Protein AF-A0A813A470-F1 (afdb_monomer_lite)

InterPro domains:
  IPR000056 Ribulose-phosphate 3-epimerase-like [PF00834] (462-632)
  IPR000056 Ribulose-phosphate 3-epimerase-like [PS01085] (489-503)
  IPR000056 Ribulose-phosphate 3-epimerase-like [PS01086] (591-613)
  IPR000056 Ribulose-phosphate 3-epimerase-like [PTHR11749] (460-632)
  IPR000056 Ribulose-phosphate 3-epimerase-like [cd00429] (462-632)
  IPR007138 Antibiotic biosynthesis monooxygenase domain [PF03992] (314-389)
  IPR007138 Antibiotic biosynthesis monooxygenase domain [PS51725] (315-403)
  IPR011008 Dimeric alpha-beta barrel [SSF54909] (311-411)
  IPR011060 Ribul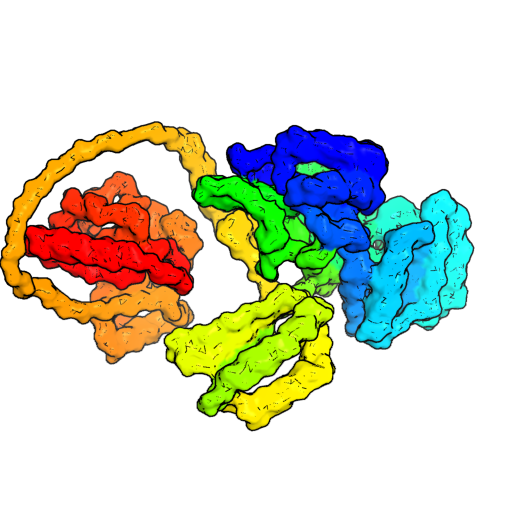ose-phosphate binding barrel [SSF51366] (460-632)
  IPR013785 Aldolase-type TIM barrel [G3DSA:3.20.20.70] (451-632)
  IPR026019 Ribulose-phosphate 3-epimerase [MF_02227] (459-631)
  IPR026019 Ribulose-phosphate 3-epimerase [TIGR01163] (462-632)
  IPR028081 Leucine-binding protein domain [PF13458] (6-301)
  IPR028082 Periplasmic binding protein-like I [SSF53822] (2-305)

Foldseek 3Di:
DLCVVQFDPLDDDDDQDLVPALVSLLVSLVVCVVVPPQEAEEDEELSSLQSNVVVCLVVVRAYEYCYLDLVSFASRAAHLHPPLLVFLLQQLLVCVVVVFAEEEEEFEPDPSRVSNVVSNQVSSVLSVHHYQYYFYDHLVDLPGLLVRLLVVLVCPPSGQEYEYAAADPSCVSNQVSCVVSPNACVRHAYEYECSPVDLVCLQRVSQAFHKIKDFDCPLVVVVQVVVCVVPVDGDDPSVQSVSQVSNLVSLQSVVCVVVVHGRDPPPPSQAPLLAAQTSSGGKGTHNRNYIDDFIFMWGRHNRDIHTPGGRAFKKKKKKKFAWDPPQLVVLVVLVVVCVVVLVVQPFWRDWDKDADPVDGRIIIIITIGSHVVSVVVCCVPPSNVVSVVCCVPPITPDMDIDMDGDPDGADPSRCVRPDPVLNVVPVVVVVVVVPDDDDDDDDDDDDDDDDDDDPDDDDDFAADECQPPDPVQSLVVLLVCQVVDHQEHEYEAADCNLANDHGDALVVLLVNCVSDPHAYAYEDSAACPQVRLLSNLVSRHQEYEYEPVRDDDLLVSLVSNVVSVHAYEYEAALPRALVVCLVVVVSHQEYEYEQHGPYDPPDDGDPCSVVRLVVVVVVCSVVVDNHHYYYD

pLDDT: mean 85.51, std 16.14, range [24.45, 98.69]

Structure (mmCIF, N/CA/C/O backbone):
data_AF-A0A813A470-F1
#
_entry.id   AF-A0A813A470-F1
#
loop_
_atom_site.group_PDB
_atom_site.id
_atom_site.type_symbol
_atom_site.label_atom_id
_atom_site.label_alt_id
_atom_site.label_comp_id
_atom_site.label_asym_id
_atom_site.label_entity_id
_atom_site.label_seq_id
_atom_site.pdbx_PDB_ins_code
_atom_site.Cartn_x
_atom_site.Cartn_y
_atom_site.Cartn_z
_atom_site.occupancy
_atom_site.B_iso_or_equiv
_atom_site.auth_seq_id
_atom_site.auth_comp_id
_atom_site.auth_asym_id
_atom_site.auth_atom_id
_atom_site.pdbx_PDB_model_num
ATOM 1 N N . MET A 1 1 ? -7.644 11.469 -13.707 1.00 80.81 1 MET A N 1
ATOM 2 C CA . MET A 1 1 ? -8.120 10.196 -13.134 1.00 80.81 1 MET A CA 1
ATOM 3 C C . MET A 1 1 ? -8.224 10.281 -11.615 1.00 80.81 1 MET A C 1
ATOM 5 O O . MET A 1 1 ? -9.338 10.464 -11.176 1.00 80.81 1 MET A O 1
ATOM 9 N N . ALA A 1 2 ? -7.136 10.319 -10.829 1.00 82.31 2 ALA A N 1
ATOM 10 C CA . ALA A 1 2 ? -7.210 10.378 -9.351 1.00 82.31 2 ALA A CA 1
ATOM 11 C C . ALA A 1 2 ? -8.132 11.481 -8.778 1.00 82.31 2 ALA A C 1
ATOM 13 O O . ALA A 1 2 ? -8.904 11.219 -7.866 1.00 82.31 2 ALA A O 1
ATOM 14 N N . VAL A 1 3 ? -8.115 12.688 -9.362 1.00 85.56 3 VAL A N 1
ATOM 15 C CA . VAL A 1 3 ? -9.026 13.792 -8.985 1.00 85.56 3 VAL A CA 1
ATOM 16 C C . VAL A 1 3 ? -10.507 13.408 -9.101 1.00 85.56 3 VAL A C 1
ATOM 18 O O . VAL A 1 3 ? -11.312 13.855 -8.303 1.00 85.56 3 VAL A O 1
ATOM 21 N N . PHE A 1 4 ? -10.865 12.582 -10.083 1.00 81.19 4 PHE A N 1
ATOM 22 C CA . PHE A 1 4 ? -12.241 12.127 -10.298 1.00 81.19 4 PHE A CA 1
ATOM 23 C C . PHE A 1 4 ? -12.561 10.854 -9.515 1.00 81.19 4 PHE A C 1
ATOM 25 O O . PHE A 1 4 ? -13.693 10.675 -9.091 1.00 81.19 4 PHE A O 1
ATOM 32 N N . ASP A 1 5 ? -11.571 9.976 -9.346 1.00 69.06 5 ASP A N 1
ATOM 33 C CA . ASP A 1 5 ? -11.738 8.699 -8.651 1.00 69.06 5 ASP A CA 1
ATOM 34 C C . ASP A 1 5 ? -11.890 8.906 -7.135 1.00 69.06 5 ASP A C 1
ATOM 36 O O . ASP A 1 5 ? -12.690 8.229 -6.497 1.00 69.06 5 ASP A O 1
ATOM 40 N N . VAL A 1 6 ? -11.128 9.842 -6.557 1.00 68.25 6 VAL A N 1
ATOM 41 C CA . VAL A 1 6 ? -11.000 9.992 -5.095 1.00 68.25 6 VAL A CA 1
ATOM 42 C C . VAL A 1 6 ? -11.236 11.424 -4.609 1.00 68.25 6 VAL A C 1
ATOM 44 O O . VAL A 1 6 ? -11.524 11.635 -3.429 1.00 68.25 6 VAL A O 1
ATOM 47 N N . GLY A 1 7 ? -11.119 12.411 -5.502 1.00 61.66 7 GLY A N 1
ATOM 48 C CA . GLY A 1 7 ? -11.337 13.817 -5.173 1.00 61.66 7 GLY A CA 1
ATOM 49 C C . GLY A 1 7 ? -12.805 14.137 -4.894 1.00 61.66 7 GLY A C 1
ATOM 50 O O . GLY A 1 7 ? -13.717 13.525 -5.443 1.00 61.66 7 GLY A O 1
ATOM 51 N N . GLY A 1 8 ? -13.023 15.110 -4.009 1.00 68.50 8 GLY A N 1
ATOM 52 C CA . GLY A 1 8 ? -14.335 15.683 -3.703 1.00 68.50 8 GLY A CA 1
ATOM 53 C C . GLY A 1 8 ? -14.368 17.187 -3.979 1.00 68.50 8 GLY A C 1
ATOM 54 O O . GLY A 1 8 ? -13.397 17.756 -4.470 1.00 68.50 8 GLY A O 1
ATOM 55 N N . GLU A 1 9 ? -15.463 17.855 -3.609 1.00 73.06 9 GLU A N 1
ATOM 56 C CA . GLU A 1 9 ? -15.629 19.310 -3.803 1.00 73.06 9 GLU A CA 1
ATOM 57 C C . GLU A 1 9 ? -14.585 20.161 -3.052 1.00 73.06 9 GLU A C 1
ATOM 59 O O . GLU A 1 9 ? -14.396 21.331 -3.372 1.00 73.06 9 GLU A O 1
ATOM 64 N N . SER A 1 10 ? -13.892 19.579 -2.067 1.00 72.75 10 SER A N 1
ATOM 65 C CA . SER A 1 10 ? -12.843 20.223 -1.271 1.00 72.75 10 SER A CA 1
ATOM 66 C C . SER A 1 10 ? -11.426 20.079 -1.845 1.00 72.75 10 SER A C 1
ATOM 68 O O . SER A 1 10 ? -10.471 20.463 -1.173 1.00 72.75 10 SER A O 1
ATOM 70 N N . PHE A 1 11 ? -11.259 19.523 -3.052 1.00 86.31 11 PHE A N 1
ATOM 71 C CA . PHE A 1 11 ? -9.947 19.288 -3.662 1.00 86.31 11 PHE A CA 1
ATOM 72 C C . PHE A 1 11 ? -9.823 19.955 -5.039 1.00 86.31 11 PHE A C 1
ATOM 74 O O . PHE A 1 11 ? -10.585 19.659 -5.958 1.00 86.31 11 PHE A O 1
ATOM 81 N N . GLU A 1 12 ? -8.809 20.807 -5.209 1.00 90.75 12 GLU A N 1
ATOM 82 C CA . GLU A 1 12 ? -8.482 21.461 -6.480 1.00 90.75 12 GLU A CA 1
ATOM 83 C C . GLU A 1 12 ? -7.044 21.133 -6.905 1.00 90.75 12 GLU A C 1
ATOM 85 O O . GLU A 1 12 ? -6.100 21.268 -6.128 1.00 90.75 12 GLU A O 1
ATOM 90 N N . LEU A 1 13 ? -6.867 20.729 -8.167 1.00 92.81 13 LEU A N 1
ATOM 91 C CA . LEU A 1 13 ? -5.552 20.495 -8.761 1.00 92.81 13 LEU A CA 1
ATOM 92 C C . LEU A 1 13 ? -5.227 21.597 -9.772 1.00 92.81 13 LEU A C 1
ATOM 94 O O . LEU A 1 13 ? -5.850 21.675 -10.833 1.00 92.81 13 LEU A O 1
ATOM 98 N N . THR A 1 14 ? -4.194 22.389 -9.488 1.00 94.75 14 THR A N 1
ATOM 99 C CA . THR A 1 14 ? -3.632 23.359 -10.438 1.00 94.75 14 THR A CA 1
ATOM 100 C C . THR A 1 14 ? -2.335 22.826 -11.048 1.00 94.75 14 THR A C 1
ATOM 102 O O . THR A 1 14 ? -1.529 22.175 -10.384 1.00 94.75 14 THR A O 1
ATOM 105 N N . VAL A 1 15 ? -2.133 23.065 -12.347 1.00 95.56 15 VAL A N 1
ATOM 106 C CA . VAL A 1 15 ? -0.989 22.527 -13.099 1.00 95.56 15 VAL A CA 1
ATOM 107 C C . VAL A 1 15 ? -0.057 23.656 -13.514 1.00 95.56 15 VAL A C 1
ATOM 109 O O . VAL A 1 15 ? -0.472 24.601 -14.181 1.00 95.56 15 VAL A O 1
ATOM 112 N N . HIS A 1 16 ? 1.224 23.511 -13.168 1.00 96.19 16 HIS A N 1
ATOM 113 C CA . HIS A 1 16 ? 2.274 24.485 -13.467 1.00 96.19 16 HIS A CA 1
ATOM 114 C C . HIS A 1 16 ? 3.441 23.800 -14.182 1.00 96.19 16 HIS A C 1
ATOM 116 O O . HIS A 1 16 ? 4.057 22.878 -13.647 1.00 96.19 16 HIS A O 1
ATOM 122 N N . ASP A 1 17 ? 3.751 24.239 -15.404 1.00 95.12 17 ASP A N 1
ATOM 123 C CA . ASP A 1 17 ? 4.815 23.632 -16.207 1.00 95.12 17 ASP A CA 1
ATOM 124 C C . ASP A 1 17 ? 6.204 24.064 -15.714 1.00 95.12 17 ASP A C 1
ATOM 126 O O . ASP A 1 17 ? 6.574 25.237 -15.732 1.00 95.12 17 ASP A O 1
ATOM 130 N N . THR A 1 18 ? 7.012 23.084 -15.317 1.00 94.31 18 THR A N 1
ATOM 131 C CA . THR A 1 18 ? 8.400 23.295 -14.882 1.00 94.31 18 THR A CA 1
ATOM 132 C C . THR A 1 18 ? 9.368 23.509 -16.045 1.00 94.31 18 THR A C 1
ATOM 134 O O . THR A 1 18 ? 10.551 23.785 -15.828 1.00 94.31 18 THR A O 1
ATOM 137 N N . THR A 1 19 ? 8.913 23.340 -17.289 1.00 93.69 19 THR A N 1
ATOM 138 C CA . THR A 1 19 ? 9.694 23.374 -18.539 1.00 93.69 19 THR A CA 1
ATOM 139 C C . THR A 1 19 ? 10.813 22.326 -18.611 1.00 93.69 19 THR A C 1
ATOM 141 O O . THR A 1 19 ? 11.695 22.400 -19.470 1.00 93.69 19 THR A O 1
ATOM 144 N N . GLY A 1 20 ? 10.826 21.367 -17.675 1.00 86.12 20 GLY A N 1
ATOM 145 C CA . GLY A 1 20 ? 11.901 20.388 -17.508 1.00 86.12 20 GLY A CA 1
ATOM 146 C C . GLY A 1 20 ? 13.245 20.997 -17.089 1.00 86.12 20 GLY A C 1
ATOM 147 O O . GLY A 1 20 ? 14.282 20.357 -17.261 1.00 86.12 20 GLY A O 1
ATOM 148 N N . ARG A 1 21 ? 13.264 22.237 -16.577 1.00 91.19 21 ARG A N 1
ATOM 149 C CA . ARG A 1 21 ? 14.492 22.959 -16.201 1.00 91.19 21 ARG A CA 1
ATOM 150 C C . ARG A 1 21 ? 14.419 23.479 -14.762 1.00 91.19 21 ARG A C 1
ATOM 152 O O . ARG A 1 21 ? 13.334 23.839 -14.313 1.00 91.19 21 ARG A O 1
ATOM 159 N N . PRO A 1 22 ? 15.561 23.627 -14.062 1.00 94.69 22 PRO A N 1
ATOM 160 C CA . PRO A 1 22 ? 15.593 24.164 -12.697 1.00 94.69 22 PRO A CA 1
ATOM 161 C C . PRO A 1 22 ? 14.906 25.531 -12.544 1.00 94.69 22 PRO A C 1
ATOM 163 O O . PRO A 1 22 ? 14.118 25.730 -11.629 1.00 94.69 22 PRO A O 1
ATOM 166 N N . GLN A 1 23 ? 15.147 26.456 -13.479 1.00 95.69 23 GLN A N 1
ATOM 167 C CA . GLN A 1 23 ? 14.567 27.807 -13.448 1.00 95.69 23 GLN A CA 1
ATOM 168 C C . GLN A 1 23 ? 13.045 27.801 -13.636 1.00 95.69 23 GLN A C 1
ATOM 170 O O . GLN A 1 23 ? 12.338 28.516 -12.933 1.00 95.69 23 GLN A O 1
ATOM 175 N N . GLY A 1 24 ? 12.536 26.980 -14.560 1.00 96.38 24 GLY A N 1
ATOM 176 C CA . GLY A 1 24 ? 11.093 26.840 -14.753 1.00 96.38 24 GLY A CA 1
ATOM 177 C C . GLY A 1 24 ? 10.426 26.162 -13.557 1.00 96.38 24 GLY A C 1
ATOM 178 O O . GLY A 1 24 ? 9.335 26.557 -13.170 1.00 96.38 24 GLY A O 1
ATOM 179 N N . ALA A 1 25 ? 11.102 25.213 -12.902 1.00 95.88 25 ALA A N 1
ATOM 180 C CA . ALA A 1 25 ? 10.610 24.600 -11.670 1.00 95.88 25 ALA A CA 1
ATOM 181 C C . ALA A 1 25 ? 10.503 25.598 -10.508 1.00 95.88 25 ALA A C 1
ATOM 183 O O . ALA A 1 25 ? 9.521 25.563 -9.772 1.00 95.88 25 ALA A O 1
ATOM 184 N N . GLU A 1 26 ? 11.468 26.509 -10.356 1.00 96.56 26 GLU A N 1
ATOM 185 C CA . GLU A 1 26 ? 11.384 27.576 -9.351 1.00 96.56 26 GLU A CA 1
ATOM 186 C C . GLU A 1 26 ? 10.194 28.513 -9.622 1.00 96.56 26 GLU A C 1
ATOM 188 O O . GLU A 1 26 ? 9.455 28.850 -8.698 1.00 96.56 26 GLU A O 1
ATOM 193 N N . GLN A 1 27 ? 9.972 28.891 -10.885 1.00 97.31 27 GLN A N 1
ATOM 194 C CA . GLN A 1 27 ? 8.843 29.739 -11.290 1.00 97.31 27 GLN A CA 1
ATOM 195 C C . GLN A 1 27 ? 7.491 29.045 -11.094 1.00 97.31 27 GLN A C 1
ATOM 197 O O . GLN A 1 27 ? 6.579 29.644 -10.531 1.00 97.31 27 GLN A O 1
ATOM 202 N N . ALA A 1 28 ? 7.375 27.782 -11.510 1.00 97.56 28 ALA A N 1
ATOM 203 C CA . ALA A 1 28 ? 6.178 26.966 -11.326 1.00 97.56 28 ALA A CA 1
ATOM 204 C C . ALA A 1 28 ? 5.847 26.775 -9.839 1.00 97.56 28 ALA A C 1
ATOM 206 O O . ALA A 1 28 ? 4.701 26.936 -9.434 1.00 97.56 28 ALA A O 1
ATOM 207 N N . MET A 1 29 ? 6.863 26.505 -9.012 1.00 97.44 29 MET A N 1
ATOM 208 C CA . MET A 1 29 ? 6.705 26.410 -7.562 1.00 97.44 29 MET A CA 1
ATOM 209 C C . MET A 1 29 ? 6.214 27.734 -6.970 1.00 97.44 29 MET A C 1
ATOM 211 O O . MET A 1 29 ? 5.280 27.747 -6.177 1.00 97.44 29 MET A O 1
ATOM 215 N N . GLN A 1 30 ? 6.814 28.860 -7.367 1.00 96.94 30 GLN A N 1
ATOM 216 C CA . GLN A 1 30 ? 6.387 30.180 -6.904 1.00 96.94 30 GLN A CA 1
ATOM 217 C C . GLN A 1 30 ? 4.925 30.463 -7.284 1.00 96.94 30 GLN A C 1
ATOM 219 O O . GLN A 1 30 ? 4.155 30.894 -6.431 1.00 96.94 30 GLN A O 1
ATOM 224 N N . ALA A 1 31 ? 4.533 30.164 -8.525 1.00 97.38 31 ALA A N 1
ATOM 225 C CA . ALA A 1 31 ? 3.165 30.344 -9.003 1.00 97.38 31 ALA A CA 1
ATOM 226 C C . ALA A 1 31 ? 2.154 29.478 -8.233 1.00 97.38 31 ALA A C 1
ATOM 228 O O . ALA A 1 31 ? 1.113 29.989 -7.827 1.00 97.38 31 ALA A O 1
ATOM 229 N N . ALA A 1 32 ? 2.479 28.207 -7.974 1.00 96.94 32 ALA A N 1
ATOM 230 C CA . ALA A 1 32 ? 1.638 27.317 -7.173 1.00 96.94 32 ALA A CA 1
ATOM 231 C C . ALA A 1 32 ? 1.446 27.850 -5.743 1.00 96.94 32 ALA A C 1
ATOM 233 O O . ALA A 1 32 ? 0.327 27.934 -5.243 1.00 96.94 32 ALA A O 1
ATOM 234 N N . LEU A 1 33 ? 2.530 28.291 -5.100 1.00 96.44 33 LEU A N 1
ATOM 235 C CA . LEU A 1 33 ? 2.479 28.853 -3.749 1.00 96.44 33 LEU A CA 1
ATOM 236 C C . LEU A 1 33 ? 1.706 30.176 -3.689 1.00 96.44 33 LEU A C 1
ATOM 238 O O . LEU A 1 33 ? 1.038 30.447 -2.694 1.00 96.44 33 LEU A O 1
ATOM 242 N N . ASP A 1 34 ? 1.811 31.024 -4.714 1.00 96.56 34 ASP A N 1
ATOM 243 C CA . ASP A 1 34 ? 1.070 32.291 -4.803 1.00 96.56 34 ASP A CA 1
ATOM 244 C C . ASP A 1 34 ? -0.428 32.088 -5.049 1.00 96.56 34 ASP A C 1
ATOM 246 O O . ASP A 1 34 ? -1.225 32.937 -4.655 1.00 96.56 34 ASP A O 1
ATOM 250 N N . GLN A 1 35 ? -0.813 30.950 -5.628 1.00 95.75 35 GLN A N 1
ATOM 251 C CA . GLN A 1 35 ? -2.206 30.508 -5.727 1.00 95.75 35 GLN A CA 1
ATOM 252 C C . GLN A 1 35 ? -2.724 29.834 -4.448 1.00 95.75 35 GLN A C 1
ATOM 254 O O . GLN A 1 35 ? -3.898 29.489 -4.390 1.00 95.75 35 GLN A O 1
ATOM 259 N N . GLY A 1 36 ? -1.883 29.689 -3.419 1.00 93.44 36 GLY A N 1
ATOM 260 C CA . GLY A 1 36 ? -2.280 29.117 -2.134 1.00 93.44 36 GLY A CA 1
ATOM 261 C C . GLY A 1 36 ? -2.233 27.592 -2.086 1.00 93.44 36 GLY A C 1
ATOM 262 O O . GLY A 1 36 ? -3.021 27.004 -1.362 1.00 93.44 36 GLY A O 1
ATOM 263 N N . ALA A 1 37 ? -1.338 26.947 -2.842 1.00 94.50 37 ALA A N 1
ATOM 264 C CA . ALA A 1 37 ? -1.180 25.495 -2.775 1.00 94.50 37 ALA A CA 1
ATOM 265 C C . ALA A 1 37 ? -0.826 25.013 -1.354 1.00 94.50 37 ALA A C 1
ATOM 267 O O . ALA A 1 37 ? 0.196 25.422 -0.798 1.00 94.50 37 ALA A O 1
ATOM 268 N N . ASP A 1 38 ? -1.635 24.094 -0.822 1.00 93.75 38 ASP A N 1
ATOM 269 C CA . ASP A 1 38 ? -1.425 23.449 0.482 1.00 93.75 38 ASP A CA 1
ATOM 270 C C . ASP A 1 38 ? -0.419 22.283 0.421 1.00 93.75 38 ASP A C 1
ATOM 272 O O . ASP A 1 38 ? 0.218 21.942 1.414 1.00 93.75 38 ASP A O 1
ATOM 276 N N . LEU A 1 39 ? -0.249 21.682 -0.760 1.00 95.88 39 LEU A N 1
ATOM 277 C CA . LEU A 1 39 ? 0.675 20.584 -1.051 1.00 95.88 39 LEU A CA 1
ATOM 278 C C . LEU A 1 39 ? 1.132 20.688 -2.510 1.00 95.88 39 LEU A C 1
ATOM 280 O O . LEU A 1 39 ? 0.349 21.042 -3.393 1.00 95.88 39 LEU A O 1
ATOM 284 N N . VAL A 1 40 ? 2.392 20.348 -2.785 1.00 97.25 40 VAL A N 1
ATOM 285 C CA . VAL A 1 40 ? 2.928 20.314 -4.154 1.00 97.25 40 VAL A CA 1
ATOM 286 C C . VAL A 1 40 ? 3.238 18.884 -4.577 1.00 97.25 40 VAL A C 1
ATOM 288 O O . VAL A 1 40 ? 3.989 18.178 -3.908 1.00 97.25 40 VAL A O 1
ATOM 291 N N . LEU A 1 41 ? 2.697 18.475 -5.726 1.00 96.75 41 LEU A N 1
ATOM 292 C CA . LEU A 1 41 ? 2.952 17.175 -6.345 1.00 96.75 41 LEU A CA 1
ATOM 293 C C . LEU A 1 41 ? 3.901 17.346 -7.539 1.00 96.75 41 LEU A C 1
ATOM 295 O O . LEU A 1 41 ? 3.636 18.112 -8.466 1.00 96.75 41 LEU A O 1
ATOM 299 N N . GLY A 1 42 ? 5.024 16.638 -7.515 1.00 94.88 42 GLY A N 1
ATOM 300 C CA . GLY A 1 42 ? 6.182 16.885 -8.368 1.00 94.88 42 GLY A CA 1
ATOM 301 C C . GLY A 1 42 ? 7.198 17.836 -7.714 1.00 94.8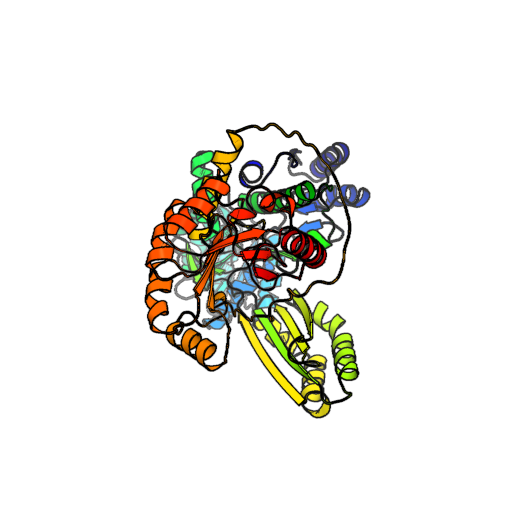8 42 GLY A C 1
ATOM 302 O O . GLY A 1 42 ? 7.088 18.166 -6.537 1.00 94.88 42 GLY A O 1
ATOM 303 N N . PRO A 1 43 ? 8.226 18.289 -8.447 1.00 95.25 43 PRO A N 1
ATOM 304 C CA . PRO A 1 43 ? 8.523 17.984 -9.844 1.00 95.25 43 PRO A CA 1
ATOM 305 C C . PRO A 1 43 ? 9.178 16.604 -10.041 1.00 95.25 43 PRO A C 1
ATOM 307 O O . PRO A 1 43 ? 9.495 15.897 -9.086 1.00 95.25 43 PRO A O 1
ATOM 310 N N . LEU A 1 44 ? 9.370 16.220 -11.308 1.00 91.88 44 LEU A N 1
ATOM 311 C CA . LEU A 1 44 ? 9.918 14.914 -11.692 1.00 91.88 44 LEU A CA 1
ATOM 312 C C . LEU A 1 44 ? 11.442 14.818 -11.552 1.00 91.88 44 LEU A C 1
ATOM 314 O O . LEU A 1 44 ? 11.958 13.837 -11.034 1.00 91.88 44 LEU A O 1
ATOM 318 N N . PHE A 1 45 ? 12.184 15.818 -12.027 1.00 90.38 45 PHE A N 1
ATOM 319 C CA . PHE A 1 45 ? 13.646 15.744 -12.067 1.00 90.38 45 PHE A CA 1
ATOM 320 C C . PHE A 1 45 ? 14.273 16.257 -10.772 1.00 90.38 45 PHE A C 1
ATOM 322 O O . PHE A 1 45 ? 13.904 17.331 -10.297 1.00 90.38 45 PHE A O 1
ATOM 329 N N . SER A 1 46 ? 15.288 15.564 -10.252 1.00 90.75 46 SER A N 1
ATOM 330 C CA . SER A 1 46 ? 15.978 15.946 -9.010 1.00 90.75 46 SER A CA 1
ATOM 331 C C . SER A 1 46 ? 16.518 17.382 -9.034 1.00 90.75 46 SER A C 1
ATOM 333 O O . SER A 1 46 ? 16.343 18.129 -8.074 1.00 90.75 46 SER A O 1
ATOM 335 N N . ALA A 1 47 ? 17.063 17.835 -10.168 1.00 90.94 47 ALA A N 1
ATOM 336 C CA . ALA A 1 47 ? 17.512 19.219 -10.343 1.00 90.94 47 ALA A CA 1
ATOM 337 C C . ALA A 1 47 ? 16.365 20.248 -10.242 1.00 90.94 47 ALA A C 1
ATOM 339 O O . ALA A 1 47 ? 16.561 21.349 -9.728 1.00 90.94 47 ALA A O 1
ATOM 340 N N . SER A 1 48 ? 15.163 19.891 -10.702 1.00 95.81 48 SER A N 1
ATOM 341 C CA . SER A 1 48 ? 13.958 20.713 -10.554 1.00 95.81 48 SER A CA 1
ATOM 342 C C . SER A 1 48 ? 13.461 20.722 -9.108 1.00 95.81 48 SER A C 1
ATOM 344 O O . SER A 1 48 ? 13.084 21.781 -8.608 1.00 95.81 48 SER A O 1
ATOM 346 N N . VAL A 1 49 ? 13.509 19.576 -8.417 1.00 95.44 49 VAL A N 1
ATOM 347 C CA . VAL A 1 49 ? 13.149 19.474 -6.990 1.00 95.44 49 VAL A CA 1
ATOM 348 C C . VAL A 1 49 ? 14.068 20.368 -6.162 1.00 95.44 49 VAL A C 1
ATOM 350 O O . VAL A 1 49 ? 13.592 21.201 -5.395 1.00 95.44 49 VAL A O 1
ATOM 353 N N . ALA A 1 50 ? 15.382 20.262 -6.372 1.00 94.88 50 ALA A N 1
ATOM 354 C CA . ALA A 1 50 ? 16.382 21.048 -5.655 1.00 94.88 50 ALA A CA 1
ATOM 355 C C . ALA A 1 50 ? 16.203 22.565 -5.849 1.00 94.88 50 ALA A C 1
ATOM 357 O O . ALA A 1 50 ? 16.434 23.330 -4.912 1.00 94.88 50 ALA A O 1
ATOM 358 N N . ALA A 1 51 ? 15.772 22.998 -7.038 1.00 95.81 51 ALA A N 1
ATOM 359 C CA . ALA A 1 51 ? 15.518 24.405 -7.338 1.00 95.81 51 ALA A CA 1
ATOM 360 C C . ALA A 1 51 ? 14.210 24.933 -6.720 1.00 95.81 51 ALA A C 1
ATOM 362 O O . ALA A 1 51 ? 14.188 26.048 -6.204 1.00 95.81 51 ALA A O 1
ATOM 363 N N . GLY A 1 52 ? 13.131 24.143 -6.742 1.00 95.44 52 GLY A N 1
ATOM 364 C CA . GLY A 1 52 ? 11.821 24.555 -6.223 1.00 95.44 52 GLY A CA 1
ATOM 365 C C . GLY A 1 52 ? 11.676 24.431 -4.701 1.00 95.44 52 GLY A C 1
ATOM 366 O O . GLY A 1 52 ? 11.110 25.314 -4.056 1.00 95.44 52 GLY A O 1
ATOM 367 N N . ALA A 1 53 ? 12.219 23.371 -4.096 1.00 95.38 53 ALA A N 1
ATOM 368 C CA . ALA A 1 53 ? 11.994 23.026 -2.687 1.00 95.38 53 ALA A CA 1
ATOM 369 C C . ALA A 1 53 ? 12.282 24.152 -1.664 1.00 95.38 53 ALA A C 1
ATOM 371 O O . ALA A 1 53 ? 11.533 24.263 -0.690 1.00 95.38 53 ALA A O 1
ATOM 372 N N . PRO A 1 54 ? 13.305 25.022 -1.829 1.00 96.50 54 PRO A N 1
ATOM 373 C CA . PRO A 1 54 ? 13.518 26.146 -0.915 1.00 96.50 54 PRO A CA 1
ATOM 374 C C . PRO A 1 54 ? 12.323 27.107 -0.817 1.00 96.50 54 PRO A C 1
ATOM 376 O O . PRO A 1 54 ? 12.067 27.641 0.264 1.00 96.50 54 PRO A O 1
ATOM 379 N N . ARG A 1 55 ? 11.575 27.311 -1.913 1.00 95.38 55 ARG A N 1
ATOM 380 C CA . ARG A 1 55 ? 10.384 28.177 -1.942 1.00 95.38 55 ARG A CA 1
ATOM 381 C C . ARG A 1 55 ? 9.238 27.557 -1.149 1.00 95.38 55 ARG A C 1
ATOM 383 O O . ARG A 1 55 ? 8.700 28.224 -0.267 1.00 95.38 55 ARG A O 1
ATOM 390 N N . ALA A 1 56 ? 8.953 26.276 -1.382 1.00 95.25 56 ALA A N 1
ATOM 391 C CA . ALA A 1 56 ? 7.934 25.527 -0.643 1.00 95.25 56 ALA A CA 1
ATOM 392 C C . ALA A 1 56 ? 8.228 25.524 0.864 1.00 95.25 56 ALA A C 1
ATOM 394 O O . ALA A 1 56 ? 7.394 25.927 1.673 1.00 95.25 56 ALA A O 1
ATOM 395 N N . ARG A 1 57 ? 9.483 25.239 1.240 1.00 93.94 57 ARG A N 1
ATOM 396 C CA . ARG A 1 57 ? 9.934 25.259 2.638 1.00 93.94 57 ARG A CA 1
ATOM 397 C C . ARG A 1 57 ? 9.741 26.616 3.309 1.00 93.94 57 ARG A C 1
ATOM 399 O O . ARG A 1 57 ? 9.369 26.661 4.476 1.00 93.94 57 ARG A O 1
ATOM 406 N N . SER A 1 58 ? 9.979 27.716 2.590 1.00 93.25 58 SER A N 1
ATOM 407 C CA . SER A 1 58 ? 9.793 29.067 3.140 1.00 93.25 58 SER A CA 1
ATOM 408 C C . SER A 1 58 ? 8.339 29.380 3.507 1.00 93.25 58 SER A C 1
ATOM 410 O O . SER A 1 58 ? 8.111 30.221 4.371 1.00 93.25 58 SER A O 1
ATOM 412 N N . ARG A 1 59 ? 7.376 28.684 2.888 1.00 93.38 59 ARG A N 1
ATOM 413 C CA . ARG A 1 59 ? 5.942 28.772 3.196 1.00 93.38 59 ARG A CA 1
ATOM 414 C C . ARG A 1 59 ? 5.408 27.563 3.965 1.00 93.38 59 ARG A C 1
ATOM 416 O O . ARG A 1 59 ? 4.208 27.472 4.160 1.00 93.38 59 ARG A O 1
ATOM 423 N N . GLN A 1 60 ? 6.294 26.664 4.407 1.00 92.75 60 GLN A N 1
ATOM 424 C CA . GLN A 1 60 ? 5.945 25.418 5.098 1.00 92.75 60 GLN A CA 1
ATOM 425 C C . GLN A 1 60 ? 4.996 24.514 4.294 1.00 92.75 60 GLN A C 1
ATOM 427 O O . GLN A 1 60 ? 4.240 23.748 4.878 1.00 92.75 60 GLN A O 1
ATOM 432 N N . VAL A 1 61 ? 5.073 24.578 2.962 1.00 95.06 61 VAL A N 1
ATOM 433 C CA . VAL A 1 61 ? 4.272 23.736 2.071 1.00 95.06 61 VAL A CA 1
ATOM 434 C C . VAL A 1 61 ? 5.043 22.443 1.768 1.00 95.06 61 VAL A C 1
ATOM 436 O O . VAL A 1 61 ? 6.187 22.522 1.298 1.00 95.06 61 VAL A O 1
ATOM 439 N N . PRO A 1 62 ? 4.469 21.264 2.054 1.00 96.25 62 PRO A N 1
ATOM 440 C CA . PRO A 1 62 ? 5.070 19.972 1.740 1.00 96.25 62 PRO A CA 1
ATOM 441 C C . PRO A 1 62 ? 5.163 19.722 0.229 1.00 96.25 62 PRO A C 1
ATOM 443 O O . PRO A 1 62 ? 4.391 20.255 -0.571 1.00 96.25 62 PRO A O 1
ATOM 446 N N . VAL A 1 63 ? 6.126 18.889 -0.170 1.00 97.31 63 VAL A N 1
ATOM 447 C CA . VAL A 1 63 ? 6.364 18.513 -1.571 1.00 97.31 63 VAL A CA 1
ATOM 448 C C . VAL A 1 63 ? 6.472 16.995 -1.690 1.00 97.31 63 VAL A C 1
ATOM 450 O O . VAL A 1 63 ? 7.349 16.404 -1.068 1.00 97.31 63 VAL A O 1
ATOM 453 N N . ILE A 1 64 ? 5.657 16.366 -2.535 1.00 97.19 64 ILE A N 1
ATOM 454 C CA . ILE A 1 64 ? 5.806 14.959 -2.933 1.00 97.19 64 ILE A CA 1
ATOM 455 C C . ILE A 1 64 ? 6.392 14.923 -4.346 1.00 97.19 64 ILE A C 1
ATOM 457 O O . ILE A 1 64 ? 5.684 15.065 -5.339 1.00 97.19 64 ILE A O 1
ATOM 461 N N . ALA A 1 65 ? 7.706 14.756 -4.449 1.00 96.44 65 ALA A N 1
ATOM 462 C CA . ALA A 1 65 ? 8.452 14.742 -5.699 1.00 96.44 65 ALA A CA 1
ATOM 463 C C . ALA A 1 65 ? 8.435 13.364 -6.380 1.00 96.44 65 ALA A C 1
ATOM 465 O O . ALA A 1 65 ? 8.650 12.340 -5.736 1.00 96.44 65 ALA A O 1
ATOM 466 N N . PHE A 1 66 ? 8.308 13.340 -7.711 1.00 94.56 66 PHE A N 1
ATOM 467 C CA . PHE A 1 66 ? 8.313 12.102 -8.516 1.00 94.56 66 PHE A CA 1
ATOM 468 C C . PHE A 1 66 ? 9.719 11.625 -8.908 1.00 94.56 66 PHE A C 1
ATOM 470 O O . PHE A 1 66 ? 9.868 10.694 -9.698 1.00 94.56 66 PHE A O 1
ATOM 477 N N . SER A 1 67 ? 10.748 12.286 -8.379 1.00 90.94 67 SER A N 1
ATOM 478 C CA . SER A 1 67 ? 12.147 11.895 -8.545 1.00 90.94 67 SER A CA 1
ATOM 479 C C . SER A 1 67 ? 12.386 10.488 -7.994 1.00 90.94 67 SER A C 1
ATOM 481 O O . SER A 1 67 ? 11.673 10.035 -7.108 1.00 90.94 67 SER A O 1
ATOM 483 N N . ASN A 1 68 ? 13.408 9.804 -8.495 1.00 87.56 68 ASN A N 1
ATOM 484 C CA . ASN A 1 68 ? 13.955 8.574 -7.911 1.00 87.56 68 ASN A CA 1
ATOM 485 C C . ASN A 1 68 ? 15.284 8.824 -7.172 1.00 87.56 68 ASN A C 1
ATOM 487 O O . ASN A 1 68 ? 15.906 7.902 -6.652 1.00 87.56 68 ASN A O 1
ATOM 491 N N . ASP A 1 69 ? 15.739 10.077 -7.141 1.00 87.00 69 ASP A N 1
ATOM 492 C CA . ASP A 1 69 ? 16.920 10.510 -6.407 1.00 87.00 69 ASP A CA 1
ATOM 493 C C . ASP A 1 69 ? 16.533 10.858 -4.968 1.00 87.00 69 ASP A C 1
ATOM 495 O O . ASP A 1 69 ? 15.996 11.932 -4.695 1.00 87.00 69 ASP A O 1
ATOM 499 N N . ARG A 1 70 ? 16.820 9.957 -4.030 1.00 87.00 70 ARG A N 1
ATOM 500 C CA . ARG A 1 70 ? 16.541 10.174 -2.603 1.00 87.00 70 ARG A CA 1
ATOM 501 C C . ARG A 1 70 ? 17.324 11.335 -1.985 1.00 87.00 70 ARG A C 1
ATOM 503 O O . ARG A 1 70 ? 16.937 11.824 -0.930 1.00 87.00 70 ARG A O 1
ATOM 510 N N . SER A 1 71 ? 18.407 11.807 -2.614 1.00 85.81 71 SER A N 1
ATOM 511 C CA . SER A 1 71 ? 19.234 12.887 -2.052 1.00 85.81 71 SER A CA 1
ATOM 512 C C . SER A 1 71 ? 18.517 14.239 -2.001 1.00 85.81 71 SER A C 1
ATOM 514 O O . SER A 1 71 ? 18.915 15.121 -1.237 1.00 85.81 71 SER A O 1
ATOM 516 N N . VAL A 1 72 ? 17.445 14.400 -2.785 1.00 89.94 72 VAL A N 1
ATOM 517 C CA . VAL A 1 72 ? 16.589 15.593 -2.742 1.00 89.94 72 VAL A CA 1
ATOM 518 C C . VAL A 1 72 ? 15.445 15.480 -1.728 1.00 89.94 72 VAL A C 1
ATOM 520 O O . VAL A 1 72 ? 14.709 16.450 -1.553 1.00 89.94 72 VAL A O 1
ATOM 523 N N . GLY A 1 73 ? 15.316 14.334 -1.052 1.00 90.56 73 GLY A N 1
ATOM 524 C CA . GLY A 1 73 ? 14.362 14.109 0.028 1.00 90.56 73 GLY A CA 1
ATOM 525 C C . GLY A 1 73 ? 14.741 14.807 1.337 1.00 90.56 73 GLY A C 1
ATOM 526 O O . GLY A 1 73 ? 15.882 15.220 1.569 1.00 90.56 73 GLY A O 1
ATOM 527 N N . GLY A 1 74 ? 13.742 14.960 2.198 1.00 90.38 74 GLY A N 1
ATOM 528 C CA . GLY A 1 74 ? 13.843 15.521 3.537 1.00 90.38 74 GLY A CA 1
ATOM 529 C C . GLY A 1 74 ? 13.527 17.016 3.595 1.00 90.38 74 GLY A C 1
ATOM 530 O O . GLY A 1 74 ? 13.405 17.715 2.587 1.00 90.38 74 GLY A O 1
ATOM 531 N N . ARG A 1 75 ? 13.404 17.547 4.819 1.00 89.56 75 ARG A N 1
ATOM 532 C CA . ARG A 1 75 ? 13.091 18.971 5.084 1.00 89.56 75 ARG A CA 1
ATOM 533 C C . ARG A 1 75 ? 11.825 19.458 4.351 1.00 89.56 75 ARG A C 1
ATOM 535 O O . ARG A 1 75 ? 11.859 20.526 3.725 1.00 89.56 75 ARG A O 1
ATOM 542 N N . GLY A 1 76 ? 10.751 18.667 4.442 1.00 91.00 76 GLY A N 1
ATOM 543 C CA . GLY A 1 76 ? 9.444 18.928 3.823 1.00 91.00 76 GLY A CA 1
ATOM 544 C C . GLY A 1 76 ? 9.295 18.408 2.389 1.00 91.00 76 GLY A C 1
ATOM 545 O O . GLY A 1 76 ? 8.346 18.788 1.714 1.00 91.00 76 GLY A O 1
ATOM 546 N N . VAL A 1 77 ? 10.234 17.584 1.912 1.00 95.94 77 VAL A N 1
ATOM 547 C CA . VAL A 1 77 ? 10.177 16.937 0.595 1.00 95.94 77 VAL A CA 1
ATOM 548 C C . VAL A 1 77 ? 10.167 15.422 0.774 1.00 95.94 77 VAL A C 1
ATOM 550 O O . VAL A 1 77 ? 11.050 14.887 1.441 1.00 95.94 77 VAL A O 1
ATOM 553 N N . TRP A 1 78 ? 9.223 14.744 0.131 1.00 95.75 78 TRP A N 1
ATOM 554 C CA . TRP A 1 78 ? 9.154 13.292 0.025 1.00 95.75 78 TRP A CA 1
ATOM 555 C C . TRP A 1 78 ? 9.369 12.860 -1.413 1.00 95.75 78 TRP A C 1
ATOM 557 O O . TRP A 1 78 ? 8.742 13.381 -2.328 1.00 95.75 78 TRP A O 1
ATOM 567 N N . VAL A 1 79 ? 10.269 11.911 -1.619 1.00 93.88 79 VAL A N 1
ATOM 568 C CA . VAL A 1 79 ? 10.592 11.362 -2.934 1.00 93.88 79 VAL A CA 1
ATOM 569 C C . VAL A 1 79 ? 9.819 10.058 -3.098 1.00 93.88 79 VAL A C 1
ATOM 571 O O . VAL A 1 79 ? 10.160 9.064 -2.465 1.00 93.88 79 VAL A O 1
ATOM 574 N N . ILE A 1 80 ? 8.760 10.074 -3.914 1.00 92.38 80 ILE A N 1
ATOM 575 C CA . ILE A 1 80 ? 7.859 8.921 -4.098 1.00 92.38 80 ILE A CA 1
ATOM 576 C C . ILE A 1 80 ? 8.294 7.989 -5.236 1.00 92.38 80 ILE A C 1
ATOM 578 O O . ILE A 1 80 ? 7.774 6.879 -5.363 1.00 92.38 80 ILE A O 1
ATOM 582 N N . GLY A 1 81 ? 9.228 8.431 -6.084 1.00 89.12 81 GLY A N 1
ATOM 583 C CA . GLY A 1 81 ? 9.763 7.594 -7.149 1.00 89.12 81 GLY A CA 1
ATOM 584 C C . GLY A 1 81 ? 10.559 6.415 -6.605 1.00 89.12 81 GLY A C 1
ATOM 585 O O . GLY A 1 81 ? 11.126 6.453 -5.517 1.00 89.12 81 GLY A O 1
ATOM 586 N N . LEU A 1 82 ? 10.573 5.340 -7.387 1.00 86.62 82 LEU A N 1
ATOM 587 C CA . LEU A 1 82 ? 11.091 4.052 -6.949 1.00 86.62 82 LEU A CA 1
ATOM 588 C C . LEU A 1 82 ? 12.605 4.100 -6.752 1.00 86.62 82 LEU A C 1
ATOM 590 O O . LEU A 1 82 ? 13.349 4.366 -7.699 1.00 86.62 82 LEU A O 1
ATOM 594 N N . ASP A 1 83 ? 13.043 3.794 -5.529 1.00 87.50 83 ASP A N 1
ATOM 595 C CA . ASP A 1 83 ? 14.456 3.796 -5.153 1.00 87.50 83 ASP A CA 1
ATOM 596 C C . ASP A 1 83 ? 15.220 2.743 -5.978 1.00 87.50 83 ASP A C 1
ATOM 598 O O . ASP A 1 83 ? 14.932 1.542 -5.874 1.00 87.50 83 ASP A O 1
ATOM 602 N N . PRO A 1 84 ? 16.199 3.152 -6.809 1.00 90.62 84 PRO A N 1
ATOM 603 C CA . PRO A 1 84 ? 17.028 2.215 -7.555 1.00 90.62 84 PRO A CA 1
ATOM 604 C C . PRO A 1 84 ? 17.789 1.262 -6.631 1.00 90.62 84 PRO A C 1
ATOM 606 O O . PRO A 1 84 ? 17.994 0.104 -6.990 1.00 90.62 84 PRO A O 1
ATOM 609 N N . ALA A 1 85 ? 18.180 1.713 -5.435 1.00 89.75 85 ALA A N 1
ATOM 610 C CA . ALA A 1 85 ? 18.904 0.876 -4.491 1.00 89.75 85 ALA A CA 1
ATOM 611 C C . ALA A 1 85 ? 18.034 -0.262 -3.950 1.00 89.75 85 ALA A C 1
ATOM 613 O O . ALA A 1 85 ? 18.496 -1.399 -3.905 1.00 89.75 85 ALA A O 1
ATOM 614 N N . ALA A 1 86 ? 16.768 0.014 -3.625 1.00 89.06 86 ALA A N 1
ATOM 615 C CA . ALA A 1 86 ? 15.821 -1.004 -3.173 1.00 89.06 86 ALA A CA 1
ATOM 616 C C . ALA A 1 86 ? 15.544 -2.063 -4.256 1.00 89.06 86 ALA A C 1
ATOM 618 O O . ALA A 1 86 ? 15.472 -3.253 -3.958 1.00 89.06 86 ALA A O 1
ATOM 619 N N . GLN A 1 87 ? 15.446 -1.652 -5.526 1.00 94.25 87 GLN A N 1
ATOM 620 C CA . GLN A 1 87 ? 15.260 -2.577 -6.655 1.00 94.25 87 GLN A CA 1
ATOM 621 C C . GLN A 1 87 ? 16.450 -3.524 -6.823 1.00 94.25 87 GLN A C 1
ATOM 623 O O . GLN A 1 87 ? 16.269 -4.728 -7.011 1.00 94.25 87 GLN A O 1
ATOM 628 N N . VAL A 1 88 ? 17.665 -2.979 -6.728 1.00 96.81 88 VAL A N 1
ATOM 629 C CA . VAL A 1 88 ? 18.904 -3.756 -6.834 1.00 96.81 88 VAL A CA 1
ATOM 630 C C . VAL A 1 88 ? 19.057 -4.692 -5.640 1.00 96.81 88 VAL A C 1
ATOM 632 O O . VAL A 1 88 ? 19.332 -5.871 -5.832 1.00 96.81 88 VAL A O 1
ATOM 635 N N . ASP A 1 89 ? 18.823 -4.204 -4.422 1.00 93.25 89 ASP A N 1
ATOM 636 C CA . ASP A 1 89 ? 18.858 -5.014 -3.202 1.00 93.25 89 ASP A CA 1
ATOM 637 C C . ASP A 1 89 ? 17.896 -6.205 -3.298 1.00 93.25 89 ASP A C 1
ATOM 639 O O . ASP A 1 89 ? 18.297 -7.350 -3.085 1.00 93.25 89 ASP A O 1
ATOM 643 N N . ARG A 1 90 ? 16.661 -5.952 -3.753 1.00 93.75 90 ARG A N 1
ATOM 644 C CA . ARG A 1 90 ? 15.623 -6.974 -3.907 1.00 93.75 90 ARG A CA 1
ATOM 645 C C . ARG A 1 90 ? 16.000 -8.080 -4.890 1.00 93.75 90 ARG A C 1
ATOM 647 O O . ARG A 1 90 ? 15.795 -9.259 -4.589 1.00 93.75 90 ARG A O 1
ATOM 654 N N . VAL A 1 91 ? 16.497 -7.711 -6.072 1.00 97.44 91 VAL A N 1
ATOM 655 C CA . VAL A 1 91 ? 16.832 -8.691 -7.116 1.00 97.44 91 VAL A CA 1
ATOM 656 C C . VAL A 1 91 ? 18.133 -9.435 -6.794 1.00 97.44 91 VAL A C 1
ATOM 658 O O . VAL A 1 91 ? 18.246 -10.620 -7.100 1.00 97.44 91 VAL A O 1
ATOM 661 N N . VAL A 1 92 ? 19.088 -8.783 -6.120 1.00 97.56 92 VAL A N 1
ATOM 662 C CA . VAL A 1 92 ? 20.351 -9.399 -5.682 1.00 97.56 92 VAL A CA 1
ATOM 663 C C . VAL A 1 92 ? 20.129 -10.379 -4.529 1.00 97.56 92 VAL A C 1
ATOM 665 O O . VAL A 1 92 ? 20.720 -11.459 -4.559 1.00 97.56 92 VAL A O 1
ATOM 668 N N . ASP A 1 93 ? 19.262 -10.068 -3.557 1.00 94.69 93 ASP A N 1
ATOM 669 C CA . ASP A 1 93 ? 18.841 -11.029 -2.522 1.00 94.69 93 ASP A CA 1
ATOM 670 C C . ASP A 1 93 ? 18.301 -12.313 -3.161 1.00 94.69 93 ASP A C 1
ATOM 672 O O . ASP A 1 93 ? 18.785 -13.416 -2.891 1.00 94.69 93 ASP A O 1
ATOM 676 N N . TYR A 1 94 ? 17.332 -12.165 -4.066 1.00 96.00 94 TYR A N 1
ATOM 677 C CA . TYR A 1 94 ? 16.730 -13.303 -4.748 1.00 96.00 94 TYR A CA 1
ATOM 678 C C . TYR A 1 94 ? 17.760 -14.091 -5.556 1.00 96.00 94 TYR A C 1
ATOM 680 O O . TYR A 1 94 ? 17.853 -15.306 -5.386 1.00 96.00 94 TYR A O 1
ATOM 688 N N . ALA A 1 95 ? 18.577 -13.416 -6.370 1.00 97.56 95 ALA A N 1
ATOM 689 C CA . ALA A 1 95 ? 19.636 -14.051 -7.151 1.00 97.56 95 ALA A CA 1
ATOM 690 C C . ALA A 1 95 ? 20.600 -14.850 -6.261 1.00 97.56 95 ALA A C 1
ATOM 692 O O . ALA A 1 95 ? 20.914 -16.004 -6.561 1.00 97.56 95 ALA A O 1
ATOM 693 N N . THR A 1 96 ? 20.981 -14.286 -5.114 1.00 96.12 96 THR A N 1
ATOM 694 C CA . THR A 1 96 ? 21.855 -14.953 -4.143 1.00 96.12 96 THR A CA 1
ATOM 695 C C . THR A 1 96 ? 21.203 -16.188 -3.531 1.00 96.12 96 THR A C 1
ATOM 697 O O . THR A 1 96 ? 21.853 -17.229 -3.407 1.00 96.12 96 THR A O 1
ATOM 700 N N . ARG A 1 97 ? 19.900 -16.140 -3.229 1.00 94.19 97 ARG A N 1
ATOM 701 C CA . ARG A 1 97 ? 19.137 -17.315 -2.773 1.00 94.19 97 ARG A CA 1
ATOM 702 C C . ARG A 1 97 ? 18.983 -18.396 -3.845 1.00 94.19 97 ARG A C 1
ATOM 704 O O . ARG A 1 97 ? 18.863 -19.564 -3.485 1.00 94.19 97 ARG A O 1
ATOM 711 N N . GLN A 1 98 ? 19.053 -18.036 -5.128 1.00 96.50 98 GLN A N 1
ATOM 712 C CA . GLN A 1 98 ? 19.139 -18.990 -6.242 1.00 96.50 98 GLN A CA 1
ATOM 713 C C . GLN A 1 98 ? 20.567 -19.528 -6.478 1.00 96.50 98 GLN A C 1
ATOM 715 O O . GLN A 1 98 ? 20.774 -20.355 -7.362 1.00 96.50 98 GLN A O 1
ATOM 720 N N . GLY A 1 99 ? 21.554 -19.098 -5.683 1.00 96.31 99 GLY A N 1
ATOM 721 C CA . GLY A 1 99 ? 22.945 -19.558 -5.753 1.00 96.31 99 GLY A CA 1
ATOM 722 C C . GLY A 1 99 ? 23.878 -18.685 -6.597 1.00 96.31 99 GLY A C 1
ATOM 723 O O . GLY A 1 99 ? 25.055 -19.021 -6.729 1.00 96.31 99 GLY A O 1
ATOM 724 N N . LEU A 1 100 ? 23.394 -17.564 -7.138 1.00 97.88 100 LEU A N 1
ATOM 725 C CA . LEU A 1 100 ? 24.193 -16.615 -7.916 1.00 97.88 100 LEU A CA 1
ATOM 726 C C . LEU A 1 100 ? 24.906 -15.654 -6.965 1.00 97.88 100 LEU A C 1
ATOM 728 O O . LEU A 1 100 ? 24.265 -14.880 -6.263 1.00 97.88 100 LEU A O 1
ATOM 732 N N . THR A 1 101 ? 26.232 -15.706 -6.901 1.00 97.44 101 THR A N 1
ATOM 733 C CA . THR A 1 101 ? 27.003 -14.964 -5.880 1.00 97.44 101 THR A CA 1
ATOM 734 C C . THR A 1 101 ? 28.077 -14.064 -6.475 1.00 97.44 101 THR A C 1
ATOM 736 O O . THR A 1 101 ? 28.722 -13.305 -5.746 1.00 97.44 101 THR A O 1
ATOM 739 N N . ARG A 1 102 ? 28.289 -14.122 -7.791 1.00 98.19 102 ARG A N 1
ATOM 740 C CA . ARG A 1 102 ? 29.381 -13.442 -8.482 1.00 98.19 102 ARG A CA 1
ATOM 741 C C . ARG A 1 102 ? 28.773 -12.495 -9.502 1.00 98.19 102 ARG A C 1
ATOM 743 O O . ARG A 1 102 ? 28.393 -12.892 -10.598 1.00 98.19 102 ARG A O 1
ATOM 750 N N . PHE A 1 103 ? 28.681 -11.227 -9.137 1.00 98.56 103 PHE A N 1
ATOM 751 C CA . PHE A 1 103 ? 27.961 -10.232 -9.920 1.00 98.56 103 PHE A CA 1
ATOM 752 C C . PHE A 1 103 ? 28.897 -9.450 -10.839 1.00 98.56 103 PHE A C 1
ATOM 754 O O . PHE A 1 103 ? 30.030 -9.131 -10.476 1.00 98.56 103 PHE A O 1
ATOM 761 N N . ALA A 1 104 ? 28.405 -9.070 -12.008 1.00 98.31 104 ALA A N 1
ATOM 762 C CA . ALA A 1 104 ? 28.987 -8.038 -12.850 1.00 98.31 104 ALA A CA 1
ATOM 763 C C . ALA A 1 104 ? 27.965 -6.932 -13.131 1.00 98.31 104 ALA A C 1
ATOM 765 O O . ALA A 1 104 ? 26.766 -7.121 -12.926 1.00 98.31 104 ALA A O 1
ATOM 766 N N . ALA A 1 105 ? 28.428 -5.778 -13.609 1.00 98.12 105 ALA A N 1
ATOM 767 C CA . ALA A 1 105 ? 27.552 -4.681 -14.010 1.00 98.12 105 ALA A CA 1
ATOM 768 C C . ALA A 1 105 ? 27.968 -4.045 -15.339 1.00 98.12 105 ALA A C 1
ATOM 770 O O . ALA A 1 105 ? 29.155 -3.791 -15.566 1.00 98.12 105 ALA A O 1
ATOM 771 N N . LEU A 1 106 ? 26.971 -3.727 -16.167 1.00 97.06 106 LEU A N 1
ATOM 772 C CA . LEU A 1 106 ? 27.085 -2.888 -17.358 1.00 97.06 106 LEU A CA 1
ATOM 773 C C . LEU A 1 106 ? 26.206 -1.647 -17.168 1.00 97.06 106 LEU A C 1
ATOM 775 O O . LEU A 1 106 ? 25.010 -1.704 -17.434 1.00 97.06 106 LEU A O 1
ATOM 779 N N . ALA A 1 107 ? 26.776 -0.542 -16.687 1.00 96.12 107 ALA A N 1
ATOM 780 C CA . ALA A 1 107 ? 26.000 0.626 -16.254 1.00 96.12 107 ALA A CA 1
ATOM 781 C C . ALA A 1 107 ? 26.320 1.906 -17.054 1.00 96.12 107 ALA A C 1
ATOM 783 O O . ALA A 1 107 ? 27.477 2.135 -17.418 1.00 96.12 107 ALA A O 1
ATOM 784 N N . PRO A 1 108 ? 25.336 2.787 -17.305 1.00 94.69 108 PRO A N 1
ATOM 785 C CA . PRO A 1 108 ? 25.593 4.063 -17.959 1.00 94.69 108 PRO A CA 1
ATOM 786 C C . PRO A 1 108 ? 26.359 5.017 -17.029 1.00 94.69 108 PRO A C 1
ATOM 788 O O . PRO A 1 108 ? 26.129 5.053 -15.821 1.00 94.69 108 PRO A O 1
ATOM 791 N N . ARG A 1 109 ? 27.248 5.843 -17.590 1.00 93.50 109 ARG A N 1
ATOM 792 C CA . ARG A 1 109 ? 27.985 6.894 -16.865 1.00 93.50 109 ARG A CA 1
ATOM 793 C C . ARG A 1 109 ? 27.095 8.108 -16.623 1.00 93.50 109 ARG A C 1
ATOM 795 O O . ARG A 1 109 ? 27.152 9.099 -17.353 1.00 93.50 109 ARG A O 1
ATOM 802 N N . ASN A 1 110 ? 26.243 8.010 -15.614 1.00 87.88 110 ASN A N 1
ATOM 803 C CA . ASN A 1 110 ? 25.371 9.081 -15.144 1.00 87.88 110 ASN A CA 1
ATOM 804 C C . ASN A 1 110 ? 25.014 8.859 -13.653 1.00 87.88 110 ASN A C 1
ATOM 806 O O . ASN A 1 110 ? 25.276 7.778 -13.124 1.00 87.88 110 ASN A O 1
ATOM 810 N N . PRO A 1 111 ? 24.377 9.836 -12.973 1.00 86.06 111 PRO A N 1
ATOM 811 C CA . PRO A 1 111 ? 24.047 9.710 -11.548 1.00 86.06 111 PRO A CA 1
ATOM 812 C C . PRO A 1 111 ? 23.178 8.490 -11.191 1.00 86.06 111 PRO A C 1
ATOM 814 O O . PRO A 1 111 ? 23.289 7.941 -10.094 1.00 86.06 111 PRO A O 1
ATOM 817 N N . TYR A 1 112 ? 22.321 8.047 -12.116 1.00 87.00 112 TYR A N 1
ATOM 818 C CA . TYR A 1 112 ? 21.490 6.858 -11.928 1.00 87.00 112 TYR A CA 1
ATOM 819 C C . TYR A 1 112 ? 22.336 5.576 -11.934 1.00 87.00 112 TYR A C 1
ATOM 821 O O . TYR A 1 112 ? 22.214 4.757 -11.024 1.00 87.00 112 TYR A O 1
ATOM 829 N N . GLY A 1 113 ? 23.241 5.431 -12.907 1.00 92.56 113 GLY A N 1
ATOM 830 C CA . GLY A 1 113 ? 24.176 4.309 -12.982 1.00 92.56 113 GLY A CA 1
ATOM 831 C C . GLY A 1 113 ? 25.090 4.235 -11.760 1.00 92.56 113 GLY A C 1
ATOM 832 O O . GLY A 1 113 ? 25.244 3.158 -11.189 1.00 92.56 113 GLY A O 1
ATOM 833 N N . ASP A 1 114 ? 25.613 5.371 -11.293 1.00 92.75 114 ASP A N 1
ATOM 834 C CA . ASP A 1 114 ? 26.447 5.434 -10.084 1.00 92.75 114 ASP A CA 1
ATOM 835 C C . ASP A 1 114 ? 25.686 4.942 -8.838 1.00 92.75 114 ASP A C 1
ATOM 837 O O . ASP A 1 114 ? 26.211 4.145 -8.055 1.00 92.75 114 ASP A O 1
ATOM 841 N N . THR A 1 115 ? 24.420 5.353 -8.691 1.00 90.62 115 THR A N 1
ATOM 842 C CA . THR A 1 115 ? 23.537 4.913 -7.594 1.00 90.62 115 THR A CA 1
ATOM 843 C C . THR A 1 115 ? 23.314 3.401 -7.629 1.00 90.62 115 THR A C 1
ATOM 845 O O . THR A 1 115 ? 23.431 2.728 -6.603 1.00 90.62 115 THR A O 1
ATOM 848 N N . VAL A 1 116 ? 23.038 2.844 -8.811 1.00 95.62 116 VAL A N 1
ATOM 849 C CA . VAL A 1 116 ? 22.828 1.401 -8.982 1.00 95.62 116 VAL A CA 1
ATOM 850 C C . VAL A 1 116 ? 24.106 0.605 -8.706 1.00 95.62 116 VAL A C 1
ATOM 852 O O . VAL A 1 116 ? 24.050 -0.428 -8.040 1.00 95.62 116 VAL A O 1
ATOM 855 N N . LEU A 1 117 ? 25.266 1.075 -9.165 1.00 97.50 117 LEU A N 1
ATOM 856 C CA . LEU A 1 117 ? 26.543 0.404 -8.911 1.00 97.50 117 LEU A CA 1
ATOM 857 C C . LEU A 1 117 ? 26.876 0.357 -7.417 1.00 97.50 117 LEU A C 1
ATOM 859 O O . LEU A 1 117 ? 27.307 -0.684 -6.915 1.00 97.50 117 LEU A O 1
ATOM 863 N N . GLN A 1 118 ? 26.642 1.457 -6.699 1.00 95.94 118 GLN A N 1
ATOM 864 C CA . GLN A 1 118 ? 26.811 1.493 -5.250 1.00 95.94 118 GLN A CA 1
ATOM 865 C C . GLN A 1 118 ? 25.856 0.513 -4.554 1.00 95.94 118 GLN A C 1
ATOM 867 O O . GLN A 1 118 ? 26.282 -0.232 -3.668 1.00 95.94 118 GLN A O 1
ATOM 872 N N . ALA A 1 119 ? 24.588 0.480 -4.970 1.00 95.06 119 ALA A N 1
ATOM 873 C CA . ALA A 1 119 ? 23.599 -0.443 -4.425 1.00 95.06 119 ALA A CA 1
ATOM 874 C C . ALA A 1 119 ? 23.973 -1.909 -4.675 1.00 95.06 119 ALA A C 1
ATOM 876 O O . ALA A 1 119 ? 23.888 -2.721 -3.759 1.00 95.06 119 ALA A O 1
ATOM 877 N N . LEU A 1 120 ? 24.468 -2.244 -5.872 1.00 98.25 120 LEU A N 1
ATOM 878 C CA . LEU A 1 120 ? 24.915 -3.598 -6.203 1.00 98.25 120 LEU A CA 1
ATOM 879 C C . LEU A 1 120 ? 26.066 -4.043 -5.298 1.00 98.25 120 LEU A C 1
ATOM 881 O O . LEU A 1 120 ? 26.047 -5.158 -4.785 1.00 98.25 120 LEU A O 1
ATOM 885 N N . GLN A 1 121 ? 27.058 -3.177 -5.074 1.00 97.25 121 GLN A N 1
ATOM 886 C CA . GLN A 1 121 ? 28.177 -3.486 -4.181 1.00 97.25 121 GLN A CA 1
ATOM 887 C C . GLN A 1 121 ? 27.705 -3.753 -2.747 1.00 97.25 121 GLN A C 1
ATOM 889 O O . GLN A 1 121 ? 28.165 -4.707 -2.116 1.00 97.25 121 GLN A O 1
ATOM 894 N N . GLN A 1 122 ? 26.782 -2.932 -2.241 1.00 91.50 122 GLN A N 1
ATOM 895 C CA . GLN A 1 122 ? 26.227 -3.071 -0.894 1.00 91.50 122 GLN A CA 1
ATOM 896 C C . GLN A 1 122 ? 25.380 -4.339 -0.755 1.00 91.50 122 GLN A C 1
ATOM 898 O O . GLN A 1 122 ? 25.594 -5.107 0.183 1.00 91.50 122 GLN A O 1
ATOM 903 N N . ALA A 1 123 ? 24.470 -4.585 -1.699 1.00 92.12 123 ALA A N 1
ATOM 904 C CA . ALA A 1 123 ? 23.595 -5.750 -1.704 1.00 92.12 123 ALA A CA 1
ATOM 905 C C . ALA A 1 123 ? 24.394 -7.053 -1.846 1.00 92.12 123 ALA A C 1
ATOM 907 O O . ALA A 1 123 ? 24.212 -7.976 -1.056 1.00 92.12 123 ALA A O 1
ATOM 908 N N . ALA A 1 124 ? 25.350 -7.114 -2.780 1.00 94.81 124 ALA A N 1
ATOM 909 C CA . ALA A 1 124 ? 26.199 -8.292 -2.950 1.00 94.81 124 ALA A CA 1
ATOM 910 C C . ALA A 1 124 ? 26.949 -8.618 -1.648 1.00 94.81 124 ALA A C 1
ATOM 912 O O . ALA A 1 124 ? 26.869 -9.744 -1.161 1.00 94.81 124 ALA A O 1
ATOM 913 N N . ALA A 1 125 ? 27.590 -7.623 -1.025 1.00 89.94 125 ALA A N 1
ATOM 914 C CA . ALA A 1 125 ? 28.287 -7.816 0.246 1.00 89.94 125 ALA A CA 1
ATOM 915 C C . ALA A 1 125 ? 27.341 -8.244 1.385 1.00 89.94 125 ALA A C 1
ATOM 917 O O . ALA A 1 125 ? 27.700 -9.103 2.193 1.00 89.94 125 ALA A O 1
ATOM 918 N N . ARG A 1 126 ? 26.132 -7.672 1.444 1.00 89.25 126 ARG A N 1
ATOM 919 C CA . ARG A 1 126 ? 25.101 -7.989 2.445 1.00 89.25 126 ARG A CA 1
ATOM 920 C C . ARG A 1 126 ? 24.640 -9.444 2.355 1.00 89.25 126 ARG A C 1
ATOM 922 O O . ARG A 1 126 ? 24.490 -10.086 3.393 1.00 89.25 126 ARG A O 1
ATOM 929 N N . TYR A 1 127 ? 24.435 -9.958 1.144 1.00 90.12 127 TYR A N 1
ATOM 930 C CA . TYR A 1 127 ? 23.886 -11.299 0.918 1.00 90.12 127 TYR A CA 1
ATOM 931 C C . TYR A 1 127 ? 24.951 -12.385 0.708 1.00 90.12 127 TYR A C 1
ATOM 933 O O . TYR A 1 127 ? 24.611 -13.546 0.508 1.00 90.12 127 TYR A O 1
ATOM 941 N N . GLY A 1 128 ? 26.240 -12.054 0.846 1.00 85.31 128 GLY A N 1
ATOM 942 C CA . GLY A 1 128 ? 27.338 -13.027 0.782 1.00 85.31 128 GLY A CA 1
ATOM 943 C C . GLY A 1 128 ? 27.876 -13.296 -0.627 1.00 85.31 128 GLY A C 1
ATOM 944 O O . GLY A 1 128 ? 28.568 -14.291 -0.832 1.00 85.31 128 GLY A O 1
ATOM 945 N N . GLY A 1 129 ? 27.583 -12.414 -1.581 1.00 94.50 129 GLY A N 1
ATOM 946 C CA . GLY A 1 129 ? 28.210 -12.362 -2.898 1.00 94.50 129 GLY A CA 1
ATOM 947 C C . GLY A 1 129 ? 29.270 -11.262 -3.018 1.00 94.50 129 GLY A C 1
ATOM 948 O O . GLY A 1 129 ? 29.620 -10.577 -2.054 1.00 94.50 129 GLY A O 1
ATOM 949 N N . TYR A 1 130 ? 29.796 -11.073 -4.226 1.00 97.44 130 TYR A N 1
ATOM 950 C CA . TYR A 1 130 ? 30.729 -9.990 -4.542 1.00 97.44 130 TYR A CA 1
ATOM 951 C C . TYR A 1 130 ? 30.594 -9.531 -5.995 1.00 97.44 130 TYR A C 1
ATOM 953 O O . TYR A 1 130 ? 30.136 -10.275 -6.862 1.00 97.44 130 TYR A O 1
ATOM 961 N N . VAL A 1 131 ? 31.025 -8.299 -6.270 1.00 98.25 131 VAL A N 1
ATOM 962 C CA . VAL A 1 131 ? 31.054 -7.743 -7.628 1.00 98.25 131 VAL A CA 1
ATOM 963 C C . VAL A 1 131 ? 32.417 -8.033 -8.254 1.00 98.25 131 VAL A C 1
ATOM 965 O O . VAL A 1 131 ? 33.424 -7.457 -7.850 1.00 98.25 131 VAL A O 1
ATOM 968 N N . ALA A 1 132 ? 32.452 -8.951 -9.216 1.00 97.00 132 ALA A N 1
ATOM 969 C CA . ALA A 1 132 ? 33.656 -9.393 -9.911 1.00 97.00 132 ALA A CA 1
ATOM 970 C C . ALA A 1 132 ? 34.128 -8.387 -10.967 1.00 97.00 132 ALA A C 1
ATOM 972 O O . ALA A 1 132 ? 35.332 -8.208 -11.147 1.00 97.00 132 ALA A O 1
ATOM 973 N N . GLN A 1 133 ? 33.191 -7.741 -11.669 1.00 97.06 133 GLN A N 1
ATOM 974 C CA . GLN A 1 133 ? 33.517 -6.832 -12.763 1.00 97.06 133 GLN A CA 1
ATOM 975 C C . GLN A 1 133 ? 32.496 -5.705 -12.908 1.00 97.06 133 GLN A C 1
ATOM 977 O O . GLN A 1 133 ? 31.292 -5.913 -12.793 1.00 97.06 133 GLN A O 1
ATOM 982 N N . VAL A 1 134 ? 32.977 -4.505 -13.221 1.00 97.31 134 VAL A N 1
ATOM 983 C CA . VAL A 1 134 ? 32.134 -3.352 -13.555 1.00 97.31 134 VAL A CA 1
ATOM 984 C C . VAL A 1 134 ? 32.628 -2.753 -14.858 1.00 97.31 134 VAL A C 1
ATOM 986 O O . VAL A 1 134 ? 33.824 -2.509 -15.022 1.00 97.31 134 VAL A O 1
ATOM 989 N N . ALA A 1 135 ? 31.706 -2.492 -15.773 1.00 95.62 135 ALA A N 1
ATOM 990 C CA . ALA A 1 135 ? 31.981 -1.775 -17.001 1.00 95.62 135 ALA A CA 1
ATOM 991 C C . ALA A 1 135 ? 30.947 -0.663 -17.181 1.00 95.62 135 ALA A C 1
ATOM 993 O O . ALA A 1 135 ? 29.757 -0.856 -16.927 1.00 95.62 135 ALA A O 1
ATOM 994 N N . THR A 1 136 ? 31.410 0.515 -17.597 1.00 95.44 136 THR A N 1
ATOM 995 C CA . THR A 1 136 ? 30.543 1.680 -17.770 1.00 95.44 136 THR A CA 1
ATOM 996 C C . THR A 1 136 ? 30.693 2.303 -19.148 1.00 95.44 136 THR A C 1
ATOM 998 O O . THR A 1 136 ? 31.789 2.344 -19.709 1.00 95.44 136 THR A O 1
ATOM 1001 N N . TYR A 1 137 ? 29.594 2.810 -19.699 1.00 93.44 137 TYR A N 1
ATOM 1002 C CA . TYR A 1 137 ? 29.535 3.394 -21.043 1.00 93.44 137 TYR A CA 1
ATOM 1003 C C . TYR A 1 137 ? 28.875 4.776 -21.011 1.00 93.44 137 TYR A C 1
ATOM 1005 O O . TYR A 1 137 ? 28.100 5.073 -20.106 1.00 93.44 137 TYR A O 1
ATOM 1013 N N . ASP A 1 138 ? 29.175 5.642 -21.980 1.00 91.75 138 ASP A N 1
ATOM 1014 C CA . ASP A 1 138 ? 28.385 6.863 -22.174 1.00 91.75 138 ASP A CA 1
ATOM 1015 C C . ASP A 1 138 ? 27.115 6.521 -22.977 1.00 91.75 138 ASP A C 1
ATOM 1017 O O . ASP A 1 138 ? 27.232 6.130 -24.142 1.00 91.75 138 ASP A O 1
ATOM 1021 N N . PRO A 1 139 ? 25.902 6.676 -22.408 1.00 85.38 139 PRO A N 1
ATOM 1022 C CA . PRO A 1 139 ? 24.652 6.364 -23.106 1.00 85.38 139 PRO A CA 1
ATOM 1023 C C . PRO A 1 139 ? 24.406 7.249 -24.340 1.00 85.38 139 PRO A C 1
ATOM 1025 O O . PRO A 1 139 ? 23.566 6.930 -25.178 1.00 85.38 139 PRO A O 1
ATOM 1028 N N . ARG A 1 140 ? 25.132 8.366 -24.484 1.00 85.00 140 ARG A N 1
ATOM 1029 C CA . ARG A 1 140 ? 25.056 9.262 -25.651 1.00 85.00 140 ARG A CA 1
ATOM 1030 C C . ARG A 1 140 ? 26.044 8.884 -26.755 1.00 85.00 140 ARG A C 1
ATOM 1032 O O . ARG A 1 140 ? 25.930 9.395 -27.870 1.00 85.00 140 ARG A O 1
ATOM 1039 N N . ALA A 1 141 ? 27.010 8.013 -26.469 1.00 85.06 141 ALA A N 1
ATOM 1040 C CA . ALA A 1 141 ? 28.066 7.638 -27.397 1.00 85.06 141 ALA A CA 1
ATOM 1041 C C . ALA A 1 141 ? 27.756 6.291 -28.069 1.00 85.06 141 ALA A C 1
ATOM 1043 O O . ALA A 1 141 ? 28.132 5.224 -27.586 1.00 85.06 141 ALA A O 1
ATOM 1044 N N . VAL A 1 142 ? 27.120 6.353 -29.244 1.00 63.56 142 VAL A N 1
ATOM 1045 C CA . VAL A 1 142 ? 26.609 5.193 -30.011 1.00 63.56 142 VAL A CA 1
ATOM 1046 C C . VAL A 1 142 ? 27.648 4.074 -30.230 1.00 63.56 142 VAL A C 1
ATOM 1048 O O . VAL A 1 142 ? 27.286 2.905 -30.300 1.00 63.56 142 VAL A O 1
ATOM 1051 N N . ASN A 1 143 ? 28.944 4.401 -30.296 1.00 77.44 143 ASN A N 1
ATOM 1052 C CA . ASN A 1 143 ? 30.009 3.441 -30.617 1.00 77.44 143 ASN A CA 1
ATOM 1053 C C . ASN A 1 143 ? 30.792 2.912 -29.401 1.00 77.44 143 ASN A C 1
ATOM 1055 O O . ASN A 1 143 ? 31.691 2.088 -29.576 1.00 77.44 143 ASN A O 1
ATOM 1059 N N . GLU A 1 144 ? 30.498 3.367 -28.180 1.00 82.50 144 GLU A N 1
ATOM 1060 C CA . GLU A 1 144 ? 31.261 2.952 -26.990 1.00 82.50 144 GLU A CA 1
ATOM 1061 C C . GLU A 1 144 ? 30.796 1.620 -26.397 1.00 82.50 144 GLU A C 1
ATOM 1063 O O . GLU A 1 144 ? 31.589 0.919 -25.768 1.00 82.50 144 GLU A O 1
ATOM 1068 N N . ALA A 1 145 ? 29.545 1.228 -26.634 1.00 84.56 145 ALA A N 1
ATOM 1069 C CA . ALA A 1 145 ? 28.972 0.015 -26.061 1.00 84.56 145 ALA A CA 1
ATOM 1070 C C . ALA A 1 145 ? 29.743 -1.262 -26.446 1.00 84.56 145 ALA A C 1
ATOM 1072 O O . ALA A 1 145 ? 30.035 -2.095 -25.593 1.00 84.56 145 ALA A O 1
ATOM 1073 N N . GLY A 1 146 ? 30.130 -1.409 -27.717 1.00 90.00 146 GLY A N 1
ATOM 1074 C CA . GLY A 1 146 ? 30.791 -2.620 -28.219 1.00 90.00 146 GLY A CA 1
ATOM 1075 C C . GLY A 1 146 ? 32.107 -2.961 -27.500 1.00 90.00 146 GLY A C 1
ATOM 1076 O O . GLY A 1 146 ? 32.246 -4.077 -26.997 1.00 90.00 146 GLY A O 1
ATOM 1077 N N . PRO A 1 147 ? 33.085 -2.038 -27.431 1.00 92.69 147 PRO A N 1
ATOM 1078 C CA . PRO A 1 147 ? 34.319 -2.247 -26.673 1.00 92.69 147 PRO A CA 1
ATOM 1079 C C . PRO A 1 147 ? 34.091 -2.547 -25.184 1.00 92.69 147 PRO A C 1
ATOM 1081 O O . PRO A 1 147 ? 34.777 -3.406 -24.629 1.00 92.69 147 PRO A O 1
ATOM 1084 N N . VAL A 1 148 ? 33.117 -1.884 -24.554 1.00 92.88 148 VAL A N 1
ATOM 1085 C CA . VAL A 1 148 ? 32.781 -2.073 -23.132 1.00 92.88 148 VAL A CA 1
ATOM 1086 C C . VAL A 1 148 ? 32.203 -3.472 -22.885 1.00 92.88 148 VAL A C 1
ATOM 1088 O O . VAL A 1 148 ? 32.651 -4.175 -21.979 1.00 92.88 148 VAL A O 1
ATOM 1091 N N . VAL A 1 149 ? 31.283 -3.939 -23.735 1.00 93.62 149 VAL A N 1
ATOM 1092 C CA . VAL A 1 149 ? 30.734 -5.306 -23.650 1.00 93.62 149 VAL A CA 1
ATOM 1093 C C . VAL A 1 149 ? 31.821 -6.353 -23.907 1.00 93.62 149 VAL A C 1
ATOM 1095 O O . VAL A 1 149 ? 31.906 -7.347 -23.190 1.00 93.62 149 VAL A O 1
ATOM 1098 N N . ARG A 1 150 ? 32.738 -6.105 -24.851 1.00 93.56 150 ARG A N 1
ATOM 1099 C CA . ARG A 1 150 ? 33.893 -6.987 -25.086 1.00 93.56 150 ARG A CA 1
ATOM 1100 C C . ARG A 1 150 ? 34.786 -7.125 -23.848 1.00 93.56 150 ARG A C 1
ATOM 1102 O O . ARG A 1 150 ? 35.308 -8.207 -23.588 1.00 93.56 150 ARG A O 1
ATOM 1109 N N . GLN A 1 151 ? 34.974 -6.049 -23.085 1.00 91.38 151 GLN A N 1
ATOM 1110 C CA . GLN A 1 151 ? 35.730 -6.091 -21.832 1.00 91.38 151 GLN A CA 1
ATOM 1111 C C . GLN A 1 151 ? 35.031 -6.962 -20.775 1.00 91.38 151 GLN A C 1
ATOM 1113 O O . GLN A 1 151 ? 35.707 -7.715 -20.074 1.00 91.38 151 GLN A O 1
ATOM 1118 N N . LEU A 1 152 ? 33.699 -6.905 -20.678 1.00 93.50 152 LEU A N 1
ATOM 1119 C CA . LEU A 1 152 ? 32.922 -7.805 -19.813 1.00 93.50 152 LEU A CA 1
ATOM 1120 C C . LEU A 1 152 ? 33.025 -9.264 -20.263 1.00 93.50 152 LEU A C 1
ATOM 1122 O O . LEU A 1 152 ? 33.211 -10.152 -19.431 1.00 93.50 152 LEU A O 1
ATOM 1126 N N . ALA A 1 153 ? 32.968 -9.512 -21.570 1.00 93.81 153 ALA A N 1
ATOM 1127 C CA . ALA A 1 153 ? 33.104 -10.845 -22.150 1.00 93.81 153 ALA A CA 1
ATOM 1128 C C . ALA A 1 153 ? 34.494 -11.463 -21.929 1.00 93.81 153 ALA A C 1
ATOM 1130 O O . ALA A 1 153 ? 34.630 -12.682 -21.818 1.00 93.81 153 ALA A O 1
ATOM 1131 N N . ALA A 1 154 ? 35.546 -10.645 -21.833 1.00 93.56 154 ALA A N 1
ATOM 1132 C CA . ALA A 1 154 ? 36.885 -11.118 -21.480 1.00 93.56 154 ALA A CA 1
ATOM 1133 C C . ALA A 1 154 ? 36.967 -11.649 -20.036 1.00 93.56 154 ALA A C 1
ATOM 1135 O O . ALA A 1 154 ? 37.827 -12.473 -19.738 1.00 93.56 154 ALA A O 1
ATOM 1136 N N . ALA A 1 155 ? 36.060 -11.205 -19.162 1.00 92.06 155 ALA A N 1
ATOM 1137 C CA . ALA A 1 155 ? 35.917 -11.674 -17.789 1.00 92.06 155 ALA A CA 1
ATOM 1138 C C . ALA A 1 155 ? 34.807 -12.735 -17.632 1.00 92.06 155 ALA A C 1
ATOM 1140 O O . ALA A 1 155 ? 34.440 -13.064 -16.502 1.00 92.06 155 ALA A O 1
ATOM 1141 N N . ARG A 1 156 ? 34.250 -13.269 -18.732 1.00 87.06 156 ARG A N 1
ATOM 1142 C CA . ARG A 1 156 ? 33.201 -14.301 -18.679 1.00 87.06 156 ARG A CA 1
ATOM 11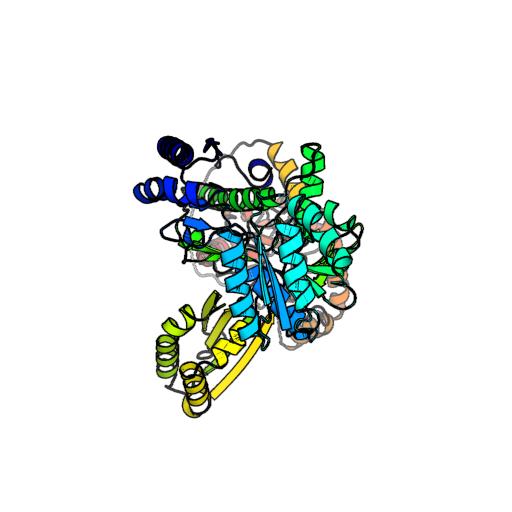43 C C . ARG A 1 156 ? 33.644 -15.500 -17.835 1.00 87.06 156 ARG A C 1
ATOM 1145 O O . ARG A 1 156 ? 34.815 -15.882 -17.844 1.00 87.06 156 ARG A O 1
ATOM 1152 N N . GLY A 1 157 ? 32.718 -16.052 -17.057 1.00 89.25 157 GLY A N 1
ATOM 1153 C CA . GLY A 1 157 ? 32.987 -17.109 -16.078 1.00 89.25 157 GLY A CA 1
ATOM 1154 C C . GLY A 1 157 ? 33.510 -16.623 -14.719 1.00 89.25 157 GLY A C 1
ATOM 1155 O O . GLY A 1 157 ? 33.498 -17.404 -13.765 1.00 89.25 157 GLY A O 1
ATOM 1156 N N . SER A 1 158 ? 33.919 -15.353 -14.580 1.00 94.50 158 SER A N 1
ATOM 1157 C CA . SER A 1 158 ? 34.214 -14.748 -13.265 1.00 94.50 158 SER A CA 1
ATOM 1158 C C . SER A 1 158 ? 32.961 -14.268 -12.523 1.00 94.50 158 SER A C 1
ATOM 1160 O O . SER A 1 158 ? 33.021 -14.067 -11.310 1.00 94.50 158 SER A O 1
ATOM 1162 N N . TYR A 1 159 ? 31.843 -14.143 -13.240 1.00 97.44 159 TYR A N 1
ATOM 1163 C CA . TYR A 1 159 ? 30.514 -13.798 -12.746 1.00 97.44 159 TYR A CA 1
ATOM 1164 C C . TYR A 1 159 ? 29.471 -14.808 -13.249 1.00 97.44 159 TYR A C 1
ATOM 1166 O O . TYR A 1 159 ? 29.690 -15.463 -14.267 1.00 97.44 159 TYR A O 1
ATOM 1174 N N . ASP A 1 160 ? 28.374 -14.950 -12.510 1.00 97.38 160 ASP A N 1
ATOM 1175 C CA . ASP A 1 160 ? 27.185 -15.753 -12.838 1.00 97.38 160 ASP A CA 1
ATOM 1176 C C . ASP A 1 160 ? 25.918 -14.895 -13.008 1.00 97.38 160 ASP A C 1
ATOM 1178 O O . ASP A 1 160 ? 24.928 -15.372 -13.560 1.00 97.38 160 ASP A O 1
ATOM 1182 N N . ALA A 1 161 ? 25.964 -13.616 -12.618 1.00 98.25 161 ALA A N 1
ATOM 1183 C CA . ALA A 1 161 ? 24.894 -12.656 -12.863 1.00 98.25 161 ALA A CA 1
ATOM 1184 C C . ALA A 1 161 ? 25.422 -11.315 -13.398 1.00 98.25 161 ALA A C 1
ATOM 1186 O O . ALA A 1 161 ? 26.465 -10.832 -12.954 1.00 98.25 161 ALA A O 1
ATOM 1187 N N . LEU A 1 162 ? 24.692 -10.685 -14.324 1.00 98.31 162 LEU A N 1
ATOM 1188 C CA . LEU A 1 162 ? 25.033 -9.389 -14.927 1.00 98.31 162 LEU A CA 1
ATOM 1189 C C . LEU A 1 162 ? 23.891 -8.384 -14.734 1.00 98.31 162 LEU A C 1
ATOM 1191 O O . LEU A 1 162 ? 22.828 -8.538 -15.327 1.00 98.31 162 LEU A O 1
ATOM 1195 N N . LEU A 1 163 ? 24.126 -7.331 -13.949 1.00 98.62 163 LEU A N 1
ATOM 1196 C CA . LEU A 1 163 ? 23.182 -6.230 -13.753 1.00 98.62 163 LEU A CA 1
ATOM 1197 C C . LEU A 1 163 ? 23.304 -5.178 -14.865 1.00 98.62 163 LEU A C 1
ATOM 1199 O O . LEU A 1 163 ? 24.388 -4.632 -15.091 1.00 98.62 163 LEU A O 1
ATOM 1203 N N . ILE A 1 164 ? 22.185 -4.846 -15.511 1.00 97.69 164 ILE A N 1
ATOM 1204 C CA . ILE A 1 164 ? 22.106 -3.853 -16.592 1.00 97.69 164 ILE A CA 1
ATOM 1205 C C . ILE A 1 164 ? 21.008 -2.820 -16.268 1.00 97.69 164 ILE A C 1
ATOM 1207 O O . ILE A 1 164 ? 19.839 -3.021 -16.613 1.00 97.69 164 ILE A O 1
ATOM 1211 N N . PRO A 1 165 ? 21.345 -1.698 -15.604 1.00 95.56 165 PRO A N 1
ATOM 1212 C CA . PRO A 1 165 ? 20.393 -0.638 -15.274 1.00 95.56 165 PRO A CA 1
ATOM 1213 C C . PRO A 1 1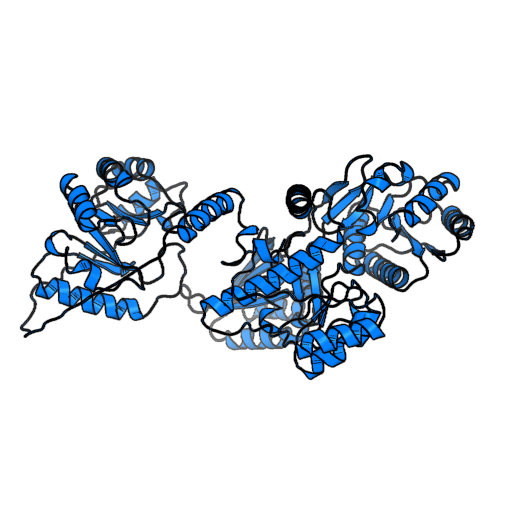65 ? 20.130 0.284 -16.472 1.00 95.56 165 PRO A C 1
ATOM 1215 O O . PRO A 1 165 ? 20.462 1.469 -16.457 1.00 95.56 165 PRO A O 1
ATOM 1218 N N . ALA A 1 166 ? 19.534 -0.280 -17.516 1.00 93.81 166 ALA A N 1
ATOM 1219 C CA . ALA A 1 166 ? 19.086 0.416 -18.715 1.00 93.81 166 ALA A CA 1
ATOM 1220 C C . ALA A 1 166 ? 17.700 -0.104 -19.122 1.00 93.81 166 ALA A C 1
ATOM 1222 O O . ALA A 1 166 ? 17.282 -1.172 -18.682 1.00 93.81 166 ALA A O 1
ATOM 1223 N N . GLY A 1 167 ? 16.992 0.639 -19.969 1.00 91.56 167 GLY A N 1
ATOM 1224 C CA . GLY A 1 167 ? 15.694 0.234 -20.516 1.00 91.56 167 GLY A CA 1
ATOM 1225 C C . GLY A 1 167 ? 15.450 0.822 -21.900 1.00 91.56 167 GLY A C 1
ATOM 1226 O O . GLY A 1 167 ? 16.290 1.555 -22.433 1.00 91.56 167 GLY A O 1
ATOM 1227 N N . GLY A 1 168 ? 14.297 0.503 -22.487 1.00 89.19 168 GLY A N 1
ATOM 1228 C CA . GLY A 1 168 ? 13.875 1.012 -23.794 1.00 89.19 168 GLY A CA 1
ATOM 1229 C C . GLY A 1 168 ? 14.938 0.857 -24.890 1.00 89.19 168 GLY A C 1
ATOM 1230 O O . GLY A 1 168 ? 15.649 -0.144 -24.965 1.00 89.19 168 GLY A O 1
ATOM 1231 N N . ASN A 1 169 ? 15.075 1.880 -25.740 1.00 88.81 169 ASN A N 1
ATOM 1232 C CA . ASN A 1 169 ? 15.994 1.860 -26.887 1.00 88.81 169 ASN A CA 1
ATOM 1233 C C . ASN A 1 169 ? 17.473 1.710 -26.504 1.00 88.81 169 ASN A C 1
ATOM 1235 O O . ASN A 1 169 ? 18.251 1.176 -27.291 1.00 88.81 169 ASN A O 1
ATOM 1239 N N . GLU A 1 170 ? 17.867 2.190 -25.323 1.00 90.94 170 GLU A N 1
ATOM 1240 C CA . GLU A 1 170 ? 19.241 2.050 -24.840 1.00 90.94 170 GLU A CA 1
ATOM 1241 C C . GLU A 1 170 ? 19.570 0.575 -24.608 1.00 90.94 170 GLU A C 1
ATOM 1243 O O . GLU A 1 170 ? 20.542 0.060 -25.160 1.00 90.94 170 GLU A O 1
ATOM 1248 N N . LEU A 1 171 ? 18.706 -0.135 -23.877 1.00 93.56 171 LEU A N 1
ATOM 1249 C CA . LEU A 1 171 ? 18.882 -1.563 -23.635 1.00 93.56 171 LEU A CA 1
ATOM 1250 C C . LEU A 1 171 ? 18.739 -2.388 -24.922 1.00 93.56 171 LEU A C 1
ATOM 1252 O O . LEU A 1 171 ? 19.540 -3.292 -25.137 1.00 93.56 171 LEU A O 1
ATOM 1256 N N . LEU A 1 172 ? 17.804 -2.045 -25.815 1.00 91.62 172 LEU A N 1
ATOM 1257 C CA . LEU A 1 172 ? 17.668 -2.704 -27.126 1.00 91.62 172 LEU A CA 1
ATOM 1258 C C . LEU A 1 172 ? 18.913 -2.542 -28.014 1.00 91.62 172 LEU A C 1
ATOM 1260 O O . LEU A 1 172 ? 19.169 -3.387 -28.867 1.00 91.62 172 LEU A O 1
ATOM 1264 N N . GLY A 1 173 ? 19.698 -1.478 -27.826 1.00 90.06 173 GLY A N 1
ATOM 1265 C CA . GLY A 1 173 ? 20.987 -1.307 -28.501 1.00 90.06 173 GLY A CA 1
ATOM 1266 C C . GLY A 1 173 ? 22.120 -2.130 -27.876 1.00 90.06 173 GLY A C 1
ATOM 1267 O O . GLY A 1 173 ? 23.033 -2.555 -28.583 1.00 90.06 173 GLY A O 1
ATOM 1268 N N . LEU A 1 174 ? 22.068 -2.365 -26.561 1.00 92.56 174 LEU A N 1
ATOM 1269 C CA . LEU A 1 174 ? 23.086 -3.112 -25.813 1.00 92.56 174 LEU A CA 1
ATOM 1270 C C . LEU A 1 174 ? 22.881 -4.624 -25.878 1.00 92.56 174 LEU A C 1
ATOM 1272 O O . LEU A 1 174 ? 23.847 -5.368 -26.030 1.00 92.56 174 LEU A O 1
ATOM 1276 N N . ALA A 1 175 ? 21.638 -5.075 -25.755 1.00 93.69 175 ALA A N 1
ATOM 1277 C CA . ALA A 1 175 ? 21.292 -6.476 -25.574 1.00 93.69 175 ALA A CA 1
ATOM 1278 C C . ALA A 1 175 ? 21.798 -7.399 -26.700 1.00 93.69 175 ALA A C 1
ATOM 1280 O O . ALA A 1 175 ? 22.383 -8.427 -26.362 1.00 93.69 175 ALA A O 1
ATOM 1281 N N . PRO A 1 176 ? 21.734 -7.034 -28.001 1.00 93.19 176 PRO A N 1
ATOM 1282 C CA . PRO A 1 176 ? 22.298 -7.861 -29.073 1.00 93.19 176 PRO A CA 1
ATOM 1283 C C . PRO A 1 176 ? 23.823 -8.022 -29.002 1.00 93.19 176 PRO A C 1
ATOM 1285 O O . PRO A 1 176 ? 24.376 -8.975 -29.554 1.00 93.19 176 PRO A O 1
ATOM 1288 N N . LEU A 1 177 ? 24.528 -7.095 -28.341 1.00 93.88 177 LEU A N 1
ATOM 1289 C CA . LEU A 1 177 ? 25.983 -7.162 -28.196 1.00 93.88 177 LEU A CA 1
ATOM 1290 C C . LEU A 1 177 ? 26.408 -8.243 -27.198 1.00 93.88 177 LEU A C 1
ATOM 1292 O O . LEU A 1 177 ? 27.523 -8.745 -27.315 1.00 93.88 177 LEU A O 1
ATOM 1296 N N . LEU A 1 178 ? 25.550 -8.602 -26.237 1.00 94.81 178 LEU A N 1
ATOM 1297 C CA . LEU A 1 178 ? 25.853 -9.606 -25.216 1.00 94.81 178 LEU A CA 1
ATOM 1298 C C . LEU A 1 178 ? 26.122 -10.988 -25.844 1.00 94.81 178 LEU A C 1
ATOM 1300 O O . LEU A 1 178 ? 27.259 -11.453 -25.727 1.00 94.81 178 LEU A O 1
ATOM 1304 N N . PRO A 1 179 ? 25.189 -11.604 -26.605 1.00 93.62 179 PRO A N 1
ATOM 1305 C CA . PRO A 1 179 ? 25.458 -12.876 -27.268 1.00 93.62 179 PRO A CA 1
ATOM 1306 C C . PRO A 1 179 ? 26.485 -12.738 -28.398 1.00 93.62 179 PRO A C 1
ATOM 1308 O O . PRO A 1 179 ? 27.244 -13.668 -28.641 1.00 93.62 179 PRO A O 1
ATOM 1311 N N . TYR A 1 180 ? 26.572 -11.579 -29.069 1.00 94.44 180 TYR A N 1
ATOM 1312 C CA . TYR A 1 180 ? 27.603 -11.342 -30.090 1.00 94.44 180 TYR A CA 1
ATOM 1313 C C . TYR A 1 180 ? 29.031 -11.452 -29.529 1.00 94.44 180 TYR A C 1
ATOM 1315 O O . TYR A 1 180 ? 29.949 -11.849 -30.247 1.00 94.44 180 TYR A O 1
ATOM 1323 N N . TYR A 1 181 ? 29.227 -11.093 -28.258 1.00 94.94 181 TYR A N 1
ATOM 1324 C CA . TYR A 1 181 ? 30.493 -11.239 -27.541 1.00 94.94 181 TYR A CA 1
ATOM 1325 C C . TYR A 1 181 ? 30.516 -12.461 -26.603 1.00 94.94 181 TYR A C 1
ATOM 1327 O O . TYR A 1 181 ? 31.320 -12.486 -25.675 1.00 94.94 181 TYR A O 1
ATOM 1335 N N . ASP A 1 182 ? 29.682 -13.477 -26.846 1.00 92.12 182 ASP A N 1
ATOM 1336 C CA . ASP A 1 182 ? 29.642 -14.740 -26.089 1.00 92.12 182 ASP A CA 1
ATOM 1337 C C . ASP A 1 182 ? 29.306 -14.585 -24.588 1.00 92.12 182 ASP A C 1
ATOM 1339 O O . ASP A 1 182 ? 29.795 -15.342 -23.746 1.00 92.12 182 ASP A O 1
ATOM 1343 N N . ILE A 1 183 ? 28.488 -13.595 -24.223 1.00 94.44 183 ILE A N 1
ATOM 1344 C CA . ILE A 1 183 ? 27.829 -13.542 -22.911 1.00 94.44 183 ILE A CA 1
ATOM 1345 C C . ILE A 1 183 ? 26.454 -14.188 -23.091 1.00 94.44 183 ILE A C 1
ATOM 1347 O O . ILE A 1 183 ? 25.530 -13.536 -23.569 1.00 94.44 183 ILE A O 1
ATOM 1351 N N . ASP A 1 184 ? 26.328 -15.471 -22.754 1.00 88.44 184 ASP A N 1
ATOM 1352 C CA . ASP A 1 184 ? 25.114 -16.265 -22.986 1.00 88.44 184 ASP A CA 1
ATOM 1353 C C . ASP A 1 184 ? 24.147 -16.186 -21.783 1.00 88.44 184 ASP A C 1
ATOM 1355 O O . ASP A 1 184 ? 24.584 -16.434 -20.651 1.00 88.44 184 ASP A O 1
ATOM 1359 N N . PRO A 1 185 ? 22.847 -15.883 -21.982 1.00 88.00 185 PRO A N 1
ATOM 1360 C CA . PRO A 1 185 ? 21.844 -15.942 -20.914 1.00 88.00 185 PRO A CA 1
ATOM 1361 C C . PRO A 1 185 ? 21.670 -17.339 -20.283 1.00 88.00 185 PRO A C 1
ATOM 1363 O O . PRO A 1 185 ? 21.172 -17.442 -19.165 1.00 88.00 185 PRO A O 1
ATOM 1366 N N . ALA A 1 186 ? 22.097 -18.421 -20.945 1.00 87.88 186 ALA A N 1
ATOM 1367 C CA . ALA A 1 186 ? 22.095 -19.773 -20.378 1.00 87.88 186 ALA A CA 1
ATOM 1368 C C . ALA A 1 186 ? 23.184 -19.991 -19.312 1.00 87.88 186 ALA A C 1
ATOM 1370 O O . ALA A 1 186 ? 23.056 -20.883 -18.472 1.00 87.88 186 ALA A O 1
ATOM 1371 N N . GLU A 1 187 ? 24.257 -19.197 -19.345 1.00 90.69 187 GLU A N 1
ATOM 1372 C CA . GLU A 1 187 ? 25.370 -19.272 -18.388 1.00 90.69 187 GLU A CA 1
ATOM 1373 C C . GLU A 1 187 ? 25.388 -18.091 -17.413 1.00 90.69 187 GLU A C 1
ATOM 1375 O O . GLU A 1 187 ? 25.939 -18.201 -16.317 1.00 90.69 187 GLU A O 1
ATOM 1380 N N . THR A 1 188 ? 24.818 -16.953 -17.812 1.00 96.25 188 THR A N 1
ATOM 1381 C CA . THR A 1 188 ? 24.793 -15.713 -17.034 1.00 96.25 188 THR A CA 1
ATOM 1382 C C . THR A 1 188 ? 23.363 -15.230 -16.857 1.00 96.25 188 THR A C 1
ATOM 1384 O O . THR A 1 188 ? 22.718 -14.824 -17.819 1.00 96.25 188 THR A O 1
ATOM 1387 N N . GLN A 1 189 ? 22.895 -15.159 -15.614 1.00 97.94 189 GLN A N 1
ATOM 1388 C CA . GLN A 1 189 ? 21.590 -14.583 -15.312 1.00 97.94 189 GLN A CA 1
ATOM 1389 C C . GLN A 1 189 ? 21.636 -13.062 -15.473 1.00 97.94 189 GLN A C 1
ATOM 1391 O O . GLN A 1 189 ? 22.385 -12.367 -14.780 1.00 97.94 189 GLN A O 1
ATOM 1396 N N . TYR A 1 190 ? 20.809 -12.511 -16.354 1.00 98.12 190 TYR A N 1
ATOM 1397 C CA . TYR A 1 190 ? 20.700 -11.060 -16.464 1.00 98.12 190 TYR A CA 1
ATOM 1398 C C . TYR A 1 190 ? 19.770 -10.510 -15.393 1.00 98.12 190 TYR A C 1
ATOM 1400 O O . TYR A 1 190 ? 18.704 -11.071 -15.123 1.00 98.12 190 TYR A O 1
ATOM 1408 N N . LEU A 1 191 ? 20.206 -9.409 -14.788 1.00 98.56 191 LEU A N 1
ATOM 1409 C CA . LEU A 1 191 ? 19.480 -8.663 -13.778 1.00 98.56 191 LEU A CA 1
ATOM 1410 C C . LEU A 1 191 ? 19.209 -7.244 -14.288 1.00 98.56 191 LEU A C 1
ATOM 1412 O O . LEU A 1 191 ? 20.057 -6.628 -14.936 1.00 98.56 191 LEU A O 1
ATOM 1416 N N . GLY A 1 192 ? 18.053 -6.699 -13.945 1.00 97.25 192 GLY A N 1
ATOM 1417 C CA . GLY A 1 192 ? 17.625 -5.359 -14.317 1.00 97.25 192 GLY A CA 1
ATOM 1418 C C . GLY A 1 192 ? 16.987 -4.600 -13.162 1.00 97.25 192 GLY A C 1
ATOM 1419 O O . GLY A 1 192 ? 16.898 -5.066 -12.025 1.00 97.25 192 GLY A O 1
ATOM 1420 N N . THR A 1 193 ? 16.516 -3.406 -13.487 1.00 94.81 193 THR A N 1
ATOM 1421 C CA . THR A 1 193 ? 15.651 -2.581 -12.634 1.00 94.81 193 THR A CA 1
ATOM 1422 C C . THR A 1 193 ? 14.266 -2.503 -13.275 1.00 94.81 193 THR A C 1
ATOM 1424 O O . THR A 1 193 ? 14.044 -3.068 -14.344 1.00 94.81 193 THR A O 1
ATOM 1427 N N . GLN A 1 194 ? 13.331 -1.753 -12.698 1.00 91.25 194 GLN A N 1
ATOM 1428 C CA . GLN A 1 194 ? 12.024 -1.491 -13.307 1.00 91.25 194 GLN A CA 1
ATOM 1429 C C . GLN A 1 194 ? 12.112 -0.886 -14.725 1.00 91.25 194 GLN A C 1
ATOM 1431 O O . GLN A 1 194 ? 11.147 -0.932 -15.479 1.00 91.25 194 GLN A O 1
ATOM 1436 N N . LEU A 1 195 ? 13.269 -0.371 -15.154 1.00 91.62 195 LEU A N 1
ATOM 1437 C CA . LEU A 1 195 ? 13.482 0.020 -16.553 1.00 91.62 195 LEU A CA 1
ATOM 1438 C C . LEU A 1 195 ? 13.271 -1.136 -17.551 1.00 91.62 195 LEU A C 1
ATOM 1440 O O . LEU A 1 195 ? 13.060 -0.882 -18.736 1.00 91.62 195 LEU A O 1
ATOM 1444 N N . TRP A 1 196 ? 13.308 -2.382 -17.075 1.00 93.50 196 TRP A N 1
ATOM 1445 C CA . TRP A 1 196 ? 12.995 -3.586 -17.841 1.00 93.50 196 TRP A CA 1
ATOM 1446 C C . TRP A 1 196 ? 11.491 -3.866 -17.952 1.00 93.50 196 TRP A C 1
ATOM 1448 O O . TRP A 1 196 ? 11.084 -4.768 -18.682 1.00 93.50 196 TRP A O 1
ATOM 1458 N N . GLU A 1 197 ? 10.646 -3.087 -17.273 1.00 88.88 197 GLU A N 1
ATOM 1459 C CA . GLU A 1 197 ? 9.189 -3.193 -17.330 1.00 88.88 197 GLU A CA 1
ATOM 1460 C C . GLU A 1 197 ? 8.609 -2.568 -18.614 1.00 88.88 197 GLU A C 1
ATOM 1462 O O . GLU A 1 197 ? 7.677 -1.762 -18.598 1.00 88.88 197 GLU A O 1
ATOM 1467 N N . ASP A 1 198 ? 9.182 -2.954 -19.750 1.00 86.75 198 ASP A N 1
ATOM 1468 C CA . ASP A 1 198 ? 8.810 -2.534 -21.093 1.00 86.75 198 ASP A CA 1
ATOM 1469 C C . ASP A 1 198 ? 8.514 -3.789 -21.935 1.00 86.75 198 ASP A C 1
ATOM 1471 O O . ASP A 1 198 ? 9.431 -4.556 -22.246 1.00 86.75 198 ASP A O 1
ATOM 1475 N N . PRO A 1 199 ? 7.248 -4.016 -22.341 1.00 73.94 199 PRO A N 1
ATOM 1476 C CA . PRO A 1 199 ? 6.874 -5.155 -23.180 1.00 73.94 199 PRO A CA 1
ATOM 1477 C C . PRO A 1 199 ? 7.647 -5.236 -24.505 1.00 73.94 199 PRO A C 1
ATOM 1479 O O . PRO A 1 199 ? 7.745 -6.309 -25.098 1.00 73.94 199 PRO A O 1
ATOM 1482 N N . GLY A 1 200 ? 8.197 -4.120 -24.995 1.00 86.00 200 GLY A N 1
ATOM 1483 C CA . GLY A 1 200 ? 9.042 -4.092 -26.185 1.00 86.00 200 GLY A CA 1
ATOM 1484 C C . GLY A 1 200 ? 10.348 -4.872 -26.023 1.00 86.00 200 GLY A C 1
ATOM 1485 O O . GLY A 1 200 ? 10.857 -5.392 -27.018 1.00 86.00 200 GLY A O 1
ATOM 1486 N N . LEU A 1 201 ? 10.857 -5.009 -24.794 1.00 91.06 201 LEU A N 1
ATOM 1487 C CA . LEU A 1 201 ? 12.112 -5.706 -24.504 1.00 91.06 201 LEU A CA 1
ATOM 1488 C C . LEU A 1 201 ? 12.007 -7.223 -24.666 1.00 91.06 201 LEU A C 1
ATOM 1490 O O . LEU A 1 201 ? 12.989 -7.847 -25.051 1.00 91.06 201 LEU A O 1
ATOM 1494 N N . GLY A 1 202 ? 10.823 -7.816 -24.470 1.00 89.00 202 GLY A N 1
ATOM 1495 C CA . GLY A 1 202 ? 10.609 -9.261 -24.651 1.00 89.00 202 GLY A CA 1
ATOM 1496 C C . GLY A 1 202 ? 10.843 -9.750 -26.089 1.00 89.00 202 GLY A C 1
ATOM 1497 O O . GLY A 1 202 ? 11.054 -10.937 -26.330 1.00 89.00 202 GLY A O 1
ATOM 1498 N N . ARG A 1 203 ? 10.878 -8.833 -27.068 1.00 90.25 203 ARG A N 1
ATOM 1499 C CA . ARG A 1 203 ? 11.236 -9.145 -28.462 1.00 90.25 203 ARG A CA 1
ATOM 1500 C C . ARG A 1 203 ? 12.710 -9.493 -28.637 1.00 90.25 203 ARG A C 1
ATOM 1502 O O . ARG A 1 203 ? 13.056 -10.141 -29.625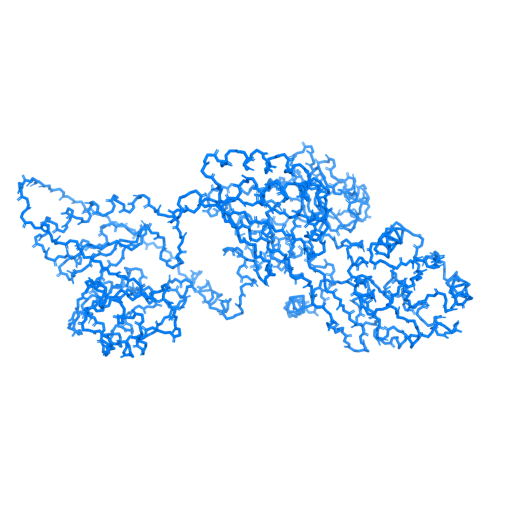 1.00 90.25 203 ARG A O 1
ATOM 1509 N N . GLU A 1 204 ? 13.561 -9.039 -27.725 1.00 93.56 204 GLU A N 1
ATOM 1510 C CA . GLU A 1 204 ? 14.980 -9.348 -27.725 1.00 93.56 204 GLU A CA 1
ATOM 1511 C C . GLU A 1 204 ? 15.213 -10.642 -26.943 1.00 93.56 204 GLU A C 1
ATOM 1513 O O . GLU A 1 204 ? 15.178 -10.664 -25.714 1.00 93.56 204 GLU A O 1
ATOM 1518 N N . ASN A 1 205 ? 15.459 -11.736 -27.671 1.00 91.12 205 ASN A N 1
ATOM 1519 C CA . ASN A 1 205 ? 15.602 -13.068 -27.081 1.00 91.12 205 ASN A CA 1
ATOM 1520 C C . ASN A 1 205 ? 16.717 -13.132 -26.030 1.00 91.12 205 ASN A C 1
ATOM 1522 O O . ASN A 1 205 ? 16.607 -13.929 -25.106 1.00 91.12 205 ASN A O 1
ATOM 1526 N N . ALA A 1 206 ? 17.767 -12.310 -26.154 1.00 92.50 206 ALA A N 1
ATOM 1527 C CA . ALA A 1 206 ? 18.848 -12.276 -25.173 1.00 92.50 206 ALA A CA 1
ATOM 1528 C C . ALA A 1 206 ? 18.376 -11.838 -23.775 1.00 92.50 206 ALA A C 1
ATOM 1530 O O . ALA A 1 206 ? 18.995 -12.209 -22.787 1.00 92.50 206 ALA A O 1
ATOM 1531 N N . LEU A 1 207 ? 17.295 -11.057 -23.675 1.00 95.25 207 LEU A N 1
ATOM 1532 C CA . LEU A 1 207 ? 16.777 -10.549 -22.400 1.00 95.25 207 LEU A CA 1
ATOM 1533 C C . LEU A 1 207 ? 15.711 -11.460 -21.774 1.00 95.25 207 LEU A C 1
ATOM 1535 O O . LEU A 1 207 ? 15.393 -11.299 -20.594 1.00 95.25 207 LEU A O 1
ATOM 1539 N N . VAL A 1 208 ? 15.152 -12.398 -22.546 1.00 95.06 208 VAL A N 1
ATOM 1540 C CA . VAL A 1 208 ? 14.133 -13.342 -22.065 1.00 95.06 208 VAL A CA 1
ATOM 1541 C C . VAL A 1 208 ? 14.739 -14.232 -20.982 1.00 95.06 208 VAL A C 1
ATOM 1543 O O . VAL A 1 208 ? 15.808 -14.808 -21.167 1.00 95.06 208 VAL A O 1
ATOM 1546 N N . GLY A 1 209 ? 14.051 -14.341 -19.848 1.00 95.50 209 GLY A N 1
ATOM 1547 C CA . GLY A 1 209 ? 14.562 -15.012 -18.653 1.00 95.50 209 GLY A CA 1
ATOM 1548 C C . GLY A 1 209 ? 15.261 -14.078 -17.660 1.00 95.50 209 GLY A C 1
ATOM 1549 O O . GLY A 1 209 ? 15.577 -14.498 -16.548 1.00 95.50 209 GLY A O 1
ATOM 1550 N N . GLY A 1 210 ? 15.494 -12.811 -18.016 1.00 97.19 210 GLY A N 1
ATOM 1551 C CA . GLY A 1 210 ? 16.115 -11.830 -17.125 1.00 97.19 210 GLY A CA 1
ATOM 1552 C C . GLY A 1 210 ? 15.210 -11.408 -15.964 1.00 97.19 210 GLY A C 1
ATOM 1553 O O . GLY A 1 210 ? 13.994 -11.285 -16.127 1.00 97.19 210 GLY A O 1
ATOM 1554 N N . TRP A 1 211 ? 15.805 -11.159 -14.795 1.00 98.31 211 TRP A N 1
ATOM 1555 C CA . TRP A 1 211 ? 15.089 -10.813 -13.562 1.00 98.31 211 TRP A CA 1
ATOM 1556 C C . TRP A 1 211 ? 15.248 -9.346 -13.203 1.00 98.31 211 TRP A C 1
ATOM 1558 O O . TRP A 1 211 ? 16.325 -8.782 -13.354 1.00 98.31 211 TRP A O 1
ATOM 1568 N N . PHE A 1 212 ? 14.221 -8.719 -12.647 1.00 97.44 212 PHE A N 1
ATOM 1569 C CA . PHE A 1 212 ? 14.330 -7.348 -12.156 1.00 97.44 212 PHE A CA 1
ATOM 1570 C C . PHE A 1 212 ? 13.426 -7.096 -10.952 1.00 97.44 212 PHE A C 1
ATOM 1572 O O . PHE A 1 212 ? 12.377 -7.722 -10.794 1.00 97.44 212 PHE A O 1
ATOM 1579 N N . GLY A 1 213 ? 13.865 -6.181 -10.086 1.00 93.88 213 GLY A N 1
ATOM 1580 C CA . GLY A 1 213 ? 13.097 -5.728 -8.929 1.00 93.88 213 GLY A CA 1
ATOM 1581 C C . GLY A 1 213 ? 12.152 -4.590 -9.310 1.00 93.88 213 GLY A C 1
ATOM 1582 O O . GLY A 1 213 ? 12.605 -3.571 -9.834 1.00 93.88 213 GLY A O 1
ATOM 1583 N N . ALA A 1 214 ? 10.858 -4.748 -9.041 1.00 92.06 214 ALA A N 1
ATOM 1584 C CA . ALA A 1 214 ? 9.828 -3.738 -9.301 1.00 92.06 214 ALA A CA 1
ATOM 1585 C C . ALA A 1 214 ? 8.577 -3.994 -8.437 1.00 92.06 214 ALA A C 1
ATOM 1587 O O . ALA A 1 214 ? 8.422 -5.102 -7.918 1.00 92.06 214 ALA A O 1
ATOM 1588 N N . PRO A 1 215 ? 7.670 -3.013 -8.270 1.00 88.81 215 PRO A N 1
ATOM 1589 C CA . PRO A 1 215 ? 6.377 -3.260 -7.635 1.00 88.81 215 PRO A CA 1
ATOM 1590 C C . PRO A 1 215 ? 5.557 -4.328 -8.368 1.00 88.81 215 PRO A C 1
ATOM 1592 O O . PRO A 1 215 ? 5.719 -4.541 -9.574 1.00 88.81 215 PRO A O 1
ATOM 1595 N N . GLU A 1 216 ? 4.651 -4.988 -7.647 1.00 83.50 216 GLU A N 1
ATOM 1596 C CA . GLU A 1 216 ? 3.745 -5.970 -8.245 1.00 83.50 216 GLU A CA 1
ATOM 1597 C C . GLU A 1 216 ? 2.817 -5.335 -9.287 1.00 83.50 216 GLU A C 1
ATOM 1599 O O . GLU A 1 216 ? 2.350 -4.205 -9.153 1.00 83.50 216 GLU A O 1
ATOM 1604 N N . ARG A 1 217 ? 2.538 -6.085 -10.358 1.00 79.56 217 ARG A N 1
ATOM 1605 C CA . ARG A 1 217 ? 1.868 -5.542 -11.549 1.00 79.56 217 ARG A CA 1
ATOM 1606 C C . ARG A 1 217 ? 0.351 -5.619 -11.508 1.00 79.56 217 ARG A C 1
ATOM 1608 O O . ARG A 1 217 ? -0.287 -5.059 -12.396 1.00 79.56 217 ARG A O 1
ATOM 1615 N N . GLU A 1 218 ? -0.241 -6.339 -10.559 1.00 76.94 218 GLU A N 1
ATOM 1616 C CA . GLU A 1 218 ? -1.681 -6.610 -10.582 1.00 76.94 218 GLU A CA 1
ATOM 1617 C C . GLU A 1 218 ? -2.501 -5.314 -10.474 1.00 76.94 218 GLU A C 1
ATOM 1619 O O . GLU A 1 218 ? -3.319 -5.037 -11.356 1.00 76.94 218 GLU A O 1
ATOM 1624 N N . GLY A 1 219 ? -2.212 -4.480 -9.467 1.00 72.50 219 GLY A N 1
ATOM 1625 C CA . GLY A 1 219 ? -2.864 -3.179 -9.282 1.00 72.50 219 GLY A CA 1
ATOM 1626 C C . GLY A 1 219 ? -2.662 -2.249 -10.481 1.00 72.50 219 GLY A C 1
ATOM 1627 O O . GLY A 1 219 ? -3.630 -1.710 -11.025 1.00 72.50 219 GLY A O 1
ATOM 1628 N N . TRP A 1 220 ? -1.428 -2.155 -10.987 1.00 84.38 220 TRP A N 1
ATOM 1629 C CA . TRP A 1 220 ? -1.130 -1.356 -12.175 1.00 84.38 220 TRP A CA 1
ATOM 1630 C C . TRP A 1 220 ? -1.850 -1.849 -13.428 1.00 84.38 220 TRP A C 1
ATOM 1632 O O . TRP A 1 220 ? -2.345 -1.039 -14.204 1.00 84.38 220 TRP A O 1
ATOM 1642 N N . THR A 1 221 ? -1.952 -3.161 -13.638 1.00 81.75 221 THR A N 1
ATOM 1643 C CA . THR A 1 221 ? -2.606 -3.731 -14.824 1.00 81.75 221 THR A CA 1
ATOM 1644 C C . THR A 1 221 ? -4.096 -3.396 -14.839 1.00 81.75 221 THR A C 1
ATOM 1646 O O . THR A 1 221 ? -4.624 -2.993 -15.879 1.00 81.75 221 THR A O 1
ATOM 1649 N N . GLN A 1 222 ? -4.764 -3.509 -13.686 1.00 77.94 222 GLN A N 1
ATOM 1650 C CA . GLN A 1 222 ? -6.172 -3.131 -13.528 1.00 77.94 222 GLN A CA 1
ATOM 1651 C C . GLN A 1 222 ? -6.367 -1.626 -13.760 1.00 77.94 222 GLN A C 1
ATOM 1653 O O . GLN A 1 222 ? -7.240 -1.214 -14.530 1.00 77.94 222 GLN A O 1
ATOM 1658 N N . TRP A 1 223 ? -5.509 -0.800 -13.160 1.00 85.06 223 TRP A N 1
ATOM 1659 C CA . TRP A 1 223 ? -5.540 0.651 -13.319 1.00 85.06 223 TRP A CA 1
ATOM 1660 C C . TRP A 1 223 ? -5.270 1.102 -14.765 1.00 85.06 223 TRP A C 1
ATOM 1662 O O . TRP A 1 223 ? -6.014 1.914 -15.312 1.00 85.06 223 TRP A O 1
ATOM 1672 N N . ALA A 1 224 ? -4.263 0.535 -15.429 1.00 86.50 224 ALA A N 1
ATOM 1673 C CA . ALA A 1 224 ? -3.904 0.858 -16.808 1.00 86.50 224 ALA A CA 1
ATOM 1674 C C . ALA A 1 224 ? -4.987 0.432 -17.812 1.00 86.50 224 ALA A C 1
ATOM 1676 O O . ALA A 1 224 ? -5.169 1.086 -18.841 1.00 86.50 224 ALA A O 1
ATOM 1677 N N . ALA A 1 225 ? -5.727 -0.646 -17.527 1.00 83.94 225 ALA A N 1
ATOM 1678 C CA . ALA A 1 225 ? -6.896 -1.031 -18.312 1.00 83.94 225 ALA A CA 1
ATOM 1679 C C . ALA A 1 225 ? -7.999 0.036 -18.232 1.00 83.94 225 ALA A C 1
ATOM 1681 O O . ALA A 1 225 ? -8.448 0.497 -19.282 1.00 83.94 225 ALA A O 1
ATOM 1682 N N . ARG A 1 226 ? -8.345 0.494 -17.019 1.00 84.94 226 ARG A N 1
ATOM 1683 C CA . ARG A 1 226 ? -9.296 1.602 -16.807 1.00 84.94 226 ARG A CA 1
ATOM 1684 C C . ARG A 1 226 ? -8.823 2.899 -17.466 1.00 84.94 226 ARG A C 1
ATOM 1686 O O . ARG A 1 226 ? -9.599 3.566 -18.141 1.00 84.94 226 ARG A O 1
ATOM 1693 N N . TYR A 1 227 ? -7.542 3.243 -17.323 1.00 89.12 227 TYR A N 1
ATOM 1694 C CA . TYR A 1 227 ? -6.964 4.431 -17.955 1.00 89.12 227 TYR A CA 1
ATOM 1695 C C . TYR A 1 227 ? -7.138 4.395 -19.478 1.00 89.12 227 TYR A C 1
ATOM 1697 O O . TYR A 1 227 ? -7.576 5.370 -20.082 1.00 89.12 227 TYR A O 1
ATOM 1705 N N . ARG A 1 228 ? -6.844 3.254 -20.108 1.00 92.12 228 ARG A N 1
ATOM 1706 C CA . ARG A 1 228 ? -6.995 3.070 -21.556 1.00 92.12 228 ARG A CA 1
ATOM 1707 C C . ARG A 1 228 ? -8.446 3.114 -22.017 1.00 92.12 228 ARG A C 1
ATOM 1709 O O . ARG A 1 228 ? -8.700 3.610 -23.108 1.00 92.12 228 ARG A O 1
ATOM 1716 N N . GLU A 1 229 ? -9.380 2.619 -21.215 1.00 89.88 229 GLU A N 1
ATOM 1717 C CA . GLU A 1 229 ? -10.812 2.741 -21.499 1.00 89.88 229 GLU A CA 1
ATOM 1718 C C . GLU A 1 229 ? -11.265 4.209 -21.497 1.00 89.88 229 GLU A C 1
ATOM 1720 O O . GLU A 1 229 ? -11.992 4.628 -22.395 1.00 89.88 229 GLU A O 1
ATOM 1725 N N . LEU A 1 230 ? -10.776 5.005 -20.542 1.00 90.75 230 LEU A N 1
ATOM 1726 C CA . LEU A 1 230 ? -11.141 6.418 -20.398 1.00 90.75 230 LEU A CA 1
ATOM 1727 C C . LEU A 1 230 ? -10.443 7.343 -21.406 1.00 90.75 230 LEU A C 1
ATOM 1729 O O . LEU A 1 230 ? -11.058 8.287 -21.899 1.00 90.75 230 LEU A O 1
ATOM 1733 N N . TYR A 1 231 ? -9.163 7.100 -21.695 1.00 92.19 231 TYR A N 1
ATOM 1734 C CA . TYR A 1 231 ? -8.307 8.034 -22.441 1.00 92.19 231 TYR A CA 1
ATOM 1735 C C . TYR A 1 231 ? -7.822 7.495 -23.797 1.00 92.19 231 TYR A C 1
ATOM 1737 O O . TYR A 1 231 ? -7.221 8.235 -24.570 1.00 92.19 231 TYR A O 1
ATOM 1745 N N . GLY A 1 232 ? -8.091 6.227 -24.124 1.00 92.25 232 GLY A N 1
ATOM 1746 C CA . GLY A 1 232 ? -7.753 5.621 -25.419 1.00 92.25 232 GLY A CA 1
ATOM 1747 C C . GLY A 1 232 ? -6.282 5.228 -25.601 1.00 92.25 232 GLY A C 1
ATOM 1748 O O . GLY A 1 232 ? -5.914 4.719 -26.659 1.00 92.25 232 GLY A O 1
ATOM 1749 N N . GLU A 1 233 ? -5.437 5.414 -24.586 1.00 92.00 233 GLU A N 1
ATOM 1750 C CA . GLU A 1 233 ? -4.004 5.110 -24.632 1.00 92.00 233 GLU A CA 1
ATOM 1751 C C . GLU A 1 233 ? -3.524 4.359 -23.384 1.00 92.00 233 GLU A C 1
ATOM 1753 O O . GLU A 1 233 ? -4.186 4.342 -22.351 1.00 92.00 233 GLU A O 1
ATOM 1758 N N . THR A 1 234 ? -2.375 3.683 -23.478 1.00 85.94 234 THR A N 1
ATOM 1759 C CA . THR A 1 234 ? -1.782 3.007 -22.311 1.00 85.94 234 THR A CA 1
ATOM 1760 C C . THR A 1 234 ? -0.952 4.021 -21.528 1.00 85.94 234 THR A C 1
ATOM 1762 O O . THR A 1 234 ? -0.073 4.643 -22.130 1.00 85.94 234 THR A O 1
ATOM 1765 N N . PRO A 1 235 ? -1.184 4.194 -20.215 1.00 89.69 235 PRO A N 1
ATOM 1766 C CA . PRO A 1 235 ? -0.427 5.163 -19.439 1.00 89.69 235 PRO A CA 1
ATOM 1767 C C . PRO A 1 235 ? 1.043 4.733 -19.331 1.00 89.69 235 PRO A C 1
ATOM 1769 O O . PRO A 1 235 ? 1.329 3.536 -19.210 1.00 89.69 235 PRO A O 1
ATOM 1772 N N . PRO A 1 236 ? 1.997 5.681 -19.325 1.00 86.50 236 PRO A N 1
ATOM 1773 C CA . PRO A 1 236 ? 3.380 5.357 -19.007 1.00 86.50 236 PRO A CA 1
ATOM 1774 C C . PRO A 1 236 ? 3.479 4.869 -17.558 1.00 86.50 236 PRO A C 1
ATOM 1776 O O . PRO A 1 236 ? 2.714 5.304 -16.697 1.00 86.50 236 PRO A O 1
ATOM 1779 N N . ARG A 1 237 ? 4.462 4.010 -17.261 1.00 83.75 237 ARG A N 1
ATOM 1780 C CA . ARG A 1 237 ? 4.622 3.419 -15.921 1.00 83.75 237 ARG A CA 1
ATOM 1781 C C . ARG A 1 237 ? 4.687 4.471 -14.813 1.00 83.75 237 ARG A C 1
ATOM 1783 O O . ARG A 1 237 ? 4.007 4.334 -13.810 1.00 83.75 237 ARG A O 1
ATOM 1790 N N . LEU A 1 238 ? 5.422 5.559 -15.054 1.00 86.56 238 LEU A N 1
ATOM 1791 C CA . LEU A 1 238 ? 5.585 6.692 -14.136 1.00 86.56 238 LEU A CA 1
ATOM 1792 C C . LEU A 1 238 ? 4.258 7.373 -13.744 1.00 86.56 238 LEU A C 1
ATOM 1794 O O . LEU A 1 238 ? 4.187 8.013 -12.698 1.00 86.56 238 LEU A O 1
ATOM 1798 N N . ALA A 1 239 ? 3.205 7.257 -14.559 1.00 90.75 239 ALA A N 1
ATOM 1799 C CA . ALA A 1 239 ? 1.922 7.891 -14.265 1.00 90.75 239 ALA A CA 1
ATOM 1800 C C . ALA A 1 239 ? 1.255 7.331 -12.995 1.00 90.75 239 ALA A C 1
ATOM 1802 O O . ALA A 1 239 ? 0.448 8.043 -12.397 1.00 90.75 239 ALA A O 1
ATOM 1803 N N . SER A 1 240 ? 1.622 6.122 -12.544 1.00 89.81 240 SER A N 1
ATOM 1804 C CA . SER A 1 240 ? 1.159 5.593 -11.255 1.00 89.81 240 SER A CA 1
ATOM 1805 C C . SER A 1 240 ? 1.636 6.444 -10.078 1.00 89.81 240 SER A C 1
ATOM 1807 O O . SER A 1 240 ? 0.857 6.693 -9.171 1.00 89.81 240 SER A O 1
ATOM 1809 N N . LEU A 1 241 ? 2.855 6.999 -10.123 1.00 91.44 241 LEU A N 1
ATOM 1810 C CA . LEU A 1 241 ? 3.366 7.876 -9.060 1.00 91.44 241 LEU A CA 1
ATOM 1811 C C . LEU A 1 241 ? 2.532 9.150 -8.917 1.00 91.44 241 LEU A C 1
ATOM 1813 O O . LEU A 1 241 ? 2.226 9.579 -7.807 1.00 91.44 241 LEU A O 1
ATOM 1817 N N . ALA A 1 242 ? 2.166 9.755 -10.050 1.00 92.94 242 ALA A N 1
ATOM 1818 C CA . ALA A 1 242 ? 1.329 10.947 -10.063 1.00 92.94 242 ALA A CA 1
ATOM 1819 C C . ALA A 1 242 ? -0.096 10.627 -9.597 1.00 92.94 242 ALA A C 1
ATOM 1821 O O . ALA A 1 242 ? -0.691 11.424 -8.874 1.00 92.94 242 ALA A O 1
ATOM 1822 N N . TYR A 1 243 ? -0.627 9.463 -9.984 1.00 92.50 243 TYR A N 1
ATOM 1823 C CA . TYR A 1 243 ? -1.917 8.989 -9.500 1.00 92.50 243 TYR A CA 1
ATOM 1824 C C . TYR A 1 243 ? -1.896 8.789 -7.980 1.00 92.50 243 TYR A C 1
ATOM 1826 O O . TYR A 1 243 ? -2.706 9.410 -7.301 1.00 92.50 243 TYR A O 1
ATOM 1834 N N . ASP A 1 244 ? -0.948 8.011 -7.452 1.00 90.38 244 ASP A N 1
ATOM 1835 C CA . ASP A 1 244 ? -0.818 7.691 -6.024 1.00 90.38 244 ASP A CA 1
ATOM 1836 C C . ASP A 1 244 ? -0.661 8.950 -5.171 1.00 90.38 244 ASP A C 1
ATOM 1838 O O . ASP A 1 244 ? -1.361 9.124 -4.179 1.00 90.38 244 ASP A O 1
ATOM 1842 N N . ALA A 1 245 ? 0.218 9.869 -5.581 1.00 93.50 245 ALA A N 1
ATOM 1843 C CA . ALA A 1 245 ? 0.436 11.111 -4.848 1.00 93.50 245 ALA A CA 1
ATOM 1844 C C . ALA A 1 245 ? -0.803 12.023 -4.863 1.00 93.50 245 ALA A C 1
ATOM 1846 O O . ALA A 1 245 ? -1.093 12.693 -3.874 1.00 93.50 245 ALA A O 1
ATOM 1847 N N . THR A 1 246 ? -1.550 12.039 -5.972 1.00 93.38 246 THR A N 1
ATOM 1848 C CA . THR A 1 246 ? -2.804 12.803 -6.071 1.00 93.38 246 THR A CA 1
ATOM 1849 C C . THR A 1 246 ? -3.916 12.155 -5.253 1.00 93.38 246 THR A C 1
ATOM 1851 O O . THR A 1 246 ? -4.675 12.866 -4.605 1.00 93.38 246 THR A O 1
ATOM 1854 N N . ALA A 1 247 ? -4.014 10.824 -5.264 1.00 88.12 247 ALA A N 1
ATOM 1855 C CA . ALA A 1 247 ? -4.993 10.077 -4.482 1.00 88.12 247 ALA A CA 1
ATOM 1856 C C . ALA A 1 247 ? -4.761 10.277 -2.979 1.00 88.12 247 ALA A C 1
ATOM 1858 O O . ALA A 1 247 ? -5.699 10.639 -2.278 1.00 88.12 247 ALA A O 1
ATOM 1859 N N . LEU A 1 248 ? -3.510 10.164 -2.517 1.00 88.81 248 LEU A N 1
ATOM 1860 C CA . LEU A 1 248 ? -3.112 10.489 -1.145 1.00 88.81 248 LEU A CA 1
ATOM 1861 C C . LEU A 1 248 ? -3.562 11.902 -0.747 1.00 88.81 248 LEU A C 1
ATOM 1863 O O . LEU A 1 248 ? -4.243 12.082 0.259 1.00 88.81 248 LEU A O 1
ATOM 1867 N N . ALA A 1 249 ? -3.227 12.901 -1.568 1.00 91.50 249 ALA A N 1
ATOM 1868 C CA . ALA A 1 249 ? -3.605 14.287 -1.307 1.00 91.50 249 ALA A CA 1
ATOM 1869 C C . ALA A 1 249 ? -5.131 14.465 -1.213 1.00 91.50 249 ALA A C 1
ATOM 1871 O O . ALA A 1 249 ? -5.638 15.111 -0.298 1.00 91.50 249 ALA A O 1
ATOM 1872 N N . ALA A 1 250 ? -5.869 13.856 -2.142 1.00 86.88 250 ALA A N 1
ATOM 1873 C CA . ALA A 1 250 ? -7.324 13.922 -2.190 1.00 86.88 250 ALA A CA 1
ATOM 1874 C C . ALA A 1 250 ? -7.993 13.233 -0.990 1.00 86.88 250 ALA A C 1
ATOM 1876 O O . ALA A 1 250 ? -8.981 13.753 -0.470 1.00 86.88 250 ALA A O 1
ATOM 1877 N N . VAL A 1 251 ? -7.458 12.097 -0.529 1.00 81.31 251 VAL A N 1
ATOM 1878 C CA . VAL A 1 251 ? -7.960 11.377 0.652 1.00 81.31 251 VAL A CA 1
ATOM 1879 C C . VAL A 1 251 ? -7.840 12.248 1.898 1.00 81.31 251 VAL A C 1
ATOM 1881 O O . VAL A 1 251 ? -8.856 12.494 2.549 1.00 81.31 251 VAL A O 1
ATOM 1884 N N . LEU A 1 252 ? -6.653 12.802 2.162 1.00 84.94 252 LEU A N 1
ATOM 1885 C CA . LEU A 1 252 ? -6.423 13.679 3.317 1.00 84.94 252 LEU A CA 1
ATOM 1886 C C . LEU A 1 252 ? -7.307 14.939 3.262 1.00 84.94 252 LEU A C 1
ATOM 1888 O O . LEU A 1 252 ? -7.902 15.340 4.265 1.00 84.94 252 LEU A O 1
ATOM 1892 N N . ALA A 1 253 ? -7.482 15.534 2.075 1.00 86.12 253 ALA A N 1
ATOM 1893 C CA . ALA A 1 253 ? -8.388 16.671 1.880 1.00 86.12 253 ALA A CA 1
ATOM 1894 C C . ALA A 1 253 ? -9.857 16.342 2.153 1.00 86.12 253 ALA A C 1
ATOM 1896 O O . ALA A 1 253 ? -10.600 17.168 2.695 1.00 86.12 253 ALA A O 1
ATOM 1897 N N . ARG A 1 254 ? -10.297 15.144 1.774 1.00 79.50 254 ARG A N 1
ATOM 1898 C CA . ARG A 1 254 ? -11.668 14.688 2.001 1.00 79.50 254 ARG A CA 1
ATOM 1899 C C . ARG A 1 254 ? -11.926 14.424 3.481 1.00 79.50 254 ARG A C 1
ATOM 1901 O O . ARG A 1 254 ? -12.973 14.828 3.981 1.00 79.50 254 ARG A O 1
ATOM 1908 N N . GLU A 1 255 ? -10.992 13.782 4.175 1.00 74.94 255 GLU A N 1
ATOM 1909 C CA . GLU A 1 255 ? -11.097 13.495 5.612 1.00 74.94 255 GLU A CA 1
ATOM 1910 C C . GLU A 1 255 ? -11.157 14.781 6.441 1.00 74.94 255 GLU A C 1
ATOM 1912 O O . GLU A 1 255 ? -12.057 14.946 7.269 1.00 74.94 255 GLU A O 1
ATOM 1917 N N . ALA A 1 256 ? -10.286 15.747 6.142 1.00 77.81 256 ALA A N 1
ATOM 1918 C CA . ALA A 1 256 ? -10.331 17.058 6.778 1.00 77.81 256 ALA A CA 1
ATOM 1919 C C . ALA A 1 256 ? -11.653 17.792 6.496 1.00 77.81 256 ALA A C 1
ATOM 1921 O O . ALA A 1 256 ? -12.287 18.314 7.417 1.00 77.81 256 ALA A O 1
ATOM 1922 N N . GLY A 1 257 ? -12.129 17.758 5.245 1.00 74.94 257 GLY A N 1
ATOM 1923 C CA . GLY A 1 257 ? -13.415 18.341 4.861 1.00 74.94 257 GLY A CA 1
ATOM 1924 C C . GLY A 1 257 ? -14.603 17.737 5.620 1.00 74.94 257 GLY A C 1
ATOM 1925 O O . GLY A 1 257 ? -15.465 18.475 6.098 1.00 74.94 257 GLY A O 1
ATOM 1926 N N . GLN A 1 258 ? -14.628 16.413 5.809 1.00 70.31 258 GLN A N 1
ATOM 1927 C CA . GLN A 1 258 ? -15.654 15.723 6.609 1.00 70.31 258 GLN A CA 1
ATOM 1928 C C . GLN A 1 258 ? -15.613 16.122 8.090 1.00 70.31 258 GLN A C 1
ATOM 1930 O O . GLN A 1 258 ? -16.659 16.194 8.737 1.00 70.31 258 GLN A O 1
ATOM 1935 N N . ALA A 1 259 ? -14.427 16.430 8.614 1.00 71.25 259 ALA A N 1
ATOM 1936 C CA . ALA A 1 259 ? -14.240 16.948 9.966 1.00 71.25 259 ALA A CA 1
ATOM 1937 C C . ALA A 1 259 ? -14.525 18.461 10.098 1.00 71.25 259 ALA A C 1
ATOM 1939 O O . ALA A 1 259 ? -14.448 19.001 11.204 1.00 71.25 259 ALA A O 1
ATOM 1940 N N . GLY A 1 260 ? -14.851 19.160 9.001 1.00 75.19 260 GLY A N 1
ATOM 1941 C CA . GLY A 1 260 ? -15.027 20.617 8.980 1.00 75.19 260 GLY A CA 1
ATOM 1942 C C . GLY A 1 260 ? -13.721 21.389 9.201 1.00 75.19 260 GLY A C 1
ATOM 1943 O O . GLY A 1 260 ? -13.743 22.498 9.739 1.00 75.19 260 GLY A O 1
ATOM 1944 N N . GLN A 1 261 ? -12.589 20.790 8.835 1.00 78.06 261 GLN A N 1
ATOM 1945 C CA . GLN A 1 261 ? -11.236 21.307 9.026 1.00 78.06 261 GLN A CA 1
ATOM 1946 C C . GLN A 1 261 ? -10.547 21.527 7.672 1.00 78.06 261 GLN A C 1
ATOM 1948 O O . GLN A 1 261 ? -10.948 20.969 6.652 1.00 78.06 261 GLN A O 1
ATOM 1953 N N . ALA A 1 262 ? -9.509 22.364 7.656 1.00 76.25 262 ALA A N 1
ATOM 1954 C CA . ALA A 1 262 ? -8.624 22.456 6.499 1.00 76.25 262 ALA A CA 1
ATOM 1955 C C . ALA A 1 262 ? -7.722 21.209 6.444 1.00 76.25 262 ALA A C 1
ATOM 1957 O O . ALA A 1 262 ? -7.354 20.715 7.514 1.00 76.25 262 ALA A O 1
ATOM 1958 N N . PRO A 1 263 ? -7.363 20.706 5.248 1.00 77.81 263 PRO A N 1
ATOM 1959 C CA . PRO A 1 263 ? -6.398 19.619 5.124 1.00 77.81 263 PRO A CA 1
ATOM 1960 C C . PRO A 1 263 ? -5.103 19.950 5.852 1.00 77.81 263 PRO A C 1
ATOM 1962 O O . PRO A 1 263 ? -4.482 20.978 5.579 1.00 77.81 263 PRO A O 1
ATOM 1965 N N . ASP A 1 264 ? -4.692 19.061 6.752 1.00 78.38 264 ASP A N 1
ATOM 1966 C CA . ASP A 1 264 ? -3.362 19.110 7.334 1.00 78.38 264 ASP A CA 1
ATOM 1967 C C . ASP A 1 264 ? -2.451 18.150 6.566 1.00 78.38 264 ASP A C 1
ATOM 1969 O O . ASP A 1 264 ? -2.577 16.933 6.654 1.00 78.38 264 ASP A O 1
ATOM 1973 N N . TYR A 1 265 ? -1.528 18.710 5.788 1.00 86.62 265 TYR A N 1
ATOM 1974 C CA . TYR A 1 265 ? -0.464 17.948 5.133 1.00 86.62 265 TYR A CA 1
ATOM 1975 C C . TYR A 1 265 ? 0.829 17.962 5.961 1.00 86.62 265 TYR A C 1
ATOM 1977 O O . TYR A 1 265 ? 1.935 17.858 5.419 1.00 86.62 265 TYR A O 1
ATOM 1985 N N . ALA A 1 266 ? 0.725 18.137 7.281 1.00 76.56 266 ALA A N 1
ATOM 1986 C CA . ALA A 1 266 ? 1.852 18.005 8.184 1.00 76.56 266 ALA A CA 1
ATOM 1987 C C . ALA A 1 266 ? 2.565 16.664 7.985 1.00 76.56 266 ALA A C 1
ATOM 1989 O O . ALA A 1 266 ? 1.980 15.648 7.615 1.00 76.56 266 ALA A O 1
ATOM 1990 N N . THR A 1 267 ? 3.859 16.655 8.314 1.00 75.25 267 THR A N 1
ATOM 1991 C CA . THR A 1 267 ? 4.698 15.455 8.252 1.00 75.25 267 THR A CA 1
ATOM 1992 C C . THR A 1 267 ? 4.040 14.244 8.910 1.00 75.25 267 THR A C 1
ATOM 1994 O O . THR A 1 267 ? 4.153 13.163 8.361 1.00 75.25 267 THR A O 1
ATOM 1997 N N . ALA A 1 268 ? 3.357 14.415 10.047 1.00 73.00 268 ALA A N 1
ATOM 1998 C CA . ALA A 1 268 ? 2.735 13.305 10.767 1.00 73.00 268 ALA A CA 1
ATOM 1999 C C . ALA A 1 268 ? 1.642 12.598 9.948 1.00 73.00 268 ALA A C 1
ATOM 2001 O O . ALA A 1 268 ? 1.633 11.372 9.924 1.00 73.00 268 ALA A O 1
ATOM 2002 N N . GLU A 1 269 ? 0.800 13.362 9.246 1.00 80.44 269 GLU A N 1
ATOM 2003 C CA . GLU A 1 269 ? -0.264 12.833 8.385 1.00 80.44 269 GLU A CA 1
ATOM 2004 C C . GLU A 1 269 ? 0.321 12.194 7.124 1.00 80.44 269 GLU A C 1
ATOM 2006 O O . GLU A 1 269 ? -0.086 11.116 6.717 1.00 80.44 269 GLU A O 1
ATOM 2011 N N . LEU A 1 270 ? 1.346 12.813 6.525 1.00 85.31 270 LEU A N 1
ATOM 2012 C CA . LEU A 1 270 ? 1.998 12.265 5.333 1.00 85.31 270 LEU A CA 1
ATOM 2013 C C . LEU A 1 270 ? 2.838 11.016 5.619 1.00 85.31 270 LEU A C 1
ATOM 2015 O O . LEU A 1 270 ? 3.092 10.258 4.691 1.00 85.31 270 LEU A O 1
ATOM 2019 N N . THR A 1 271 ? 3.298 10.797 6.854 1.00 82.50 271 THR A N 1
ATOM 2020 C CA . THR A 1 271 ? 4.164 9.664 7.224 1.00 82.50 271 THR A CA 1
ATOM 2021 C C . THR A 1 271 ? 3.453 8.634 8.102 1.00 82.50 271 THR A C 1
ATOM 2023 O O . THR A 1 271 ? 4.057 8.129 9.055 1.00 82.50 271 THR A O 1
ATOM 2026 N N . ASP A 1 272 ? 2.181 8.342 7.814 1.00 73.69 272 ASP A N 1
ATOM 2027 C CA . ASP A 1 272 ? 1.414 7.325 8.542 1.00 73.69 272 ASP A CA 1
ATOM 2028 C C . ASP A 1 272 ? 2.192 5.987 8.581 1.00 73.69 272 ASP A C 1
ATOM 2030 O O . ASP A 1 272 ? 2.642 5.498 7.538 1.00 73.69 272 ASP A O 1
ATOM 2034 N N . PRO A 1 273 ? 2.415 5.383 9.766 1.00 61.38 273 PRO A N 1
ATOM 2035 C CA . PRO A 1 273 ? 3.144 4.124 9.890 1.00 61.38 273 PRO A CA 1
ATOM 2036 C C . PRO A 1 273 ? 2.483 2.930 9.181 1.00 61.38 273 PRO A C 1
ATOM 2038 O O . PRO A 1 273 ? 3.214 1.997 8.840 1.00 61.38 273 PRO A O 1
ATOM 2041 N N . ASN A 1 274 ? 1.168 2.957 8.955 1.00 57.31 274 ASN A N 1
ATOM 2042 C CA . ASN A 1 274 ? 0.412 1.952 8.194 1.00 57.31 274 ASN A CA 1
ATOM 2043 C C . ASN A 1 274 ? 0.599 2.132 6.674 1.00 57.31 274 ASN A C 1
ATOM 2045 O O . ASN A 1 274 ? 0.421 1.202 5.889 1.00 57.31 274 ASN A O 1
ATOM 2049 N N . GLY A 1 275 ? 1.061 3.313 6.255 1.00 70.50 275 GLY A N 1
ATOM 2050 C CA . GLY A 1 275 ? 1.240 3.665 4.855 1.00 70.50 275 GLY A CA 1
ATOM 2051 C C . GLY A 1 275 ? -0.082 3.944 4.151 1.00 70.50 275 GLY A C 1
ATOM 2052 O O . GLY A 1 275 ? -1.102 4.199 4.778 1.00 70.50 275 GLY A O 1
ATOM 2053 N N . PHE A 1 276 ? -0.021 3.926 2.825 1.00 73.88 276 PHE A N 1
ATOM 2054 C CA . PHE A 1 276 ? -1.101 4.315 1.941 1.00 73.88 276 PHE A CA 1
ATOM 2055 C C . PHE A 1 276 ? -1.264 3.336 0.805 1.00 73.88 276 PHE A C 1
ATOM 2057 O O . PHE A 1 276 ? -0.322 2.731 0.272 1.00 73.88 276 PHE A O 1
ATOM 2064 N N . ALA A 1 277 ? -2.504 3.285 0.371 1.00 68.56 277 ALA A N 1
ATOM 2065 C CA . ALA A 1 277 ? -2.941 2.519 -0.756 1.00 68.56 277 ALA A CA 1
ATOM 2066 C C . ALA A 1 277 ? -2.553 3.152 -2.115 1.00 68.56 277 ALA A C 1
ATOM 2068 O O . ALA A 1 277 ? -3.150 4.141 -2.531 1.00 68.56 277 ALA A O 1
ATOM 2069 N N . GLY A 1 278 ? -1.610 2.559 -2.864 1.00 74.69 278 GLY A N 1
ATOM 2070 C CA . GLY A 1 278 ? -1.292 2.948 -4.247 1.00 74.69 278 GLY A CA 1
ATOM 2071 C C . GLY A 1 278 ? -1.691 1.944 -5.341 1.00 74.69 278 GLY A C 1
ATOM 2072 O O . GLY A 1 278 ? -1.997 0.777 -5.085 1.00 74.69 278 GLY A O 1
ATOM 2073 N N . VAL A 1 279 ? -1.615 2.387 -6.599 1.00 80.56 279 VAL A N 1
ATOM 2074 C CA . VAL A 1 279 ? -1.727 1.569 -7.825 1.00 80.56 279 VAL A CA 1
ATOM 2075 C C . VAL A 1 279 ? -0.651 0.484 -7.863 1.00 80.56 279 VAL A C 1
ATOM 2077 O O . VAL A 1 279 ? -0.891 -0.624 -8.341 1.00 80.56 279 VAL A O 1
ATOM 2080 N N . ASP A 1 280 ? 0.525 0.803 -7.326 1.00 79.06 280 ASP A N 1
ATOM 2081 C CA . ASP A 1 280 ? 1.679 -0.093 -7.210 1.00 79.06 280 ASP A CA 1
ATOM 2082 C C . ASP A 1 280 ? 1.742 -0.835 -5.871 1.00 79.06 280 ASP A C 1
ATOM 2084 O O . ASP A 1 280 ? 2.812 -1.248 -5.424 1.00 79.06 280 ASP A O 1
ATOM 2088 N N . GLY A 1 281 ? 0.588 -0.999 -5.226 1.00 72.00 281 GLY A N 1
ATOM 2089 C CA . GLY A 1 281 ? 0.478 -1.578 -3.896 1.00 72.00 281 GLY A CA 1
ATOM 2090 C C . GLY A 1 281 ? 0.743 -0.557 -2.794 1.00 72.00 281 GLY A C 1
ATOM 2091 O O . GLY A 1 281 ? 0.744 0.656 -3.020 1.00 72.00 281 GLY A O 1
ATOM 2092 N N . ILE A 1 282 ? 0.924 -1.067 -1.579 1.00 71.94 282 ILE A N 1
ATOM 2093 C CA . ILE A 1 282 ? 1.112 -0.240 -0.386 1.00 71.94 282 ILE A CA 1
ATOM 2094 C C . ILE A 1 282 ? 2.442 0.509 -0.484 1.00 71.94 282 ILE A C 1
ATOM 2096 O O . ILE A 1 282 ? 3.483 -0.068 -0.829 1.00 71.94 282 ILE A O 1
ATOM 2100 N N . PHE A 1 283 ? 2.403 1.797 -0.163 1.00 82.25 283 PHE A N 1
ATOM 2101 C CA . PHE A 1 283 ? 3.585 2.633 -0.041 1.00 82.25 283 PHE A CA 1
ATOM 2102 C C . PHE A 1 283 ? 3.538 3.464 1.226 1.00 82.25 283 PHE A C 1
ATOM 2104 O O . PHE A 1 283 ? 2.471 3.822 1.701 1.00 82.25 283 PHE A O 1
ATOM 2111 N N . ARG A 1 284 ? 4.697 3.821 1.763 1.00 83.56 284 ARG A N 1
ATOM 2112 C CA . ARG A 1 284 ? 4.777 4.631 2.975 1.00 83.56 284 ARG A CA 1
ATOM 2113 C C . ARG A 1 284 ? 5.789 5.734 2.800 1.00 83.56 284 ARG A C 1
ATOM 2115 O O . ARG A 1 284 ? 6.895 5.473 2.337 1.00 83.56 284 ARG A O 1
ATOM 2122 N N . LEU A 1 285 ? 5.425 6.955 3.168 1.00 87.25 285 LEU A N 1
ATOM 2123 C CA . LEU A 1 285 ? 6.384 8.047 3.210 1.00 87.25 285 LEU A CA 1
ATOM 2124 C C . LEU A 1 285 ? 7.080 8.044 4.573 1.00 87.25 285 LEU A C 1
ATOM 2126 O O . LEU A 1 285 ? 6.441 7.940 5.616 1.00 87.25 285 LEU A O 1
ATOM 2130 N N . SER A 1 286 ? 8.399 8.159 4.564 1.00 84.00 286 SER A N 1
ATOM 2131 C CA . SER A 1 286 ? 9.228 8.127 5.765 1.00 84.00 286 SER A CA 1
ATOM 2132 C C . SER A 1 286 ? 9.575 9.539 6.232 1.00 84.00 286 SER A C 1
ATOM 2134 O O . SER A 1 286 ? 9.632 10.489 5.447 1.00 84.00 286 SER A O 1
ATOM 2136 N N . GLY A 1 287 ? 9.853 9.698 7.530 1.00 81.31 287 GLY A N 1
ATOM 2137 C CA . GLY A 1 287 ? 10.230 10.992 8.118 1.00 81.31 287 GLY A CA 1
ATOM 2138 C C . GLY A 1 287 ? 11.537 11.585 7.571 1.00 81.31 287 GLY A C 1
ATOM 2139 O O . GLY A 1 287 ? 11.777 12.785 7.703 1.00 81.31 287 GLY A O 1
ATOM 2140 N N . ASP A 1 288 ? 12.371 10.768 6.924 1.00 81.88 288 ASP A N 1
ATOM 2141 C CA . ASP A 1 288 ? 13.593 11.193 6.237 1.00 81.88 288 ASP A CA 1
ATOM 2142 C C . ASP A 1 288 ? 13.342 11.755 4.823 1.00 81.88 288 ASP A C 1
ATOM 2144 O O . ASP A 1 288 ? 14.266 12.277 4.195 1.00 81.88 288 ASP A O 1
ATOM 2148 N N . GLY A 1 289 ? 12.095 11.714 4.342 1.00 88.06 289 GLY A N 1
ATOM 2149 C CA . GLY A 1 289 ? 11.702 12.196 3.022 1.00 88.06 289 GLY A CA 1
ATOM 2150 C C . GLY A 1 289 ? 11.851 11.173 1.899 1.00 88.06 289 GLY A C 1
ATOM 2151 O O . GLY A 1 289 ? 11.895 11.557 0.728 1.00 88.06 289 GLY A O 1
ATOM 2152 N N . THR A 1 290 ? 11.942 9.887 2.226 1.00 87.88 290 THR A N 1
ATOM 2153 C CA . THR A 1 290 ? 11.891 8.788 1.253 1.00 87.88 290 THR A CA 1
ATOM 2154 C C . THR A 1 290 ? 10.507 8.142 1.206 1.00 87.88 290 THR A C 1
ATOM 2156 O O . THR A 1 290 ? 9.645 8.445 2.034 1.00 87.88 290 THR A O 1
ATOM 2159 N N . ALA A 1 291 ? 10.281 7.277 0.218 1.00 87.56 291 ALA A N 1
ATOM 2160 C CA . ALA A 1 291 ? 9.114 6.412 0.160 1.00 87.56 291 ALA A CA 1
ATOM 2161 C C . ALA A 1 291 ? 9.539 4.942 0.113 1.00 87.56 291 ALA A C 1
ATOM 2163 O O . ALA A 1 291 ? 10.425 4.557 -0.652 1.00 87.56 291 ALA A O 1
ATOM 2164 N N . GLU A 1 292 ? 8.871 4.118 0.906 1.00 81.12 292 GLU A N 1
ATOM 2165 C CA . GLU A 1 292 ? 9.026 2.670 0.929 1.00 81.12 292 GLU A CA 1
ATOM 2166 C C . GLU A 1 292 ? 7.890 2.016 0.148 1.00 81.12 292 GLU A C 1
ATOM 2168 O O . GLU A 1 292 ? 6.735 2.423 0.265 1.00 81.12 292 GLU A O 1
ATOM 2173 N N . ARG A 1 293 ? 8.217 0.996 -0.651 1.00 83.00 293 ARG A N 1
ATOM 2174 C CA . ARG A 1 293 ? 7.261 0.195 -1.428 1.00 83.00 293 ARG A CA 1
ATOM 2175 C C . ARG A 1 293 ? 7.679 -1.268 -1.422 1.00 83.00 293 ARG A C 1
ATOM 2177 O O . ARG A 1 293 ? 8.873 -1.568 -1.464 1.00 83.00 293 ARG A O 1
ATOM 2184 N N . GLY A 1 294 ? 6.700 -2.169 -1.410 1.00 80.56 294 GLY A N 1
ATOM 2185 C CA . GLY A 1 294 ? 6.946 -3.595 -1.616 1.00 80.56 294 GLY A CA 1
ATOM 2186 C C . GLY A 1 294 ? 7.454 -3.856 -3.035 1.00 80.56 294 GLY A C 1
ATOM 2187 O O . GLY A 1 294 ? 6.840 -3.419 -4.006 1.00 80.56 294 GLY A O 1
ATOM 2188 N N . LEU A 1 295 ? 8.578 -4.565 -3.164 1.00 88.44 295 LEU A N 1
ATOM 2189 C CA . LEU A 1 295 ? 9.159 -4.923 -4.459 1.00 88.44 295 LEU A CA 1
ATOM 2190 C C . LEU A 1 295 ? 9.134 -6.437 -4.648 1.00 88.44 295 LEU A C 1
ATOM 2192 O O . LEU A 1 295 ? 9.666 -7.184 -3.827 1.00 88.44 295 LEU A O 1
ATOM 2196 N N . ALA A 1 296 ? 8.546 -6.876 -5.751 1.00 91.38 296 ALA A N 1
ATOM 2197 C CA . ALA A 1 296 ? 8.604 -8.241 -6.239 1.00 91.38 296 ALA A CA 1
ATOM 2198 C C . ALA A 1 296 ? 9.857 -8.467 -7.094 1.00 91.38 296 ALA A C 1
ATOM 2200 O O . ALA A 1 296 ? 10.534 -7.523 -7.514 1.00 91.38 296 ALA A O 1
ATOM 2201 N N . VAL A 1 297 ? 10.143 -9.736 -7.373 1.00 96.25 297 VAL A N 1
ATOM 2202 C CA . VAL A 1 297 ? 11.049 -10.129 -8.454 1.00 96.25 297 VAL A CA 1
ATOM 2203 C C . VAL A 1 297 ? 10.206 -10.586 -9.625 1.00 96.25 297 VAL A C 1
ATOM 2205 O O . VAL A 1 297 ? 9.399 -11.513 -9.510 1.00 96.25 297 VAL A O 1
ATOM 2208 N N . LEU A 1 298 ? 10.409 -9.918 -10.749 1.00 95.62 298 LEU A N 1
ATOM 2209 C CA . LEU A 1 298 ? 9.723 -10.182 -11.999 1.00 95.62 298 LEU A CA 1
ATOM 2210 C C . LEU A 1 298 ? 10.704 -10.774 -13.007 1.00 95.62 298 LEU A C 1
ATOM 2212 O O . LEU A 1 298 ? 11.891 -10.451 -12.982 1.00 95.62 298 LEU A O 1
ATOM 2216 N N . GLU A 1 299 ? 10.202 -11.617 -13.901 1.00 96.12 299 GLU A N 1
ATOM 2217 C CA . GLU A 1 299 ? 10.951 -12.132 -15.041 1.00 96.12 299 GLU A CA 1
ATOM 2218 C C . GLU A 1 299 ? 10.375 -11.613 -16.351 1.00 96.12 299 GLU A C 1
ATOM 2220 O O . GLU A 1 299 ? 9.165 -11.670 -16.588 1.00 96.12 299 GLU A O 1
ATOM 2225 N N . LEU A 1 300 ? 11.262 -11.135 -17.220 1.00 95.31 300 LEU A N 1
ATOM 2226 C CA . LEU A 1 300 ? 10.911 -10.760 -18.578 1.00 95.31 300 LEU A CA 1
ATOM 2227 C C . LEU A 1 300 ? 10.712 -12.020 -19.431 1.00 95.31 300 LEU A C 1
ATOM 2229 O O . LEU A 1 300 ? 11.651 -12.782 -19.658 1.00 95.31 300 LEU A O 1
ATOM 2233 N N . GLN A 1 301 ? 9.499 -12.208 -19.944 1.00 94.25 301 GLN A N 1
ATOM 2234 C CA . GLN A 1 301 ? 9.182 -13.201 -20.966 1.00 94.25 301 GLN A CA 1
ATOM 2235 C C . GLN A 1 301 ? 9.041 -12.538 -22.335 1.00 94.25 301 GLN A C 1
ATOM 2237 O O . GLN A 1 301 ? 8.959 -11.317 -22.465 1.00 94.25 301 GLN A O 1
ATOM 2242 N N . ARG A 1 302 ? 8.956 -13.367 -23.378 1.00 91.38 302 ARG A N 1
ATOM 2243 C CA . ARG A 1 302 ? 8.832 -12.904 -24.764 1.00 91.38 302 ARG A CA 1
ATOM 2244 C C . ARG A 1 302 ? 7.659 -11.943 -24.993 1.00 91.38 302 ARG A C 1
ATOM 2246 O O . ARG A 1 302 ? 7.818 -10.932 -25.667 1.00 91.38 302 ARG A O 1
ATOM 2253 N N . ASP A 1 303 ? 6.501 -12.264 -24.419 1.00 87.12 303 ASP A N 1
ATOM 2254 C CA . ASP A 1 303 ? 5.249 -11.516 -24.612 1.00 87.12 303 ASP A CA 1
ATOM 2255 C C . ASP A 1 303 ? 4.601 -11.093 -23.279 1.00 87.12 303 ASP A C 1
ATOM 2257 O O . ASP A 1 303 ? 3.464 -10.619 -23.248 1.00 87.12 303 ASP A O 1
ATOM 2261 N N . ALA A 1 304 ? 5.302 -11.281 -22.158 1.00 88.31 304 ALA A N 1
ATOM 2262 C CA . ALA A 1 304 ? 4.770 -11.044 -20.823 1.00 88.31 304 ALA A CA 1
ATOM 2263 C C . ALA A 1 304 ? 5.878 -10.666 -19.834 1.00 88.31 304 ALA A C 1
ATOM 2265 O O . ALA A 1 304 ? 7.064 -10.791 -20.113 1.00 88.31 304 ALA A O 1
ATOM 2266 N N . ILE A 1 305 ? 5.473 -10.219 -18.652 1.00 90.44 305 ILE A N 1
ATOM 2267 C CA . ILE A 1 305 ? 6.353 -10.109 -17.490 1.00 90.44 305 ILE A CA 1
ATOM 2268 C C . ILE A 1 305 ? 5.692 -10.947 -16.406 1.00 90.44 305 ILE A C 1
ATOM 2270 O O . ILE A 1 305 ? 4.541 -10.678 -16.048 1.00 90.44 305 ILE A O 1
ATOM 2274 N N . GLU A 1 306 ? 6.394 -11.968 -15.935 1.00 91.81 306 GLU A N 1
ATOM 2275 C CA . GLU A 1 306 ? 5.883 -12.951 -14.984 1.00 91.81 306 GLU A CA 1
ATOM 2276 C C . GLU A 1 306 ? 6.385 -12.673 -13.571 1.00 91.81 306 GLU A C 1
ATOM 2278 O O . GLU A 1 306 ? 7.511 -12.225 -13.366 1.00 91.81 306 GLU A O 1
ATOM 2283 N N . LEU A 1 307 ? 5.554 -12.978 -12.578 1.00 91.62 307 LEU A N 1
ATOM 2284 C CA . LEU A 1 307 ? 5.957 -12.933 -11.179 1.00 91.62 307 LEU A CA 1
ATOM 2285 C C . LEU A 1 307 ? 6.849 -14.140 -10.860 1.00 91.62 307 LEU A C 1
ATOM 2287 O O . LEU A 1 307 ? 6.425 -15.283 -11.036 1.00 91.62 307 LEU A O 1
ATOM 2291 N N . ARG A 1 308 ? 8.065 -13.897 -10.361 1.00 94.50 308 ARG A N 1
ATOM 2292 C CA . ARG A 1 308 ? 8.948 -14.952 -9.831 1.00 94.50 308 ARG A CA 1
ATOM 2293 C C . ARG A 1 308 ? 8.867 -15.075 -8.330 1.00 94.50 308 ARG A C 1
ATOM 2295 O O . ARG A 1 308 ? 8.788 -16.183 -7.809 1.00 94.50 308 ARG A O 1
ATOM 2302 N N . GLU A 1 309 ? 8.842 -13.946 -7.644 1.00 91.75 309 GLU A N 1
ATOM 2303 C CA . GLU A 1 309 ? 8.644 -13.912 -6.207 1.00 91.75 309 GLU A CA 1
ATOM 2304 C C . GLU A 1 309 ? 7.862 -12.657 -5.844 1.00 91.75 309 GLU A C 1
ATOM 2306 O O . GLU A 1 309 ? 8.252 -11.555 -6.232 1.00 91.75 309 GLU A O 1
ATOM 2311 N N . ALA A 1 310 ? 6.768 -12.836 -5.103 1.00 84.56 310 ALA A N 1
ATOM 2312 C CA . ALA A 1 310 ? 5.973 -11.741 -4.561 1.00 84.56 310 ALA A CA 1
ATOM 2313 C C . ALA A 1 310 ? 6.840 -10.769 -3.749 1.00 84.56 310 ALA A C 1
ATOM 2315 O O . ALA A 1 310 ? 7.934 -11.114 -3.270 1.00 84.56 310 ALA A O 1
ATOM 2316 N N . ALA A 1 311 ? 6.357 -9.542 -3.586 1.00 78.25 311 ALA A N 1
ATOM 2317 C CA . ALA A 1 311 ? 6.949 -8.648 -2.611 1.00 78.25 311 ALA A CA 1
ATOM 2318 C C . ALA A 1 311 ? 6.877 -9.324 -1.230 1.00 78.25 311 ALA A C 1
ATOM 2320 O O . ALA A 1 311 ? 5.815 -9.834 -0.861 1.00 78.25 311 ALA A O 1
ATOM 2321 N N . PRO A 1 312 ? 7.987 -9.387 -0.467 1.00 70.94 312 PRO A N 1
ATOM 2322 C CA . PRO A 1 312 ? 7.922 -9.876 0.898 1.00 70.94 312 PRO A CA 1
ATOM 2323 C C . PRO A 1 312 ? 6.874 -9.044 1.638 1.00 70.94 312 PRO A C 1
ATOM 2325 O O . PRO A 1 312 ? 6.933 -7.812 1.563 1.00 70.94 312 PRO A O 1
ATOM 2328 N N . PRO A 1 313 ? 5.907 -9.673 2.323 1.00 66.56 313 PRO A N 1
ATOM 2329 C CA . PRO A 1 313 ? 4.975 -8.905 3.120 1.00 66.56 313 PRO A CA 1
ATOM 2330 C C . PRO A 1 313 ? 5.771 -8.182 4.207 1.00 66.56 313 PRO A C 1
ATOM 2332 O O . PRO A 1 313 ? 6.693 -8.764 4.792 1.00 66.56 313 PRO A O 1
ATOM 2335 N N . MET A 1 314 ? 5.400 -6.934 4.500 1.00 73.06 314 MET A N 1
ATOM 2336 C CA . MET A 1 314 ? 5.924 -6.243 5.678 1.00 73.06 314 MET A CA 1
ATOM 2337 C C . MET A 1 314 ? 5.738 -7.139 6.901 1.00 73.06 314 MET A C 1
ATOM 2339 O O . MET A 1 314 ? 4.749 -7.864 7.016 1.00 73.06 314 MET A O 1
ATOM 2343 N N . ILE A 1 315 ? 6.695 -7.129 7.817 1.00 80.44 315 ILE A N 1
ATOM 2344 C CA . ILE A 1 315 ? 6.692 -8.025 8.963 1.00 80.44 315 ILE A CA 1
ATOM 2345 C C . ILE A 1 315 ? 6.171 -7.303 10.199 1.00 80.44 315 ILE A C 1
ATOM 2347 O O . ILE A 1 315 ? 6.786 -6.364 10.696 1.00 80.44 315 ILE A O 1
ATOM 2351 N N . ALA A 1 316 ? 5.086 -7.818 10.763 1.00 79.75 316 ALA A N 1
ATOM 2352 C CA . ALA A 1 316 ? 4.634 -7.498 12.104 1.00 79.75 316 ALA A CA 1
ATOM 2353 C C . ALA A 1 316 ? 5.285 -8.454 13.116 1.00 79.75 316 ALA A C 1
ATOM 2355 O O . ALA A 1 316 ? 5.066 -9.669 13.100 1.00 79.75 316 ALA A O 1
ATOM 2356 N N . VAL A 1 317 ? 6.076 -7.907 14.035 1.00 87.19 317 VAL A N 1
ATOM 2357 C CA . VAL A 1 317 ? 6.579 -8.611 15.217 1.00 87.19 317 VAL A CA 1
ATOM 2358 C C . VAL A 1 317 ? 5.694 -8.247 16.402 1.00 87.19 317 VAL A C 1
ATOM 2360 O O . VAL A 1 317 ? 5.706 -7.114 16.881 1.00 87.19 317 VAL A O 1
ATOM 2363 N N . ILE A 1 318 ? 4.952 -9.236 16.888 1.00 92.12 318 ILE A N 1
ATOM 2364 C CA . ILE A 1 318 ? 4.062 -9.142 18.042 1.00 92.12 318 ILE A CA 1
ATOM 2365 C C . ILE A 1 318 ? 4.782 -9.775 19.230 1.00 92.12 318 ILE A C 1
ATOM 2367 O O . ILE A 1 318 ? 4.963 -10.996 19.291 1.00 92.12 318 ILE A O 1
ATOM 2371 N N . PHE A 1 319 ? 5.204 -8.948 20.176 1.00 94.31 319 PHE A N 1
ATOM 2372 C CA . PHE A 1 319 ? 5.898 -9.366 21.385 1.00 94.31 319 PHE A CA 1
ATOM 2373 C C . PHE A 1 319 ? 5.015 -9.135 22.609 1.00 94.31 319 PHE A C 1
ATOM 2375 O O . PHE A 1 319 ? 4.896 -8.021 23.111 1.00 94.31 319 PHE A O 1
ATOM 2382 N N . GLU A 1 320 ? 4.396 -10.203 23.092 1.00 94.94 320 GLU A N 1
ATOM 2383 C CA . GLU A 1 320 ? 3.670 -10.212 24.356 1.00 94.94 320 GLU A CA 1
ATOM 2384 C C . GLU A 1 320 ? 4.611 -10.600 25.487 1.00 94.94 320 GLU A C 1
ATOM 2386 O O . GLU A 1 320 ? 5.399 -11.537 25.353 1.00 94.94 320 GLU A O 1
ATOM 2391 N N . LEU A 1 321 ? 4.501 -9.935 26.627 1.00 95.44 321 LEU A N 1
ATOM 2392 C CA . LEU A 1 321 ? 5.282 -10.276 27.806 1.00 95.44 321 LEU A CA 1
ATOM 2393 C C . LEU A 1 321 ? 4.524 -9.958 29.088 1.00 95.44 321 LEU A C 1
ATOM 2395 O O . LEU A 1 321 ? 3.714 -9.034 29.145 1.00 95.44 321 LEU A O 1
ATOM 2399 N N . THR A 1 322 ? 4.870 -10.680 30.141 1.00 95.75 322 THR A N 1
ATOM 2400 C CA . THR A 1 322 ? 4.457 -10.377 31.507 1.00 95.75 322 THR A CA 1
ATOM 2401 C C . THR A 1 322 ? 5.726 -10.113 32.316 1.00 95.75 322 THR A C 1
ATOM 2403 O O . THR A 1 322 ? 6.566 -11.012 32.442 1.00 95.75 322 THR A O 1
ATOM 2406 N N . PRO A 1 323 ? 5.939 -8.894 32.844 1.00 93.94 323 PRO A N 1
ATOM 2407 C CA . PRO A 1 323 ? 7.066 -8.631 33.725 1.00 93.94 323 PRO A CA 1
ATOM 2408 C C . PRO A 1 323 ? 6.928 -9.416 35.035 1.00 93.94 323 PRO A C 1
ATOM 2410 O O . PRO A 1 323 ? 5.824 -9.684 35.516 1.00 93.94 323 PRO A O 1
ATOM 2413 N N . LYS A 1 324 ? 8.053 -9.755 35.665 1.00 93.62 324 LYS A N 1
ATOM 2414 C CA . LYS A 1 324 ? 8.063 -10.229 37.053 1.00 93.62 324 LYS A CA 1
ATOM 2415 C C . LYS A 1 324 ? 7.517 -9.125 37.978 1.00 93.62 324 LYS A C 1
ATOM 2417 O O . LYS A 1 324 ? 7.656 -7.939 37.657 1.00 93.62 324 LYS A O 1
ATOM 2422 N N . PRO A 1 325 ? 6.936 -9.480 39.139 1.00 91.88 325 PRO A N 1
ATOM 2423 C CA . PRO A 1 325 ? 6.416 -8.499 40.089 1.00 91.88 325 PRO A CA 1
ATOM 2424 C C . PRO A 1 325 ? 7.444 -7.405 40.417 1.00 91.88 325 PRO A C 1
ATOM 2426 O O . PRO A 1 325 ? 8.588 -7.710 40.748 1.00 91.88 325 PRO A O 1
ATOM 2429 N N . GLY A 1 326 ? 7.047 -6.136 40.288 1.00 90.56 326 GLY A N 1
ATOM 2430 C CA . GLY A 1 326 ? 7.907 -4.974 40.552 1.00 90.56 326 GLY A CA 1
ATOM 2431 C C . GLY A 1 326 ? 8.957 -4.651 39.478 1.00 90.56 326 GLY A C 1
ATOM 2432 O O . GLY A 1 326 ? 9.678 -3.677 39.640 1.00 90.56 326 GLY A O 1
ATOM 2433 N N . ARG A 1 327 ? 9.046 -5.415 38.378 1.00 92.44 327 ARG A N 1
ATOM 2434 C CA . ARG A 1 327 ? 10.059 -5.226 37.312 1.00 92.44 327 ARG A CA 1
ATOM 2435 C C . ARG A 1 327 ? 9.517 -4.534 36.054 1.00 92.44 327 ARG A C 1
ATOM 2437 O O . ARG A 1 327 ? 10.191 -4.499 35.027 1.00 92.44 327 ARG A O 1
ATOM 2444 N N . ARG A 1 328 ? 8.288 -4.006 36.103 1.00 90.12 328 ARG A N 1
ATOM 2445 C CA . ARG A 1 328 ? 7.642 -3.318 34.970 1.00 90.12 328 ARG A CA 1
ATOM 2446 C C . ARG A 1 328 ? 8.446 -2.098 34.522 1.00 90.12 328 ARG A C 1
ATOM 2448 O O . ARG A 1 328 ? 8.732 -1.973 33.335 1.00 90.12 328 ARG A O 1
ATOM 2455 N N . ASP A 1 329 ? 8.821 -1.237 35.461 1.00 91.69 329 ASP A N 1
ATOM 2456 C CA . ASP A 1 329 ? 9.521 0.011 35.146 1.00 91.69 329 ASP A CA 1
ATOM 2457 C C . ASP A 1 329 ? 10.941 -0.256 34.635 1.00 91.69 329 ASP A C 1
ATOM 2459 O O . ASP A 1 329 ? 11.373 0.384 33.681 1.00 91.69 329 ASP A O 1
ATOM 2463 N N . ASP A 1 330 ? 11.612 -1.282 35.169 1.00 91.56 330 ASP A N 1
ATOM 2464 C CA . ASP A 1 330 ? 12.915 -1.748 34.676 1.00 91.56 330 ASP A CA 1
ATOM 2465 C C . ASP A 1 330 ? 12.839 -2.194 33.204 1.00 91.56 330 ASP A C 1
ATOM 2467 O O . ASP A 1 330 ? 13.709 -1.866 32.395 1.00 91.56 330 ASP A O 1
ATOM 2471 N N . TYR A 1 331 ? 11.773 -2.912 32.824 1.00 91.19 331 TYR A N 1
ATOM 2472 C CA . TYR A 1 331 ? 11.533 -3.267 31.424 1.00 91.19 331 TYR A CA 1
ATOM 2473 C C . TYR A 1 331 ? 11.283 -2.030 30.551 1.00 91.19 331 TYR A C 1
ATOM 2475 O O . TYR A 1 331 ? 11.854 -1.932 29.463 1.00 91.19 331 TYR A O 1
ATOM 2483 N N . LEU A 1 332 ? 10.448 -1.089 31.004 1.00 88.19 332 LEU A N 1
ATOM 2484 C CA . LEU A 1 332 ? 10.148 0.129 30.245 1.00 88.19 332 LEU A CA 1
ATOM 2485 C C . LEU A 1 332 ? 11.391 1.012 30.070 1.00 88.19 332 LEU A C 1
ATOM 2487 O O . LEU A 1 332 ? 11.590 1.556 28.985 1.00 88.19 332 LEU A O 1
ATOM 2491 N N . ALA A 1 333 ? 12.255 1.092 31.084 1.00 90.19 333 ALA A N 1
ATOM 2492 C CA . ALA A 1 333 ? 13.537 1.787 31.007 1.00 90.19 333 ALA A CA 1
ATOM 2493 C C . ALA A 1 333 ? 14.464 1.134 29.970 1.00 90.19 333 ALA A C 1
ATOM 2495 O O . ALA A 1 333 ? 14.939 1.812 29.061 1.00 90.19 333 ALA A O 1
ATOM 2496 N N . MET A 1 334 ? 14.627 -0.192 30.020 1.00 90.88 334 MET A N 1
ATOM 2497 C CA . MET A 1 334 ? 15.410 -0.938 29.026 1.00 90.88 334 MET A CA 1
ATOM 2498 C C . MET A 1 334 ? 14.858 -0.755 27.600 1.00 90.88 334 MET A C 1
ATOM 2500 O O . MET A 1 334 ? 15.612 -0.612 26.638 1.00 90.88 334 MET A O 1
ATOM 2504 N N . ALA A 1 335 ? 13.533 -0.739 27.441 1.00 86.25 335 ALA A N 1
ATOM 2505 C CA . ALA A 1 335 ? 12.891 -0.495 26.153 1.00 86.25 335 ALA A CA 1
ATOM 2506 C C . ALA A 1 335 ? 13.114 0.942 25.644 1.00 86.25 335 ALA A C 1
ATOM 2508 O O . ALA A 1 335 ? 13.282 1.138 24.439 1.00 86.25 335 ALA A O 1
ATOM 2509 N N . ALA A 1 336 ? 13.131 1.933 26.539 1.00 84.12 336 ALA A N 1
ATOM 2510 C CA . ALA A 1 336 ? 13.426 3.324 26.210 1.00 84.12 336 ALA A CA 1
ATOM 2511 C C . ALA A 1 336 ? 14.894 3.519 25.794 1.00 84.12 336 ALA A C 1
ATOM 2513 O O . ALA A 1 336 ? 15.154 4.236 24.832 1.00 84.12 336 ALA A O 1
ATOM 2514 N N . GLU A 1 337 ? 15.839 2.831 26.441 1.00 90.94 337 GLU A N 1
ATOM 2515 C CA . GLU A 1 337 ? 17.263 2.860 26.069 1.00 90.94 337 GLU A CA 1
ATOM 2516 C C . GLU A 1 337 ? 17.522 2.307 24.662 1.00 90.94 337 GLU A C 1
ATOM 2518 O O . GLU A 1 337 ? 18.374 2.816 23.935 1.00 90.94 337 GLU A O 1
ATOM 2523 N N . LEU A 1 338 ? 16.777 1.276 24.252 1.00 88.44 338 LEU A N 1
ATOM 2524 C CA . LEU A 1 338 ? 16.898 0.699 22.912 1.00 88.44 338 LEU A CA 1
ATOM 2525 C C . LEU A 1 338 ? 16.222 1.535 21.824 1.00 88.44 338 LEU A C 1
ATOM 2527 O O . LEU A 1 338 ? 16.527 1.338 20.648 1.00 88.44 338 LEU A O 1
ATOM 2531 N N . ARG A 1 339 ? 15.304 2.439 22.180 1.00 82.94 339 ARG A N 1
ATOM 2532 C CA . ARG A 1 339 ? 14.466 3.155 21.211 1.00 82.94 339 ARG A CA 1
ATOM 2533 C C . ARG A 1 339 ? 15.272 3.956 20.174 1.00 82.94 339 ARG A C 1
ATOM 2535 O O . ARG A 1 339 ? 14.994 3.760 18.996 1.00 82.94 339 ARG A O 1
ATOM 2542 N N . PRO A 1 340 ? 16.309 4.741 20.531 1.00 82.44 340 PRO A N 1
ATOM 2543 C CA . PRO A 1 340 ? 17.096 5.474 19.535 1.00 82.44 340 PRO A CA 1
ATOM 2544 C C . PRO A 1 340 ? 17.840 4.561 18.552 1.00 82.44 340 PRO A C 1
ATOM 2546 O O . PRO A 1 340 ? 18.018 4.912 17.391 1.00 82.44 340 PRO A O 1
ATOM 2549 N N . LEU A 1 341 ? 18.279 3.384 19.011 1.00 84.12 341 LEU A N 1
ATOM 2550 C CA . LEU A 1 341 ? 18.943 2.387 18.164 1.00 84.12 341 LEU A CA 1
ATOM 2551 C C . LEU A 1 341 ? 17.947 1.683 17.244 1.00 84.12 341 LEU A C 1
ATOM 2553 O O . LEU A 1 341 ? 18.284 1.370 16.108 1.00 84.12 341 LEU A O 1
ATOM 2557 N N . LEU A 1 342 ? 16.740 1.423 17.749 1.00 82.75 342 LEU A N 1
ATOM 2558 C CA . LEU A 1 342 ? 15.647 0.829 16.991 1.00 82.75 342 LEU A CA 1
ATOM 2559 C C . LEU A 1 342 ? 15.186 1.768 15.873 1.00 82.75 342 LEU A C 1
ATOM 2561 O O . LEU A 1 342 ? 15.068 1.334 14.737 1.00 82.75 342 LEU A O 1
ATOM 2565 N N . GLU A 1 343 ? 15.010 3.056 16.175 1.00 73.62 343 GLU A N 1
ATOM 2566 C CA . GLU A 1 343 ? 14.621 4.093 15.206 1.00 73.62 343 GLU A CA 1
ATOM 2567 C C . GLU A 1 343 ? 15.669 4.312 14.100 1.00 73.62 343 GLU A C 1
ATOM 2569 O O . GLU A 1 343 ? 15.336 4.804 13.028 1.00 73.62 343 GLU A O 1
ATOM 2574 N N . GLN A 1 344 ? 16.926 3.923 14.335 1.00 75.69 344 GLN A N 1
ATOM 2575 C CA . GLN A 1 344 ? 18.010 3.966 13.345 1.00 75.69 344 GLN A CA 1
ATOM 2576 C C . GLN A 1 344 ? 18.253 2.613 12.658 1.00 75.69 344 GLN A C 1
ATOM 2578 O O . GLN A 1 344 ? 19.155 2.500 11.824 1.00 75.69 344 GLN A O 1
ATOM 2583 N N . ALA A 1 345 ? 17.511 1.567 13.030 1.00 72.25 345 ALA A N 1
ATOM 2584 C CA . ALA A 1 345 ? 17.699 0.245 12.461 1.00 72.25 345 ALA A CA 1
ATOM 2585 C C . ALA A 1 345 ? 17.173 0.206 11.019 1.00 72.25 345 ALA A C 1
ATOM 2587 O O . ALA A 1 345 ? 16.038 0.586 10.744 1.00 72.25 345 ALA A O 1
ATOM 2588 N N . ASP A 1 346 ? 17.999 -0.301 10.102 1.00 69.56 346 ASP A N 1
ATOM 2589 C CA . ASP A 1 346 ? 17.608 -0.505 8.706 1.00 69.56 346 ASP A CA 1
ATOM 2590 C C . ASP A 1 346 ? 16.355 -1.393 8.621 1.00 69.56 346 ASP A C 1
ATOM 2592 O O . ASP A 1 346 ? 16.340 -2.509 9.146 1.00 69.56 346 ASP A O 1
ATOM 2596 N N . GLY A 1 347 ? 15.310 -0.879 7.968 1.00 62.22 347 GLY A N 1
ATOM 2597 C CA . GLY A 1 347 ? 14.030 -1.557 7.769 1.00 62.22 347 GLY A CA 1
ATOM 2598 C C . GLY A 1 347 ? 13.084 -1.552 8.974 1.00 62.22 347 GLY A C 1
ATOM 2599 O O . GLY A 1 347 ? 12.075 -2.256 8.928 1.00 62.22 347 GLY A O 1
ATOM 2600 N N . PHE A 1 348 ? 13.373 -0.800 10.041 1.00 75.06 348 PHE A N 1
ATOM 2601 C CA . PHE A 1 348 ? 12.408 -0.546 11.115 1.00 75.06 348 PHE A CA 1
ATOM 2602 C C . PHE A 1 348 ? 11.346 0.466 10.665 1.00 75.06 348 PHE A C 1
ATOM 2604 O O . PHE A 1 348 ? 11.677 1.533 10.153 1.00 75.06 348 PHE A O 1
ATOM 2611 N N . ILE A 1 349 ? 10.068 0.135 10.871 1.00 61.06 349 ILE A N 1
ATOM 2612 C CA . ILE A 1 349 ? 8.934 0.941 10.393 1.00 61.06 349 ILE A CA 1
ATOM 2613 C C . ILE A 1 349 ? 8.292 1.698 11.550 1.00 61.06 349 ILE A C 1
ATOM 2615 O O . ILE A 1 349 ? 8.218 2.926 11.517 1.00 61.06 349 ILE A O 1
ATOM 2619 N N . SER A 1 350 ? 7.824 0.976 12.565 1.00 69.06 350 SER A N 1
ATOM 2620 C CA . SER A 1 350 ? 7.114 1.552 13.706 1.00 69.06 350 SER A CA 1
ATOM 2621 C C . SER A 1 350 ? 7.126 0.600 14.900 1.00 69.06 350 SER A C 1
ATOM 2623 O O . SER A 1 350 ? 7.395 -0.598 14.771 1.00 69.06 350 SER A O 1
ATOM 2625 N N . ILE A 1 351 ? 6.843 1.135 16.089 1.00 82.62 351 ILE A N 1
ATOM 2626 C CA . ILE A 1 351 ? 6.570 0.327 17.276 1.00 82.62 351 ILE A CA 1
ATOM 2627 C C . ILE A 1 351 ? 5.508 0.982 18.151 1.00 82.62 351 ILE A C 1
ATOM 2629 O O . ILE A 1 351 ? 5.638 2.135 18.560 1.00 82.62 351 ILE A O 1
ATOM 2633 N N . GLU A 1 352 ? 4.511 0.194 18.516 1.00 73.62 352 GLU A N 1
ATOM 2634 C CA . GLU A 1 352 ? 3.462 0.551 19.456 1.00 73.62 352 GLU A CA 1
ATOM 2635 C C . GLU A 1 352 ? 3.492 -0.381 20.662 1.00 73.62 352 GLU A C 1
ATOM 2637 O O . GLU A 1 352 ? 3.946 -1.530 20.588 1.00 73.62 352 GLU A O 1
ATOM 2642 N N . ARG A 1 353 ? 3.033 0.124 21.809 1.00 84.81 353 ARG A N 1
ATOM 2643 C CA . ARG A 1 353 ? 2.930 -0.659 23.041 1.00 84.81 353 ARG A CA 1
ATOM 2644 C C . ARG A 1 353 ? 1.572 -0.497 23.681 1.00 84.81 353 ARG A C 1
ATOM 2646 O O . ARG A 1 353 ? 1.093 0.615 23.871 1.00 84.81 353 ARG A O 1
ATOM 2653 N N . PHE A 1 354 ? 1.031 -1.627 24.099 1.00 85.19 354 PHE A N 1
ATOM 2654 C CA . PHE A 1 354 ? -0.276 -1.751 24.710 1.00 85.19 354 PHE A CA 1
ATOM 2655 C C . PHE A 1 354 ? -0.151 -2.496 26.036 1.00 85.19 354 PHE A C 1
ATOM 2657 O O . PHE A 1 354 ? 0.721 -3.353 26.210 1.00 85.19 354 PHE A O 1
ATOM 2664 N N . GLU A 1 355 ? -1.049 -2.191 26.965 1.00 86.75 355 GLU A N 1
ATOM 2665 C CA . GLU A 1 355 ? -1.282 -3.002 28.155 1.00 86.75 355 GLU A CA 1
ATOM 2666 C C . GLU A 1 355 ? -2.611 -3.737 27.996 1.00 86.75 355 GLU A C 1
ATOM 2668 O O . GLU A 1 355 ? -3.600 -3.172 27.527 1.00 86.75 355 GLU A O 1
ATOM 2673 N N . SER A 1 356 ? -2.625 -5.015 28.363 1.00 80.31 356 SER A N 1
ATOM 2674 C CA . SER A 1 356 ? -3.836 -5.823 28.324 1.00 80.31 356 SER A CA 1
ATOM 2675 C C . SER A 1 356 ? -4.840 -5.333 29.365 1.00 80.31 356 SER A C 1
ATOM 2677 O O . SER A 1 356 ? -4.538 -5.284 30.557 1.00 80.31 356 SER A O 1
ATOM 2679 N N . LEU A 1 357 ? -6.066 -5.049 28.920 1.00 71.88 357 LEU A N 1
ATOM 2680 C CA . LEU A 1 357 ? -7.181 -4.721 29.812 1.00 71.88 357 LEU A CA 1
ATOM 2681 C C . LEU A 1 357 ? -7.732 -5.959 30.541 1.00 71.88 357 LEU A C 1
ATOM 2683 O O . LEU A 1 357 ? -8.263 -5.837 31.640 1.00 71.88 357 LEU A O 1
ATOM 2687 N N . SER A 1 358 ? -7.593 -7.154 29.955 1.00 77.06 358 SER A N 1
ATOM 2688 C CA . SER A 1 358 ? -8.107 -8.414 30.520 1.00 77.06 358 SER A CA 1
ATOM 2689 C C . SER A 1 358 ? -7.089 -9.157 31.389 1.00 77.06 358 SER A C 1
ATOM 2691 O O . SER A 1 358 ? -7.462 -10.010 32.191 1.00 77.06 358 SER A O 1
ATOM 2693 N N . GLN A 1 359 ? -5.798 -8.849 31.245 1.00 84.56 359 GLN A N 1
ATOM 2694 C CA . GLN A 1 359 ? -4.704 -9.429 32.028 1.00 84.56 359 GLN A CA 1
ATOM 2695 C C . GLN A 1 359 ? -3.781 -8.303 32.518 1.00 84.56 359 GLN A C 1
ATOM 2697 O O . GLN A 1 359 ? -2.759 -8.042 31.879 1.00 84.56 359 GLN A O 1
ATOM 2702 N N . PRO A 1 360 ? -4.131 -7.617 33.624 1.00 84.44 360 PRO A N 1
ATOM 2703 C CA . PRO A 1 360 ? -3.373 -6.469 34.118 1.00 84.44 360 PRO A CA 1
ATOM 2704 C C . PRO A 1 360 ? -1.881 -6.779 34.293 1.00 84.44 360 PRO A C 1
ATOM 2706 O O . PRO A 1 360 ? -1.514 -7.817 34.847 1.00 84.44 360 PRO A O 1
ATOM 2709 N N . GLY A 1 361 ? -1.013 -5.885 33.816 1.00 83.44 361 GLY A N 1
ATOM 2710 C CA . GLY A 1 361 ? 0.440 -6.074 33.825 1.00 83.44 361 GLY A CA 1
ATOM 2711 C C . GLY A 1 361 ? 1.008 -6.875 32.648 1.00 83.44 361 GLY A C 1
ATOM 2712 O O . GLY A 1 361 ? 2.225 -6.849 32.455 1.00 83.44 361 GLY A O 1
ATOM 2713 N N . LYS A 1 362 ? 0.180 -7.533 31.825 1.00 91.50 362 LYS A N 1
ATOM 2714 C CA . LYS A 1 362 ? 0.629 -8.096 30.544 1.00 91.50 362 LYS A CA 1
ATOM 2715 C C . LYS A 1 362 ? 0.757 -6.976 29.512 1.00 91.50 362 LYS A C 1
ATOM 2717 O O . LYS A 1 362 ? -0.187 -6.223 29.279 1.00 91.50 362 LYS A O 1
ATOM 2722 N N . LEU A 1 363 ? 1.916 -6.892 28.871 1.00 92.06 363 LEU A N 1
ATOM 2723 C CA . LEU A 1 363 ? 2.239 -5.896 27.854 1.00 92.06 363 LEU A CA 1
ATOM 2724 C C . LEU A 1 363 ? 2.333 -6.550 26.473 1.00 92.06 363 LEU A C 1
ATOM 2726 O O . LEU A 1 363 ? 2.736 -7.707 26.346 1.00 92.06 363 LEU A O 1
ATOM 2730 N N . LEU A 1 364 ? 1.999 -5.789 25.435 1.00 92.62 364 LEU A N 1
ATOM 2731 C CA . LEU A 1 364 ? 2.188 -6.155 24.035 1.00 92.62 364 LEU A CA 1
ATOM 2732 C C . LEU A 1 364 ? 2.978 -5.044 23.350 1.00 92.62 364 LEU A C 1
ATOM 2734 O O . LEU A 1 364 ? 2.582 -3.887 23.403 1.00 92.62 364 LEU A O 1
ATOM 2738 N N . SER A 1 365 ? 4.093 -5.390 22.715 1.00 89.44 365 SER A N 1
ATOM 2739 C CA . SER A 1 365 ? 4.782 -4.525 21.758 1.00 89.44 365 SER A CA 1
ATOM 2740 C C . SER A 1 365 ? 4.493 -5.030 20.349 1.00 89.44 365 SER A C 1
ATOM 2742 O O . SER A 1 365 ? 4.812 -6.178 20.041 1.00 89.44 365 SER A O 1
ATOM 2744 N N . LEU A 1 366 ? 3.903 -4.190 19.508 1.00 85.81 366 LEU A N 1
ATOM 2745 C CA . LEU A 1 366 ? 3.715 -4.448 18.084 1.00 85.81 366 LEU A CA 1
ATOM 2746 C C . LEU A 1 366 ? 4.739 -3.603 17.340 1.00 85.81 366 LEU A C 1
ATOM 2748 O O . LEU A 1 366 ? 4.694 -2.385 17.439 1.00 85.81 366 LEU A O 1
ATOM 2752 N N . SER A 1 367 ? 5.674 -4.229 16.635 1.00 83.75 367 SER A N 1
ATOM 2753 C CA . SER A 1 367 ? 6.603 -3.500 15.765 1.00 83.75 367 SER A CA 1
ATOM 2754 C C . SER A 1 367 ? 6.473 -3.961 14.334 1.00 83.75 367 SER A C 1
ATOM 2756 O O . SER A 1 367 ? 6.395 -5.166 14.097 1.00 83.75 367 SER A O 1
ATOM 2758 N N . ILE A 1 368 ? 6.481 -3.015 13.409 1.00 77.75 368 ILE A N 1
ATOM 2759 C CA . ILE A 1 368 ? 6.389 -3.275 11.979 1.00 77.75 368 ILE A CA 1
ATOM 2760 C C . ILE A 1 368 ? 7.779 -3.093 11.364 1.00 77.75 368 ILE A C 1
ATOM 2762 O O . ILE A 1 368 ? 8.588 -2.285 11.837 1.00 77.75 368 ILE A O 1
ATOM 2766 N N . TRP A 1 369 ? 8.075 -3.886 10.341 1.00 78.31 369 TRP A N 1
ATOM 2767 C CA . TRP A 1 369 ? 9.372 -3.961 9.681 1.00 78.31 369 TRP A CA 1
ATOM 2768 C C . TRP A 1 369 ? 9.191 -4.168 8.184 1.00 78.31 369 TRP A C 1
ATOM 2770 O O . TRP A 1 369 ? 8.253 -4.840 7.760 1.00 78.31 369 TRP A O 1
ATOM 2780 N N . ARG A 1 370 ? 10.121 -3.645 7.387 1.00 71.56 370 ARG A N 1
ATOM 2781 C CA . ARG A 1 370 ? 10.115 -3.782 5.926 1.00 71.56 370 ARG A CA 1
ATOM 2782 C C . ARG A 1 370 ? 10.111 -5.245 5.486 1.00 71.56 370 ARG A C 1
ATOM 2784 O O . ARG A 1 370 ? 9.373 -5.613 4.584 1.00 71.56 370 ARG A O 1
ATOM 2791 N N . ASP A 1 371 ? 10.931 -6.070 6.134 1.00 65.06 371 ASP A N 1
ATOM 2792 C CA . ASP A 1 371 ? 11.135 -7.474 5.784 1.00 65.06 371 ASP A CA 1
ATOM 2793 C C . ASP A 1 371 ? 11.726 -8.277 6.966 1.00 65.06 371 ASP A C 1
ATOM 2795 O O . ASP A 1 371 ? 12.117 -7.732 8.004 1.00 65.06 371 ASP A O 1
ATOM 2799 N N . GLU A 1 372 ? 11.797 -9.606 6.833 1.00 71.50 372 GLU A N 1
ATOM 2800 C CA . GLU A 1 372 ? 12.341 -10.475 7.888 1.00 71.50 372 GLU A CA 1
ATOM 2801 C C . GLU A 1 372 ? 13.865 -10.312 8.060 1.00 71.50 372 GLU A C 1
ATOM 2803 O O . GLU A 1 372 ? 14.404 -10.547 9.150 1.00 71.50 372 GLU A O 1
ATOM 2808 N N . ALA A 1 373 ? 14.585 -9.896 7.013 1.00 66.81 373 ALA A N 1
ATOM 2809 C CA . ALA A 1 373 ? 16.027 -9.685 7.084 1.00 66.81 373 ALA A CA 1
ATOM 2810 C C . ALA A 1 373 ? 16.365 -8.499 8.001 1.00 66.81 373 ALA A C 1
ATOM 2812 O O . ALA A 1 373 ? 17.258 -8.622 8.844 1.00 66.81 373 ALA A O 1
ATOM 2813 N N . ALA A 1 374 ? 15.593 -7.414 7.932 1.00 72.56 374 ALA A N 1
ATOM 2814 C CA . ALA A 1 374 ? 15.656 -6.271 8.837 1.00 72.56 374 ALA A CA 1
ATOM 2815 C C . ALA A 1 374 ? 15.410 -6.693 10.296 1.00 72.56 374 ALA A C 1
ATOM 2817 O O . ALA A 1 374 ? 16.228 -6.418 11.181 1.00 72.56 374 ALA A O 1
ATOM 2818 N N . VAL A 1 375 ? 14.358 -7.484 10.546 1.00 79.69 375 VAL A N 1
ATOM 2819 C CA . VAL A 1 375 ? 14.077 -8.054 11.880 1.00 79.69 375 VAL A CA 1
ATOM 2820 C C . VAL A 1 375 ? 15.262 -8.885 12.383 1.00 79.69 375 VAL A C 1
ATOM 2822 O O . VAL A 1 375 ? 15.660 -8.799 13.551 1.00 79.69 375 VAL A O 1
ATOM 2825 N N . ARG A 1 376 ? 15.851 -9.714 11.516 1.00 77.31 376 ARG A N 1
ATOM 2826 C CA . ARG A 1 376 ? 17.005 -10.560 11.845 1.00 77.31 376 ARG A CA 1
ATOM 2827 C C . ARG A 1 376 ? 18.250 -9.734 12.157 1.00 77.31 376 ARG A C 1
ATOM 2829 O O . ARG A 1 376 ? 18.945 -10.065 13.122 1.00 77.31 376 ARG A O 1
ATOM 2836 N N . ALA A 1 377 ? 18.523 -8.687 11.384 1.00 76.56 377 ALA A N 1
ATOM 2837 C CA . ALA A 1 377 ? 19.634 -7.770 11.616 1.00 76.56 377 ALA A CA 1
ATOM 2838 C C . ALA A 1 377 ? 19.485 -7.083 12.980 1.00 76.56 377 ALA A C 1
ATOM 2840 O O . ALA A 1 377 ? 20.394 -7.173 13.810 1.00 76.56 377 ALA A O 1
ATOM 2841 N N . TRP A 1 378 ? 18.300 -6.542 13.282 1.00 87.19 378 TRP A N 1
ATOM 2842 C CA . TRP A 1 378 ? 17.996 -5.944 14.583 1.00 87.19 378 TRP A CA 1
ATOM 2843 C C . TRP A 1 378 ? 18.166 -6.924 15.749 1.00 87.19 378 TRP A C 1
ATOM 2845 O O . TRP A 1 378 ? 18.750 -6.597 16.784 1.00 87.19 378 TRP A O 1
ATOM 2855 N N . ARG A 1 379 ? 17.703 -8.171 15.603 1.00 84.56 379 ARG A N 1
ATOM 2856 C CA . ARG A 1 379 ? 17.915 -9.238 16.604 1.00 84.56 379 ARG A CA 1
ATOM 2857 C C . ARG A 1 379 ? 19.390 -9.578 16.820 1.00 84.56 379 ARG A C 1
ATOM 2859 O O . ARG A 1 379 ? 19.732 -10.170 17.845 1.00 84.56 379 ARG A O 1
ATOM 2866 N N . CYS A 1 380 ? 20.255 -9.256 15.865 1.00 80.88 380 CYS A N 1
ATOM 2867 C CA . CYS A 1 380 ? 21.687 -9.506 15.945 1.00 80.88 380 CYS A CA 1
ATOM 2868 C C . CYS A 1 380 ? 22.492 -8.327 16.507 1.00 80.88 380 CYS A C 1
ATOM 2870 O O . CYS A 1 380 ? 23.656 -8.531 16.856 1.00 80.88 380 CYS A O 1
ATOM 2872 N N . THR A 1 381 ? 21.885 -7.150 16.678 1.00 86.44 381 THR A N 1
ATOM 2873 C CA . THR A 1 381 ? 22.518 -5.988 17.313 1.00 86.44 381 THR A CA 1
ATOM 2874 C C . THR A 1 381 ? 22.938 -6.314 18.747 1.00 86.44 381 THR A C 1
ATOM 2876 O O . THR A 1 381 ? 22.142 -6.817 19.541 1.00 86.44 381 THR A O 1
ATOM 2879 N N . GLY A 1 382 ? 24.193 -6.018 19.104 1.00 81.94 382 GLY A N 1
ATOM 2880 C CA . GLY A 1 382 ? 24.782 -6.413 20.390 1.00 81.94 382 GLY A CA 1
ATOM 2881 C C . GLY A 1 382 ? 23.989 -5.937 21.613 1.00 81.94 382 GLY A C 1
ATOM 2882 O O . GLY A 1 382 ? 23.715 -6.730 22.512 1.00 81.94 382 GLY A O 1
ATOM 2883 N N . GLN A 1 383 ? 23.550 -4.674 21.615 1.00 86.94 383 GLN A N 1
ATOM 2884 C CA . GLN A 1 383 ? 22.740 -4.098 22.699 1.00 86.94 383 GLN A CA 1
ATOM 2885 C C . GLN A 1 383 ? 21.363 -4.763 22.809 1.00 86.94 383 GLN A C 1
ATOM 2887 O O . GLN A 1 383 ? 20.930 -5.112 23.904 1.00 86.94 383 GLN A O 1
ATOM 2892 N N . HIS A 1 384 ? 20.702 -5.027 21.680 1.00 90.38 384 HIS A N 1
ATOM 2893 C CA . HIS A 1 384 ? 19.419 -5.724 21.682 1.00 90.38 384 HIS A CA 1
ATOM 2894 C C . HIS A 1 384 ? 19.566 -7.188 22.131 1.00 90.38 384 HIS A C 1
ATOM 2896 O O . HIS A 1 384 ? 18.749 -7.666 22.916 1.00 90.38 384 HIS A O 1
ATOM 2902 N N . ARG A 1 385 ? 20.641 -7.894 21.744 1.00 86.44 385 ARG A N 1
ATOM 2903 C CA . ARG A 1 385 ? 20.945 -9.239 22.272 1.00 86.44 385 ARG A CA 1
ATOM 2904 C C . ARG A 1 385 ? 21.159 -9.236 23.784 1.00 86.44 385 ARG A C 1
ATOM 2906 O O . ARG A 1 385 ? 20.675 -10.144 24.462 1.00 86.44 385 ARG A O 1
ATOM 2913 N N . ALA A 1 386 ? 21.857 -8.232 24.311 1.00 85.06 386 ALA A N 1
ATOM 2914 C CA . ALA A 1 386 ? 22.055 -8.075 25.749 1.00 85.06 386 ALA A CA 1
ATOM 2915 C C . ALA A 1 386 ? 20.719 -7.839 26.471 1.00 85.06 386 ALA A C 1
ATOM 2917 O O . ALA A 1 386 ? 20.420 -8.530 27.444 1.00 85.06 386 ALA A O 1
ATOM 2918 N N . ALA A 1 387 ? 19.867 -6.959 25.941 1.00 89.06 387 ALA A N 1
ATOM 2919 C CA . ALA A 1 387 ? 18.528 -6.715 26.474 1.00 89.06 387 ALA A CA 1
ATOM 2920 C C . ALA A 1 387 ? 17.628 -7.960 26.416 1.00 89.06 387 ALA A C 1
ATOM 2922 O O . ALA A 1 387 ? 16.911 -8.256 27.366 1.00 89.06 387 ALA A O 1
ATOM 2923 N N . GLN A 1 388 ? 17.700 -8.750 25.342 1.00 88.19 388 GLN A N 1
ATOM 2924 C CA . GLN A 1 388 ? 16.994 -10.029 25.241 1.00 88.19 388 GLN A CA 1
ATOM 2925 C C . GLN A 1 388 ? 17.463 -11.036 26.298 1.00 88.19 388 GLN A C 1
ATOM 2927 O O . GLN A 1 388 ? 16.647 -11.780 26.846 1.00 88.19 388 GLN A O 1
ATOM 2932 N N . ALA A 1 389 ? 18.768 -11.088 26.574 1.00 87.69 389 ALA A N 1
ATOM 2933 C CA . ALA A 1 389 ? 19.326 -11.951 27.610 1.00 87.69 389 ALA A CA 1
ATOM 2934 C C . ALA A 1 389 ? 18.884 -11.502 29.013 1.00 87.69 389 ALA A C 1
ATOM 2936 O O . ALA A 1 389 ? 18.362 -12.325 29.765 1.00 87.69 389 ALA A O 1
ATOM 2937 N N . CYS A 1 390 ? 19.013 -10.206 29.318 1.00 90.56 390 CYS A N 1
ATOM 2938 C CA . CYS A 1 390 ? 18.547 -9.597 30.566 1.00 90.56 390 CYS A CA 1
ATOM 2939 C C . CYS A 1 390 ? 17.042 -9.820 30.770 1.00 90.56 390 CYS A C 1
ATOM 2941 O O . CYS A 1 390 ? 16.617 -10.329 31.804 1.00 90.56 390 CYS A O 1
ATOM 2943 N N . GLY A 1 391 ? 16.239 -9.550 29.739 1.00 89.81 391 GLY A N 1
ATOM 2944 C CA . GLY A 1 391 ? 14.796 -9.746 29.750 1.00 89.81 391 GLY A CA 1
ATOM 2945 C C . GLY A 1 391 ? 14.394 -11.159 30.175 1.00 89.81 391 GLY A C 1
ATOM 2946 O O . GLY A 1 391 ? 13.640 -11.328 31.134 1.00 89.81 391 GLY A O 1
ATOM 2947 N N . ARG A 1 392 ? 14.958 -12.182 29.516 1.00 91.38 392 ARG A N 1
ATOM 2948 C CA . ARG A 1 392 ? 14.674 -13.597 29.820 1.00 91.38 392 ARG A CA 1
ATOM 2949 C C . ARG A 1 392 ? 15.150 -14.031 31.204 1.00 91.38 392 ARG A C 1
ATOM 2951 O O . ARG A 1 392 ? 14.475 -14.825 31.850 1.00 91.38 392 ARG A O 1
ATOM 2958 N N . ALA A 1 393 ? 16.317 -13.566 31.639 1.00 89.44 393 ALA A N 1
ATOM 2959 C CA . ALA A 1 393 ? 16.889 -13.986 32.914 1.00 89.44 393 ALA A CA 1
ATOM 2960 C C . ALA A 1 393 ? 16.203 -13.287 34.099 1.00 89.44 393 ALA A C 1
ATOM 2962 O O . ALA A 1 393 ? 15.847 -13.915 35.102 1.00 89.44 393 ALA A O 1
ATOM 2963 N N . GLU A 1 394 ? 15.972 -11.983 33.982 1.00 91.50 394 GLU A N 1
ATOM 2964 C CA . GLU A 1 394 ? 15.750 -11.119 35.137 1.00 91.50 394 GLU A CA 1
ATOM 2965 C C . GLU A 1 394 ? 14.393 -10.423 35.154 1.00 91.50 394 GLU A C 1
ATOM 2967 O O . GLU A 1 394 ? 13.876 -10.189 36.249 1.00 91.50 394 GLU A O 1
ATOM 2972 N N . LEU A 1 395 ? 13.802 -10.119 33.994 1.00 90.56 395 LEU A N 1
ATOM 2973 C CA . LEU A 1 395 ? 12.661 -9.199 33.914 1.00 90.56 395 LEU A CA 1
ATOM 2974 C C . LEU A 1 395 ? 11.329 -9.879 33.607 1.00 90.56 395 LEU A C 1
ATOM 2976 O O . LEU A 1 395 ? 10.310 -9.413 34.102 1.00 90.56 395 LEU A O 1
ATOM 2980 N N . PHE A 1 396 ? 11.305 -10.961 32.828 1.00 94.81 396 PHE A N 1
ATOM 2981 C CA . PHE A 1 396 ? 10.055 -11.577 32.364 1.00 94.81 396 PHE A CA 1
ATOM 2982 C C . PHE A 1 396 ? 9.674 -12.793 33.209 1.00 94.81 396 PHE A C 1
ATOM 2984 O O . PHE A 1 396 ? 10.523 -13.621 33.544 1.00 94.81 396 PHE A O 1
ATOM 2991 N N . SER A 1 397 ? 8.399 -12.889 33.580 1.00 93.06 397 SER A N 1
ATOM 2992 C CA . SER A 1 397 ? 7.801 -14.110 34.130 1.00 93.06 397 SER A CA 1
ATOM 2993 C C . SER A 1 397 ? 7.256 -15.006 33.017 1.00 93.06 397 SER A C 1
ATOM 2995 O O . SER A 1 397 ? 7.314 -16.225 33.146 1.00 93.06 397 SER A O 1
ATOM 2997 N N . ASP A 1 398 ? 6.800 -14.405 31.917 1.00 93.25 398 ASP A N 1
ATOM 2998 C CA . ASP A 1 398 ? 6.395 -15.083 30.687 1.00 93.25 398 ASP A CA 1
ATOM 2999 C C . ASP A 1 398 ? 6.591 -14.157 29.476 1.00 93.25 398 ASP A C 1
ATOM 3001 O O . ASP A 1 398 ? 6.557 -12.928 29.614 1.00 93.25 398 ASP A O 1
ATOM 3005 N N . TYR A 1 399 ? 6.801 -14.728 28.289 1.00 94.44 399 TYR A N 1
ATOM 3006 C CA . TYR A 1 399 ? 6.751 -13.978 27.036 1.00 94.44 399 TYR A CA 1
ATOM 3007 C C . TYR A 1 399 ? 6.391 -14.861 25.840 1.00 94.44 399 TYR A C 1
ATOM 3009 O O . TYR A 1 399 ? 6.756 -16.034 25.758 1.00 94.44 399 TYR A O 1
ATOM 3017 N N . ARG A 1 400 ? 5.748 -14.251 24.845 1.00 93.62 400 ARG A N 1
ATOM 3018 C CA . ARG A 1 400 ? 5.440 -14.862 23.555 1.00 93.62 400 ARG A CA 1
ATOM 3019 C C . ARG A 1 400 ? 5.809 -13.911 22.428 1.00 93.62 400 ARG A C 1
ATOM 3021 O O . ARG A 1 400 ? 5.432 -12.746 22.432 1.00 93.62 400 ARG A O 1
ATOM 3028 N N . LEU A 1 401 ? 6.530 -14.427 21.439 1.00 89.25 401 LEU A N 1
ATOM 3029 C CA . LEU A 1 401 ? 6.891 -13.682 20.239 1.00 89.25 401 LEU A CA 1
ATOM 3030 C C . LEU A 1 401 ? 6.248 -14.347 19.020 1.00 89.25 401 LEU A C 1
ATOM 3032 O O . LEU A 1 401 ? 6.396 -15.554 18.825 1.00 89.25 401 LEU A O 1
ATOM 3036 N N . ARG A 1 402 ? 5.522 -13.565 18.223 1.00 88.75 402 ARG A N 1
ATOM 3037 C CA . ARG A 1 402 ? 4.912 -13.972 16.953 1.00 88.75 402 ARG A CA 1
ATOM 3038 C C . ARG A 1 402 ? 5.417 -13.043 15.855 1.00 88.75 402 ARG A C 1
ATOM 3040 O O . ARG A 1 402 ? 5.554 -11.846 16.078 1.00 88.75 402 ARG A O 1
ATOM 3047 N N . VAL A 1 403 ? 5.717 -13.608 14.694 1.00 80.56 403 VAL A N 1
ATOM 3048 C CA . VAL A 1 403 ? 6.179 -12.874 13.513 1.00 80.56 403 VAL A CA 1
ATOM 3049 C C . VAL A 1 403 ? 5.207 -13.210 12.392 1.00 80.56 403 VAL A C 1
ATOM 3051 O O . VAL A 1 403 ? 4.991 -14.392 12.124 1.00 80.56 403 VAL A O 1
ATOM 3054 N N . ALA A 1 404 ? 4.574 -12.197 11.810 1.00 76.88 404 ALA A N 1
ATOM 3055 C CA . ALA A 1 404 ? 3.541 -12.346 10.791 1.00 76.88 404 ALA A CA 1
ATOM 3056 C C . ALA A 1 404 ? 3.815 -11.411 9.609 1.00 76.88 404 ALA A C 1
ATOM 3058 O O . ALA A 1 404 ? 4.331 -10.316 9.805 1.00 76.88 404 ALA A O 1
ATOM 3059 N N . GLY A 1 405 ? 3.457 -11.841 8.400 1.00 71.75 405 GLY A N 1
ATOM 3060 C CA . GLY A 1 405 ? 3.438 -10.974 7.224 1.00 71.75 405 GLY A CA 1
ATOM 3061 C C . GLY A 1 405 ? 2.127 -10.193 7.141 1.00 71.75 405 GLY A C 1
ATOM 3062 O O . GLY A 1 405 ? 1.056 -10.768 7.338 1.00 71.75 405 GLY A O 1
ATOM 3063 N N . ILE A 1 406 ? 2.207 -8.903 6.835 1.00 64.62 406 ILE A N 1
ATOM 3064 C CA . ILE A 1 406 ? 1.066 -8.042 6.530 1.00 64.62 406 ILE A CA 1
ATOM 3065 C C . ILE A 1 406 ? 0.667 -8.299 5.081 1.00 64.62 406 ILE A C 1
ATOM 3067 O O . ILE A 1 406 ? 1.435 -8.045 4.157 1.00 64.62 406 ILE A O 1
ATOM 3071 N N . ILE A 1 407 ? -0.528 -8.856 4.897 1.00 53.41 407 ILE A N 1
ATOM 3072 C CA . ILE A 1 407 ? -1.048 -9.248 3.580 1.00 53.41 407 ILE A CA 1
ATOM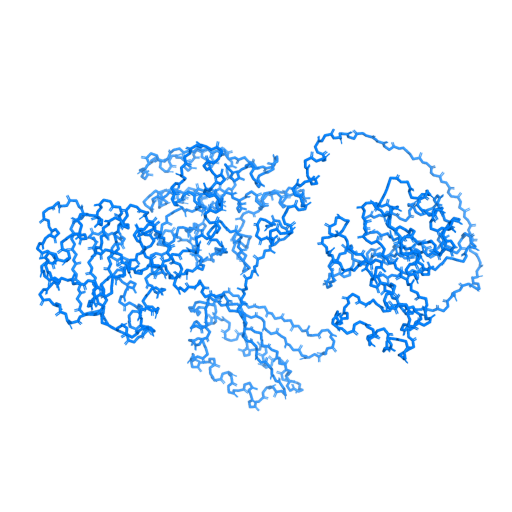 3073 C C . ILE A 1 407 ? -1.804 -8.082 2.927 1.00 53.41 407 ILE A C 1
ATOM 3075 O O . ILE A 1 407 ? -1.806 -7.965 1.706 1.00 53.41 407 ILE A O 1
ATOM 3079 N N . ARG A 1 408 ? -2.472 -7.245 3.733 1.00 55.31 408 ARG A N 1
ATOM 3080 C CA . ARG A 1 408 ? -3.226 -6.049 3.326 1.00 55.31 408 ARG A CA 1
ATOM 3081 C C . ARG A 1 408 ? -3.237 -5.053 4.483 1.00 55.31 408 ARG A C 1
ATOM 3083 O O . ARG A 1 408 ? -3.293 -5.490 5.631 1.00 55.31 408 ARG A O 1
ATOM 3090 N N . ASP A 1 409 ? -3.231 -3.770 4.158 1.00 53.34 409 ASP A N 1
ATOM 3091 C CA . ASP A 1 409 ? -3.390 -2.654 5.088 1.00 53.34 409 ASP A CA 1
ATOM 3092 C C . ASP A 1 409 ? -4.172 -1.567 4.344 1.00 53.34 409 ASP A C 1
ATOM 3094 O O . ASP A 1 409 ? -3.797 -1.217 3.226 1.00 53.34 409 ASP A O 1
ATOM 3098 N N . TYR A 1 410 ? -5.327 -1.162 4.867 1.00 42.91 410 TYR A N 1
ATOM 3099 C CA . TYR A 1 410 ? -6.193 -0.168 4.230 1.00 42.91 410 TYR A CA 1
ATOM 3100 C C . TYR A 1 410 ? -7.038 0.546 5.283 1.00 42.91 410 TYR A C 1
ATOM 3102 O O . TYR A 1 410 ? -7.686 -0.090 6.123 1.00 42.91 410 TYR A O 1
ATOM 3110 N N . GLY A 1 411 ? -7.052 1.873 5.218 1.00 35.91 411 GLY A N 1
ATOM 3111 C CA . GLY A 1 411 ? -7.878 2.721 6.065 1.00 35.91 411 GLY A CA 1
ATOM 3112 C C . GLY A 1 411 ? -9.339 2.794 5.613 1.00 35.91 411 GLY A C 1
ATOM 3113 O O . GLY A 1 411 ? -9.730 2.334 4.536 1.00 35.91 411 GLY A O 1
ATOM 3114 N N . LEU A 1 412 ? -10.171 3.436 6.437 1.00 37.34 412 LEU A N 1
ATOM 3115 C CA . LEU A 1 412 ? -11.600 3.661 6.172 1.00 37.34 412 LEU A CA 1
ATOM 3116 C C . LEU A 1 412 ? -11.854 4.351 4.817 1.00 37.34 412 LEU A C 1
ATOM 3118 O O . LEU A 1 412 ? -12.858 4.076 4.157 1.00 37.34 412 LEU A O 1
ATOM 3122 N N . ALA A 1 413 ? -10.944 5.230 4.401 1.00 37.94 413 ALA A N 1
ATOM 3123 C CA . ALA A 1 413 ? -11.049 6.041 3.195 1.00 37.94 413 ALA A CA 1
ATOM 3124 C C . ALA A 1 413 ? -10.408 5.411 1.942 1.00 37.94 413 ALA A C 1
ATOM 3126 O O . ALA A 1 413 ? -10.609 5.926 0.841 1.00 37.94 413 ALA A O 1
ATOM 3127 N N . GLU A 1 414 ? -9.701 4.288 2.086 1.00 45.16 414 GLU A N 1
ATOM 3128 C CA . GLU A 1 414 ? -8.842 3.663 1.065 1.00 45.16 414 GLU A CA 1
ATOM 3129 C C . GLU A 1 414 ? -9.450 2.350 0.553 1.00 45.16 414 GLU A C 1
ATOM 3131 O O . GLU A 1 414 ? -8.801 1.324 0.326 1.00 45.16 414 GLU A O 1
ATOM 3136 N N . ARG A 1 415 ? -10.773 2.398 0.388 1.00 58.72 415 ARG A N 1
ATOM 3137 C CA . ARG A 1 415 ? -11.647 1.291 -0.009 1.00 58.72 415 ARG A CA 1
ATOM 3138 C C . ARG A 1 415 ? -11.238 0.643 -1.327 1.00 58.72 415 ARG A C 1
ATOM 3140 O O . ARG A 1 415 ? -11.532 -0.530 -1.533 1.00 58.72 415 ARG A O 1
ATOM 3147 N N . ASP A 1 416 ? -10.522 1.362 -2.175 1.00 45.19 416 ASP A N 1
ATOM 3148 C CA . ASP A 1 416 ? -9.992 0.902 -3.454 1.00 45.19 416 ASP A CA 1
ATOM 3149 C C . ASP A 1 416 ? -9.005 -0.262 -3.299 1.00 45.19 416 ASP A C 1
ATOM 3151 O O . ASP A 1 416 ? -8.731 -0.945 -4.278 1.00 45.19 416 ASP A O 1
ATOM 3155 N N . GLN A 1 417 ? -8.507 -0.543 -2.091 1.00 41.75 417 GLN A N 1
ATOM 3156 C CA . GLN A 1 417 ? -7.674 -1.713 -1.775 1.00 41.75 417 GLN A CA 1
ATOM 3157 C C . GLN A 1 417 ? -8.383 -2.793 -0.962 1.00 41.75 417 GLN A C 1
ATOM 3159 O O . GLN A 1 417 ? -7.826 -3.873 -0.735 1.00 41.75 417 GLN A O 1
ATOM 3164 N N . ALA A 1 418 ? -9.636 -2.542 -0.583 1.00 49.72 418 ALA A N 1
ATOM 3165 C CA . ALA A 1 418 ? -10.478 -3.566 -0.003 1.00 49.72 418 ALA A CA 1
ATOM 3166 C C . ALA A 1 418 ? -10.694 -4.702 -1.024 1.00 49.72 418 ALA A C 1
ATOM 3168 O O . ALA A 1 418 ? -10.666 -4.472 -2.241 1.00 49.72 418 ALA A O 1
ATOM 3169 N N . PRO A 1 419 ? -10.929 -5.936 -0.547 1.00 46.84 419 PRO A N 1
ATOM 3170 C CA . PRO A 1 419 ? -11.308 -7.061 -1.393 1.00 46.84 419 PRO A CA 1
ATOM 3171 C C . PRO A 1 419 ? -12.382 -6.682 -2.432 1.00 46.84 419 PRO A C 1
ATOM 3173 O O . PRO A 1 419 ? -13.267 -5.867 -2.165 1.00 46.84 419 PRO A O 1
ATOM 3176 N N . ALA A 1 420 ? -12.268 -7.214 -3.655 1.00 42.62 420 ALA A N 1
ATOM 3177 C CA . ALA A 1 420 ? -13.064 -6.765 -4.805 1.00 42.62 420 ALA A CA 1
ATOM 3178 C C . ALA A 1 420 ? -14.582 -6.918 -4.598 1.00 42.62 420 ALA A C 1
ATOM 3180 O O . ALA A 1 420 ? -15.364 -6.100 -5.084 1.00 42.62 420 ALA A O 1
ATOM 3181 N N . ASP A 1 421 ? -14.974 -7.938 -3.843 1.00 43.59 421 ASP A N 1
ATOM 3182 C CA . ASP A 1 421 ? -16.329 -8.171 -3.349 1.00 43.59 421 ASP A CA 1
ATOM 3183 C C . ASP A 1 421 ? -16.815 -7.038 -2.439 1.00 43.59 421 ASP A C 1
ATOM 3185 O O . ASP A 1 421 ? -17.955 -6.596 -2.561 1.00 43.59 421 ASP A O 1
ATOM 3189 N N . SER A 1 422 ? -15.937 -6.496 -1.598 1.00 46.84 422 SER A N 1
ATOM 3190 C CA . SER A 1 422 ? -16.239 -5.329 -0.776 1.00 46.84 422 SER A CA 1
ATOM 3191 C C . SER A 1 422 ? -16.483 -4.077 -1.632 1.00 46.84 422 SER A C 1
ATOM 3193 O O . SER A 1 422 ? -17.479 -3.385 -1.417 1.00 46.84 422 SER A O 1
ATOM 3195 N N . ARG A 1 423 ? -15.621 -3.771 -2.617 1.00 50.16 423 ARG A N 1
ATOM 3196 C CA . ARG A 1 423 ? -15.687 -2.533 -3.438 1.00 50.16 423 ARG A CA 1
ATOM 3197 C C . ARG A 1 423 ? -16.975 -2.399 -4.251 1.00 50.16 423 ARG A C 1
ATOM 3199 O O . ARG A 1 423 ? -17.639 -1.369 -4.173 1.00 50.16 423 ARG A O 1
ATOM 3206 N N . ALA A 1 424 ? -17.362 -3.461 -4.958 1.00 42.47 424 ALA A N 1
ATOM 3207 C CA . ALA A 1 424 ? -18.508 -3.457 -5.872 1.00 42.47 424 ALA A CA 1
ATOM 3208 C C . ALA A 1 424 ? -19.846 -3.090 -5.199 1.00 42.47 424 ALA A C 1
ATOM 3210 O O . ALA A 1 424 ? -20.753 -2.568 -5.846 1.00 42.47 424 ALA A O 1
ATOM 3211 N N . LEU A 1 425 ? -19.973 -3.352 -3.897 1.00 48.38 425 LEU A N 1
ATOM 3212 C CA . LEU A 1 425 ? -21.179 -3.055 -3.127 1.00 48.38 425 LEU A CA 1
ATOM 3213 C C . LEU A 1 425 ? -21.303 -1.572 -2.741 1.00 48.38 425 LEU A C 1
ATOM 3215 O O . LEU A 1 425 ? -22.424 -1.086 -2.581 1.00 48.38 425 LEU A O 1
ATOM 3219 N N . HIS A 1 426 ? -20.193 -0.838 -2.614 1.00 50.91 426 HIS A N 1
ATOM 3220 C CA . HIS A 1 426 ? -20.226 0.571 -2.207 1.00 50.91 426 HIS A CA 1
ATOM 3221 C C . HIS A 1 426 ? -20.419 1.548 -3.374 1.00 50.91 426 HIS A C 1
ATOM 3223 O O . HIS A 1 426 ? -21.207 2.484 -3.229 1.00 50.91 426 HIS A O 1
ATOM 3229 N N . ASP A 1 427 ? -19.817 1.311 -4.543 1.00 40.94 427 ASP A N 1
ATOM 3230 C CA . ASP A 1 427 ? -19.937 2.227 -5.694 1.00 40.94 427 ASP A CA 1
ATOM 3231 C C . ASP A 1 427 ? -21.396 2.370 -6.174 1.00 40.94 427 ASP A C 1
ATOM 3233 O O . ASP A 1 427 ? -21.882 3.468 -6.451 1.00 40.94 427 ASP A O 1
ATOM 3237 N N . ALA A 1 428 ? -22.158 1.270 -6.149 1.00 40.41 428 ALA A N 1
ATOM 3238 C CA . ALA A 1 428 ? -23.569 1.238 -6.542 1.00 40.41 428 ALA A CA 1
ATOM 3239 C C . ALA A 1 428 ? -24.513 2.024 -5.604 1.00 40.41 428 ALA A C 1
ATOM 3241 O O . ALA A 1 428 ? -25.663 2.310 -5.970 1.00 40.41 428 ALA A O 1
ATOM 3242 N N . ALA A 1 429 ? -24.064 2.340 -4.385 1.00 43.28 429 ALA A N 1
ATOM 3243 C CA . ALA A 1 429 ? -24.833 3.089 -3.394 1.00 43.28 429 ALA A CA 1
ATOM 3244 C C . ALA A 1 429 ? -24.626 4.610 -3.528 1.00 43.28 429 ALA A C 1
ATOM 3246 O O . ALA A 1 429 ? -25.580 5.371 -3.336 1.00 43.28 429 ALA A O 1
ATOM 3247 N N . SER A 1 430 ? -23.422 5.049 -3.914 1.00 35.97 430 SER A N 1
ATOM 3248 C CA . SER A 1 430 ? -23.074 6.468 -4.085 1.00 35.97 430 SER A CA 1
ATOM 3249 C C . SER A 1 430 ? -23.814 7.122 -5.259 1.00 35.97 430 SER A C 1
ATOM 3251 O O . SER A 1 430 ? -24.398 8.192 -5.083 1.00 35.97 430 SER A O 1
ATOM 3253 N N . GLU A 1 431 ? -23.943 6.442 -6.406 1.00 33.59 431 GLU A N 1
ATOM 3254 C CA . GLU A 1 431 ? -24.675 6.960 -7.583 1.00 33.59 431 GLU A CA 1
ATOM 3255 C C . GLU A 1 431 ? -26.171 7.227 -7.324 1.00 33.59 431 GLU A C 1
ATOM 3257 O O . GLU A 1 431 ? -26.822 8.001 -8.034 1.00 33.59 431 GLU A O 1
ATOM 3262 N N . ARG A 1 432 ? -26.761 6.577 -6.311 1.00 42.97 432 ARG A N 1
ATOM 3263 C CA . ARG A 1 432 ? -28.183 6.756 -5.975 1.00 42.97 432 ARG A CA 1
ATOM 3264 C C . ARG A 1 432 ? -28.433 7.984 -5.104 1.00 42.97 432 ARG A C 1
ATOM 3266 O O . ARG A 1 432 ? -29.552 8.495 -5.120 1.00 42.97 432 ARG A O 1
ATOM 3273 N N . ARG A 1 433 ? -27.423 8.462 -4.368 1.00 39.56 433 ARG A N 1
ATOM 3274 C CA . ARG A 1 433 ? -27.550 9.587 -3.426 1.00 39.56 433 ARG A CA 1
ATOM 3275 C C . ARG A 1 433 ? -27.507 10.958 -4.103 1.00 39.56 433 ARG A C 1
ATOM 3277 O O . ARG A 1 433 ? -28.252 11.835 -3.683 1.00 39.56 433 ARG A O 1
ATOM 3284 N N . GLU A 1 434 ? -26.749 11.136 -5.185 1.00 30.39 434 GLU A N 1
ATOM 3285 C CA . GLU A 1 434 ? -26.685 12.420 -5.917 1.00 30.39 434 GLU A CA 1
ATOM 3286 C C . GLU A 1 434 ? -28.020 12.846 -6.554 1.00 30.39 434 GLU A C 1
ATOM 3288 O O . GLU A 1 434 ? -28.241 14.024 -6.828 1.00 30.39 434 GLU A O 1
ATOM 3293 N N . LYS A 1 435 ? -28.951 11.910 -6.780 1.00 36.88 435 LYS A N 1
ATOM 3294 C CA . LYS A 1 435 ? -30.199 12.180 -7.515 1.00 36.88 435 LYS A CA 1
ATOM 3295 C C . LYS A 1 435 ? -31.354 12.735 -6.677 1.00 36.88 435 LYS A C 1
ATOM 3297 O O . LYS A 1 435 ? -32.380 13.083 -7.260 1.00 36.88 435 LYS A O 1
ATOM 3302 N N . ALA A 1 436 ? -31.242 12.826 -5.353 1.00 37.44 436 ALA A N 1
ATOM 3303 C CA . ALA A 1 436 ? -32.380 13.162 -4.494 1.00 37.44 436 ALA A CA 1
ATOM 3304 C C . ALA A 1 436 ? -32.028 14.246 -3.459 1.00 37.44 436 ALA A C 1
ATOM 3306 O O . ALA A 1 436 ? -31.628 13.946 -2.340 1.00 37.44 436 ALA A O 1
ATOM 3307 N N . GLY A 1 437 ? -32.181 15.520 -3.836 1.00 28.92 437 GLY A N 1
ATOM 3308 C CA . GLY A 1 437 ? -32.019 16.667 -2.931 1.00 28.92 437 GLY A CA 1
ATOM 3309 C C . GLY A 1 437 ? -33.131 16.798 -1.872 1.00 28.92 437 GLY A C 1
ATOM 3310 O O . GLY A 1 437 ? -34.281 16.424 -2.103 1.00 28.92 437 GLY A O 1
ATOM 3311 N N . THR A 1 438 ? -32.766 17.359 -0.715 1.00 34.91 438 THR A N 1
ATOM 3312 C CA . THR A 1 438 ? -33.542 17.485 0.543 1.00 34.91 438 THR A CA 1
ATOM 3313 C C . THR A 1 438 ? -34.358 18.789 0.621 1.00 34.91 438 THR A C 1
ATOM 3315 O O . THR A 1 438 ? -33.899 19.813 0.110 1.00 34.91 438 THR A O 1
ATOM 3318 N N . PRO A 1 439 ? -35.556 18.815 1.249 1.00 39.12 439 PRO A N 1
ATOM 3319 C CA . PRO A 1 439 ? -35.722 19.347 2.630 1.00 39.12 439 PRO A CA 1
ATOM 3320 C C . PRO A 1 439 ? -36.890 18.649 3.394 1.00 39.12 439 PRO A C 1
ATOM 3322 O O . PRO A 1 439 ? -37.629 17.877 2.800 1.00 39.12 439 PRO A O 1
ATOM 3325 N N . GLY A 1 440 ? -37.202 18.817 4.685 1.00 26.14 440 GLY A N 1
ATOM 3326 C CA . GLY A 1 440 ? -36.880 19.783 5.739 1.00 26.14 440 GLY A CA 1
ATOM 3327 C C . GLY A 1 440 ? -37.873 19.581 6.913 1.00 26.14 440 GLY A C 1
ATOM 3328 O O . GLY A 1 440 ? -38.941 18.998 6.742 1.00 26.14 440 GLY A O 1
ATOM 3329 N N . THR A 1 441 ? -37.490 20.024 8.109 1.00 31.42 441 THR A N 1
ATOM 3330 C CA . THR A 1 441 ? -38.048 19.731 9.448 1.00 31.42 441 THR A CA 1
ATOM 3331 C C . THR A 1 441 ? -39.098 20.735 9.955 1.00 31.42 441 THR A C 1
ATOM 3333 O O . THR A 1 441 ? -39.049 21.909 9.600 1.00 31.42 441 THR A O 1
ATOM 3336 N N . ALA A 1 442 ? -39.971 20.313 10.888 1.00 24.45 442 ALA A N 1
ATOM 3337 C CA . ALA A 1 442 ? -40.620 21.200 11.872 1.00 24.45 442 ALA A CA 1
ATOM 3338 C C . ALA A 1 442 ? -41.119 20.441 13.126 1.00 24.45 442 ALA A C 1
ATOM 3340 O O . ALA A 1 442 ? -41.519 19.284 13.048 1.00 24.45 442 ALA A O 1
ATOM 3341 N N . ALA A 1 443 ? -41.059 21.132 14.268 1.00 27.89 443 ALA A N 1
ATOM 3342 C CA . ALA A 1 443 ? -41.094 20.661 15.659 1.00 27.89 443 ALA A CA 1
ATOM 3343 C C . ALA A 1 443 ? -42.419 20.952 16.411 1.00 27.89 443 ALA A C 1
ATOM 3345 O O . ALA A 1 443 ? -43.273 21.640 15.856 1.00 27.89 443 ALA A O 1
ATOM 3346 N N . LEU A 1 444 ? -42.520 20.507 17.689 1.00 26.05 444 LEU A N 1
ATOM 3347 C CA . LEU A 1 444 ? -42.946 21.242 18.926 1.00 26.05 444 LEU A CA 1
ATOM 3348 C C . LEU A 1 444 ? -43.538 20.266 19.995 1.00 26.05 444 LEU A C 1
ATOM 3350 O O . LEU A 1 444 ? -44.543 19.625 19.728 1.00 26.05 444 LEU A O 1
ATOM 3354 N N . THR A 1 445 ? -42.841 19.937 21.103 1.00 27.98 445 THR A N 1
ATOM 3355 C CA . THR A 1 445 ? -42.825 20.525 22.486 1.00 27.98 445 THR A CA 1
ATOM 3356 C C . THR A 1 445 ? -43.987 20.190 23.450 1.00 27.98 445 THR A C 1
ATOM 3358 O O . THR A 1 445 ? -45.126 20.524 23.142 1.00 27.98 445 THR A O 1
ATOM 3361 N N . GLY A 1 446 ? -43.659 19.770 24.696 1.00 26.59 446 GLY A N 1
ATOM 3362 C CA . GLY A 1 446 ? -44.353 20.223 25.930 1.00 26.59 446 GLY A CA 1
ATOM 3363 C C . GLY A 1 446 ? -44.519 19.258 27.140 1.00 26.59 446 GLY A C 1
ATOM 3364 O O . GLY A 1 446 ? -45.516 18.559 27.191 1.00 26.59 446 GLY A O 1
ATOM 3365 N N . ALA A 1 447 ? -43.576 19.312 28.108 1.00 27.08 447 ALA A N 1
ATOM 3366 C CA . ALA A 1 447 ? -43.645 19.291 29.607 1.00 27.08 447 ALA A CA 1
ATOM 3367 C C . ALA A 1 447 ? -44.946 18.866 30.366 1.00 27.08 447 ALA A C 1
ATOM 3369 O O . ALA A 1 447 ? -46.036 19.197 29.926 1.00 27.08 447 ALA A O 1
ATOM 3370 N N . ALA A 1 448 ? -44.979 18.326 31.603 1.00 27.30 448 ALA A N 1
ATOM 3371 C CA . ALA A 1 448 ? -44.015 17.993 32.673 1.00 27.30 448 ALA A CA 1
ATOM 3372 C C . ALA A 1 448 ? -44.743 17.251 33.838 1.00 27.30 448 ALA A C 1
ATOM 3374 O O . ALA A 1 448 ? -45.937 17.478 34.029 1.00 27.30 448 ALA A O 1
ATOM 3375 N N . GLY A 1 449 ? -44.009 16.531 34.710 1.00 27.31 449 GLY A N 1
ATOM 3376 C CA . GLY A 1 449 ? -44.227 16.623 36.171 1.00 27.31 449 GLY A CA 1
ATOM 3377 C C . GLY A 1 449 ? -44.388 15.351 37.035 1.00 27.31 449 GLY A C 1
ATOM 3378 O O . GLY A 1 449 ? -45.494 14.853 37.188 1.00 27.31 449 GLY A O 1
ATOM 3379 N N . ALA A 1 450 ? -43.311 15.054 37.777 1.00 29.50 450 ALA A N 1
ATOM 3380 C CA . ALA A 1 450 ? -43.227 14.615 39.186 1.00 29.50 450 ALA A CA 1
ATOM 3381 C C . ALA A 1 450 ? -43.280 13.114 39.585 1.00 29.50 450 ALA A C 1
ATOM 3383 O O . ALA A 1 450 ? -44.285 12.421 39.492 1.00 29.50 450 ALA A O 1
ATOM 3384 N N . ASP A 1 451 ? -42.136 12.728 40.157 1.00 35.09 451 ASP A N 1
ATOM 3385 C CA . ASP A 1 451 ? -41.668 11.498 40.803 1.00 35.09 451 ASP A CA 1
ATOM 3386 C C . ASP A 1 451 ? -42.373 11.139 42.126 1.00 35.09 451 ASP A C 1
ATOM 3388 O O . ASP A 1 451 ? -42.502 11.989 43.009 1.00 35.09 451 ASP A O 1
ATOM 3392 N N . THR A 1 452 ? -42.708 9.850 42.284 1.00 28.58 452 THR A N 1
ATOM 3393 C CA . THR A 1 452 ? -42.576 9.109 43.550 1.00 28.58 452 THR A CA 1
ATOM 3394 C C . THR A 1 452 ? -42.303 7.619 43.279 1.00 28.58 452 THR A C 1
ATOM 3396 O O . THR A 1 452 ? -43.169 6.929 42.745 1.00 28.58 452 THR A O 1
ATOM 3399 N N . SER A 1 453 ? -41.155 7.111 43.748 1.00 32.81 453 SER A N 1
ATOM 3400 C CA . SER A 1 453 ? -40.901 5.714 44.177 1.00 32.81 453 SER A CA 1
ATOM 3401 C C . SER A 1 453 ? -41.247 4.591 43.181 1.00 32.81 453 SER A C 1
ATOM 3403 O O . SER A 1 453 ? -42.390 4.146 43.139 1.00 32.81 453 SER A O 1
ATOM 3405 N N . ASN A 1 454 ? -40.269 4.060 42.431 1.00 35.03 454 ASN A N 1
ATOM 3406 C CA . ASN A 1 454 ? -40.560 3.099 41.356 1.00 35.03 454 ASN A CA 1
ATOM 3407 C C . ASN A 1 454 ? -40.354 1.608 41.749 1.00 35.03 454 ASN A C 1
ATOM 3409 O O . ASN A 1 454 ? -39.214 1.176 41.926 1.00 35.03 454 ASN A O 1
ATOM 3413 N N . PRO A 1 455 ? -41.419 0.786 41.833 1.00 35.50 455 PRO A N 1
ATOM 3414 C CA . PRO A 1 455 ? -41.358 -0.659 42.079 1.00 35.50 455 PRO A CA 1
ATOM 3415 C C . PRO A 1 455 ? -41.055 -1.505 40.816 1.00 35.50 455 PRO A C 1
ATOM 3417 O O . PRO A 1 455 ? -41.433 -2.673 40.768 1.00 35.50 455 PRO A O 1
ATOM 3420 N N . MET A 1 456 ? -40.390 -0.953 39.790 1.00 43.53 456 MET A N 1
ATOM 3421 C CA . MET A 1 456 ? -40.278 -1.585 38.459 1.00 43.53 456 MET A CA 1
ATOM 3422 C C . MET A 1 456 ? -38.856 -1.860 37.931 1.00 43.53 456 MET A C 1
ATOM 3424 O O . MET A 1 456 ? -38.697 -2.057 36.726 1.00 43.53 456 MET A O 1
ATOM 3428 N N . GLN A 1 457 ? -37.800 -1.903 38.755 1.00 49.69 457 GLN A N 1
ATOM 3429 C CA . GLN A 1 457 ? -36.495 -2.331 38.219 1.00 49.69 457 GLN A CA 1
ATOM 3430 C C . GLN A 1 457 ? -36.503 -3.839 37.929 1.00 49.69 457 GLN A C 1
ATOM 3432 O O . GLN A 1 457 ? -36.429 -4.665 38.839 1.00 49.69 457 GLN A O 1
ATOM 3437 N N . GLN A 1 458 ? -36.624 -4.188 36.645 1.00 60.47 458 GLN A N 1
ATOM 3438 C CA . GLN A 1 458 ? -36.453 -5.557 36.169 1.00 60.47 458 GLN A CA 1
ATOM 3439 C C . GLN A 1 458 ? -35.030 -6.059 36.488 1.00 60.47 458 GLN A C 1
ATOM 3441 O O . GLN A 1 458 ? -34.089 -5.261 36.465 1.00 60.47 458 GLN A O 1
ATOM 3446 N N . PRO A 1 459 ? -34.844 -7.358 36.796 1.00 78.25 459 PRO A N 1
ATOM 3447 C CA . PRO A 1 459 ? -33.513 -7.921 37.009 1.00 78.25 459 PRO A CA 1
ATOM 3448 C C . PRO A 1 459 ? -32.651 -7.761 35.750 1.00 78.25 459 PRO A C 1
ATOM 3450 O O . PRO A 1 459 ? -33.144 -7.930 34.635 1.00 78.25 459 PRO A O 1
ATOM 3453 N N . VAL A 1 460 ? -31.367 -7.445 35.943 1.00 89.31 460 VAL A N 1
ATOM 3454 C CA . VAL A 1 460 ? -30.383 -7.335 34.855 1.00 89.31 460 VAL A CA 1
ATOM 3455 C C . VAL A 1 460 ? -30.257 -8.686 34.154 1.00 89.31 460 VAL A C 1
ATOM 3457 O O . VAL A 1 460 ? -30.048 -9.697 34.825 1.00 89.31 460 VAL A O 1
ATOM 3460 N N . ARG A 1 461 ? -30.382 -8.684 32.823 1.00 93.38 461 ARG A N 1
ATOM 3461 C CA . ARG A 1 461 ? -30.207 -9.857 31.958 1.00 93.38 461 ARG A CA 1
ATOM 3462 C C . ARG A 1 461 ? -28.884 -9.766 31.205 1.00 93.38 461 ARG A C 1
ATOM 3464 O O . ARG A 1 461 ? -28.436 -8.664 30.894 1.00 93.38 461 ARG A O 1
ATOM 3471 N N . ILE A 1 462 ? -28.280 -10.910 30.902 1.00 94.38 462 ILE A N 1
ATOM 3472 C CA . ILE A 1 462 ? -27.056 -11.018 30.102 1.00 94.38 462 ILE A CA 1
ATOM 3473 C C . ILE A 1 462 ? -27.368 -11.753 28.796 1.00 94.38 462 ILE A C 1
ATOM 3475 O O . ILE A 1 462 ? -27.810 -12.904 28.818 1.00 94.38 462 ILE A O 1
ATOM 3479 N N . ALA A 1 463 ? -27.099 -11.096 27.667 1.00 94.06 463 ALA A N 1
ATOM 3480 C CA . ALA A 1 463 ? -27.338 -11.600 26.317 1.00 94.06 463 ALA A CA 1
ATOM 3481 C C . ALA A 1 463 ? -26.014 -11.654 25.524 1.00 94.06 463 ALA A C 1
ATOM 3483 O O . ALA A 1 463 ? -25.660 -10.699 24.842 1.00 94.06 463 ALA A O 1
ATOM 3484 N N . PRO A 1 464 ? -25.205 -12.725 25.640 1.00 92.75 464 PRO A N 1
ATOM 3485 C CA . PRO A 1 464 ? -23.925 -12.793 24.941 1.00 92.75 464 PRO A CA 1
ATOM 3486 C C . PRO A 1 464 ? -24.126 -12.898 23.425 1.00 92.75 464 PRO A C 1
ATOM 3488 O O . PRO A 1 464 ? -24.853 -13.783 22.962 1.00 92.75 464 PRO A O 1
ATOM 3491 N N . SER A 1 465 ? -23.446 -12.033 22.666 1.00 90.81 465 SER A N 1
ATOM 3492 C CA . SER A 1 465 ? -23.469 -12.078 21.202 1.00 90.81 465 SER A CA 1
ATOM 3493 C C . SER A 1 465 ? -22.630 -13.227 20.648 1.00 90.81 465 SER A C 1
ATOM 3495 O O . SER A 1 465 ? -21.443 -13.376 20.967 1.00 90.81 465 SER A O 1
ATOM 3497 N N . ILE A 1 466 ? -23.229 -14.011 19.748 1.00 91.62 466 ILE A N 1
ATOM 3498 C CA . ILE A 1 466 ? -22.530 -15.068 19.001 1.00 91.62 466 ILE A CA 1
ATOM 3499 C C . ILE A 1 466 ? -21.645 -14.521 17.871 1.00 91.62 466 ILE A C 1
ATOM 3501 O O . ILE A 1 466 ? -20.967 -15.296 17.201 1.00 91.62 466 ILE A O 1
ATOM 3505 N N . LEU A 1 467 ? -21.600 -13.199 17.672 1.00 86.56 467 LEU A N 1
ATOM 3506 C CA . LEU A 1 467 ? -20.738 -12.543 16.685 1.00 86.56 467 LEU A CA 1
ATOM 3507 C C . LEU A 1 467 ? -19.242 -12.800 16.928 1.00 86.56 467 LEU A C 1
ATOM 3509 O O . LEU A 1 467 ? -18.456 -12.847 15.987 1.00 86.56 467 LEU A O 1
ATOM 3513 N N . SER A 1 468 ? -18.845 -12.969 18.191 1.00 81.25 468 SER A N 1
ATOM 3514 C CA . SER A 1 468 ? -17.453 -13.229 18.588 1.00 81.25 468 SER A CA 1
ATOM 3515 C C . SER A 1 468 ? -17.091 -14.719 18.664 1.00 81.25 468 SER A C 1
ATOM 3517 O O . SER A 1 468 ? -15.955 -15.063 18.997 1.00 81.25 468 SER A O 1
ATOM 3519 N N . ALA A 1 469 ? -18.049 -15.602 18.377 1.00 85.75 469 ALA A N 1
ATOM 3520 C CA . ALA A 1 469 ? -17.885 -17.045 18.486 1.00 85.75 469 ALA A CA 1
ATOM 3521 C C . ALA A 1 469 ? -17.061 -17.630 17.324 1.00 85.75 469 ALA A C 1
ATOM 3523 O O . ALA A 1 469 ? -16.917 -17.017 16.267 1.00 85.75 469 ALA A O 1
ATOM 3524 N N . ASP A 1 470 ? -16.547 -18.853 17.488 1.00 86.50 470 ASP A N 1
ATOM 3525 C CA . ASP A 1 470 ? -15.985 -19.610 16.367 1.00 86.50 470 ASP A CA 1
ATOM 3526 C C . ASP A 1 470 ? -17.116 -20.062 15.427 1.00 86.50 470 ASP A C 1
ATOM 3528 O O . ASP A 1 470 ? -17.913 -20.950 15.749 1.00 86.50 470 ASP A O 1
ATOM 3532 N N . PHE A 1 471 ? -17.175 -19.463 14.234 1.00 85.00 471 PHE A N 1
ATOM 3533 C CA . PHE A 1 471 ? -18.226 -19.725 13.248 1.00 85.00 471 PHE A CA 1
ATOM 3534 C C . PHE A 1 471 ? -18.253 -21.192 12.792 1.00 85.00 471 PHE A C 1
ATOM 3536 O O . PHE A 1 471 ? -19.313 -21.704 12.425 1.00 85.00 471 PHE A O 1
ATOM 3543 N N . ALA A 1 472 ? -17.124 -21.906 12.867 1.00 89.38 472 ALA A N 1
ATOM 3544 C CA . ALA A 1 472 ? -17.067 -23.330 12.543 1.00 89.38 472 ALA A CA 1
ATOM 3545 C C . ALA A 1 472 ? -17.760 -24.216 13.598 1.00 89.38 472 ALA A C 1
ATOM 3547 O O . ALA A 1 472 ? -17.984 -25.402 13.349 1.00 89.38 472 ALA A O 1
ATOM 3548 N N . ARG A 1 473 ? -18.096 -23.665 14.775 1.00 92.81 473 ARG A N 1
ATOM 3549 C CA . ARG A 1 473 ? -18.588 -24.405 15.949 1.00 92.81 473 ARG A CA 1
ATOM 3550 C C . ARG A 1 473 ? -19.822 -23.778 16.612 1.00 92.81 473 ARG A C 1
ATOM 3552 O O . ARG A 1 473 ? -20.141 -24.124 17.746 1.00 92.81 473 ARG A O 1
ATOM 3559 N N . LEU A 1 474 ? -20.579 -22.927 15.911 1.00 93.50 474 LEU A N 1
ATOM 3560 C CA . LEU A 1 474 ? -21.695 -22.150 16.490 1.00 93.50 474 LEU A CA 1
ATOM 3561 C C . LEU A 1 474 ? -22.724 -22.973 17.289 1.00 93.50 474 LEU A C 1
ATOM 3563 O O . LEU A 1 474 ? -23.195 -22.526 18.330 1.00 93.50 474 LEU A O 1
ATOM 3567 N N . GLY A 1 475 ? -23.065 -24.191 16.857 1.00 94.12 475 GLY A N 1
ATOM 3568 C CA . GLY A 1 475 ? -24.009 -25.043 17.596 1.00 94.12 475 GLY A CA 1
ATOM 3569 C C . GLY A 1 475 ? -23.474 -25.567 18.941 1.00 94.12 475 GLY A C 1
ATOM 3570 O O . GLY A 1 475 ? -24.258 -25.954 19.812 1.00 94.12 475 GLY A O 1
ATOM 3571 N N . GLU A 1 476 ? -22.152 -25.618 19.115 1.00 96.50 476 GLU A N 1
ATOM 3572 C CA . GLU A 1 476 ? -21.496 -25.917 20.394 1.00 96.50 476 GLU A CA 1
ATOM 3573 C C . GLU A 1 476 ? -21.400 -24.658 21.258 1.00 96.50 476 GLU A C 1
ATOM 3575 O O . GLU A 1 476 ? -21.715 -24.719 22.444 1.00 96.50 476 GLU A O 1
ATOM 3580 N N . GLU A 1 477 ? -21.056 -23.521 20.649 1.00 95.31 477 GLU A N 1
ATOM 3581 C CA . GLU A 1 477 ? -20.966 -22.213 21.312 1.00 95.31 477 GLU A CA 1
ATOM 3582 C C . GLU A 1 477 ? -22.314 -21.807 21.932 1.00 95.31 477 GLU A C 1
ATOM 3584 O O . GLU A 1 477 ? -22.387 -21.484 23.117 1.00 95.31 477 GLU A O 1
ATOM 3589 N N . VAL A 1 478 ? -23.422 -21.958 21.196 1.00 95.94 478 VAL A N 1
ATOM 3590 C CA . VAL A 1 478 ? -24.779 -21.695 21.717 1.00 95.94 478 VAL A CA 1
ATOM 3591 C C . VAL A 1 478 ? -25.122 -22.600 22.908 1.00 95.94 478 VAL A C 1
ATOM 3593 O O . VAL A 1 478 ? -25.673 -22.129 23.903 1.00 95.94 478 VAL A O 1
ATOM 3596 N N . ARG A 1 479 ? -24.758 -23.890 22.864 1.00 96.19 479 ARG A N 1
ATOM 3597 C CA . ARG A 1 479 ? -24.970 -24.813 23.997 1.00 96.19 479 ARG A CA 1
ATOM 3598 C C . ARG A 1 479 ? -24.124 -24.443 25.211 1.00 96.19 479 ARG A C 1
ATOM 3600 O O . ARG A 1 479 ? -24.577 -24.621 26.341 1.00 96.19 479 ARG A O 1
ATOM 3607 N N . ALA A 1 480 ? -22.913 -23.939 24.988 1.00 94.12 480 ALA A N 1
ATOM 3608 C CA . ALA A 1 480 ? -22.045 -23.465 26.055 1.00 94.12 480 ALA A CA 1
ATOM 3609 C C . ALA A 1 480 ? -22.637 -22.225 26.744 1.00 94.12 480 ALA A C 1
ATOM 3611 O O . ALA A 1 480 ? -22.694 -22.198 27.973 1.00 94.12 480 ALA A O 1
ATOM 3612 N N . LEU A 1 481 ? -23.157 -21.256 25.981 1.00 92.81 481 LEU A N 1
ATOM 3613 C CA . LEU A 1 481 ? -23.877 -20.094 26.524 1.00 92.81 481 LEU A CA 1
ATOM 3614 C C . LEU A 1 481 ? -25.142 -20.503 27.293 1.00 92.81 481 LEU A C 1
ATOM 3616 O O . LEU A 1 481 ? -25.454 -19.939 28.349 1.00 92.81 481 LEU A O 1
ATOM 3620 N N . ASP A 1 482 ? -25.861 -21.514 26.798 1.00 90.19 482 ASP A N 1
ATOM 3621 C CA . ASP A 1 482 ? -27.020 -22.071 27.491 1.00 90.19 482 ASP A CA 1
ATOM 3622 C C . ASP A 1 482 ? -26.617 -22.622 28.877 1.00 90.19 482 ASP A C 1
ATOM 3624 O O . ASP A 1 482 ? -27.084 -22.148 29.918 1.00 90.19 482 ASP A O 1
ATOM 3628 N N . ALA A 1 483 ? -25.635 -23.525 28.905 1.00 93.00 483 ALA A N 1
ATOM 3629 C CA . ALA A 1 483 ? -25.127 -24.133 30.134 1.00 93.00 483 ALA A CA 1
ATOM 3630 C C . ALA A 1 483 ? -24.481 -23.127 31.107 1.00 93.00 483 ALA A C 1
ATOM 3632 O O . ALA A 1 483 ? -24.543 -23.327 32.320 1.00 93.00 483 ALA A O 1
ATOM 3633 N N . ALA A 1 484 ? -23.885 -22.045 30.595 1.00 93.25 484 ALA A N 1
ATOM 3634 C CA . ALA A 1 484 ? -23.271 -20.983 31.393 1.00 93.25 484 ALA A CA 1
ATOM 3635 C C . ALA A 1 484 ? -24.291 -20.063 32.089 1.00 93.25 484 ALA A C 1
ATOM 3637 O O . ALA A 1 484 ? -23.903 -19.245 32.920 1.00 93.25 484 ALA A O 1
ATOM 3638 N N . GLY A 1 485 ? -25.583 -20.201 31.778 1.00 92.06 485 GLY A N 1
ATOM 3639 C CA . GLY A 1 485 ? -26.639 -19.434 32.434 1.00 92.06 485 GLY A CA 1
ATOM 3640 C C . GLY A 1 485 ? -26.915 -18.061 31.819 1.00 92.06 485 GLY A C 1
ATOM 3641 O O . GLY A 1 485 ? -27.471 -17.222 32.511 1.00 92.06 485 GLY A O 1
ATOM 3642 N N . ALA A 1 486 ? -26.581 -17.835 30.539 1.00 93.81 486 ALA A N 1
ATOM 3643 C CA . ALA A 1 486 ? -27.038 -16.647 29.802 1.00 93.81 486 ALA A CA 1
ATOM 3644 C C . ALA A 1 486 ? -28.570 -16.481 29.878 1.00 93.81 486 ALA A C 1
ATOM 3646 O O . ALA A 1 486 ? -29.287 -17.476 29.966 1.00 93.81 486 ALA A O 1
ATOM 3647 N N . ASP A 1 487 ? -29.102 -15.271 29.808 1.00 95.81 487 ASP A N 1
ATOM 3648 C CA . ASP A 1 487 ? -30.555 -15.089 29.770 1.00 95.81 487 ASP A CA 1
ATOM 3649 C C . ASP A 1 487 ? -31.063 -15.241 28.337 1.00 95.81 487 ASP A C 1
ATOM 3651 O O . ASP A 1 487 ? -31.981 -16.030 28.098 1.00 95.81 487 ASP A O 1
ATOM 3655 N N . TYR A 1 488 ? -30.411 -14.556 27.388 1.00 96.56 488 TYR A N 1
ATOM 3656 C CA . TYR A 1 488 ? -30.696 -14.587 25.947 1.00 96.56 488 TYR A CA 1
ATOM 3657 C C . TYR A 1 488 ? -29.470 -15.024 25.138 1.00 96.56 488 TYR A C 1
ATOM 3659 O O . TYR A 1 488 ? -28.338 -14.984 25.624 1.00 96.56 488 TYR A O 1
ATOM 3667 N N . ILE A 1 489 ? -29.708 -15.436 23.893 1.00 97.12 489 ILE A N 1
ATOM 3668 C CA . ILE A 1 489 ? -28.669 -15.589 22.870 1.00 97.12 489 ILE A CA 1
ATOM 3669 C C . ILE A 1 489 ? -28.803 -14.397 21.924 1.00 97.12 489 ILE A C 1
ATOM 3671 O O . ILE A 1 489 ? -29.803 -14.312 21.207 1.00 97.12 489 ILE A O 1
ATOM 3675 N N . HIS A 1 490 ? -27.829 -13.486 21.951 1.00 97.19 490 HIS A N 1
ATOM 3676 C CA . HIS A 1 490 ? -27.839 -12.303 21.094 1.00 97.19 490 HIS A CA 1
ATOM 3677 C C . HIS A 1 490 ? -27.218 -12.638 19.734 1.00 97.19 490 HIS A C 1
ATOM 3679 O O . HIS A 1 490 ? -26.196 -13.331 19.646 1.00 97.19 490 HIS A O 1
ATOM 3685 N N . VAL A 1 491 ? -27.871 -12.203 18.663 1.00 96.44 491 VAL A N 1
ATOM 3686 C CA . VAL A 1 491 ? -27.527 -12.544 17.284 1.00 96.44 491 VAL A CA 1
ATOM 3687 C C . VAL A 1 491 ? -27.489 -11.276 16.441 1.00 96.44 491 VAL A C 1
ATOM 3689 O O . VAL A 1 491 ? -28.521 -10.790 15.980 1.00 96.44 491 VAL A O 1
ATOM 3692 N N . ASP A 1 492 ? -26.277 -10.800 16.177 1.00 95.56 492 ASP A N 1
ATOM 3693 C CA . ASP A 1 492 ? -26.037 -9.653 15.308 1.00 95.56 492 ASP A CA 1
ATOM 3694 C C . ASP A 1 492 ? -26.072 -10.044 13.831 1.00 95.56 492 ASP A C 1
ATOM 3696 O O . ASP A 1 492 ? -25.196 -10.751 13.314 1.00 95.56 492 ASP A O 1
ATOM 3700 N N . VAL A 1 493 ? -27.087 -9.553 13.129 1.00 95.44 493 VAL A N 1
ATOM 3701 C CA . VAL A 1 493 ? -27.273 -9.741 11.691 1.00 95.44 493 VAL A CA 1
ATOM 3702 C C . VAL A 1 493 ? -26.818 -8.482 10.974 1.00 95.44 493 VAL A C 1
ATOM 3704 O O . VAL A 1 493 ? -27.384 -7.411 11.165 1.00 95.44 493 VAL A O 1
ATOM 3707 N N . MET A 1 494 ? -25.822 -8.636 10.111 1.00 93.69 494 MET A N 1
ATOM 3708 C CA . MET A 1 494 ? -25.191 -7.558 9.361 1.00 93.69 494 MET A CA 1
ATOM 3709 C C . MET A 1 494 ? -25.203 -7.915 7.868 1.00 93.69 494 MET A C 1
ATOM 3711 O O . MET A 1 494 ? -24.927 -9.067 7.516 1.00 93.69 494 MET A O 1
ATOM 3715 N N . ASP A 1 495 ? -25.545 -6.967 6.992 1.00 88.06 495 ASP A N 1
ATOM 3716 C CA . ASP A 1 495 ? -25.810 -7.215 5.560 1.00 88.06 495 ASP A CA 1
ATOM 3717 C C . ASP A 1 495 ? -24.806 -6.582 4.582 1.00 88.06 495 ASP A C 1
ATOM 3719 O O . ASP A 1 495 ? -24.985 -6.684 3.368 1.00 88.06 495 ASP A O 1
ATOM 3723 N N . GLY A 1 496 ? -23.760 -5.917 5.073 1.00 81.94 496 GLY A N 1
ATOM 3724 C CA . GLY A 1 496 ? -22.813 -5.175 4.237 1.00 81.94 496 GLY A CA 1
ATOM 3725 C C . GLY A 1 496 ? -23.370 -3.865 3.657 1.00 81.94 496 GLY A C 1
ATOM 3726 O O . GLY A 1 496 ? -22.640 -3.166 2.950 1.00 81.94 496 GLY A O 1
ATOM 3727 N N . HIS A 1 497 ? -24.636 -3.523 3.925 1.00 85.12 497 HIS A N 1
ATOM 3728 C CA . HIS A 1 497 ? -25.314 -2.327 3.420 1.00 85.12 497 HIS A CA 1
ATOM 3729 C C . HIS A 1 497 ? -25.655 -1.327 4.532 1.00 85.12 497 HIS A C 1
ATOM 3731 O O . HIS A 1 497 ? -25.305 -0.152 4.412 1.00 85.12 497 HIS A O 1
ATOM 3737 N N . PHE A 1 498 ? -26.317 -1.766 5.604 1.00 79.88 498 PHE A N 1
ATOM 3738 C CA . PHE A 1 498 ? -26.603 -0.940 6.781 1.00 79.88 498 PHE A CA 1
ATOM 3739 C C . PHE A 1 498 ? -25.359 -0.746 7.654 1.00 79.88 498 PHE A C 1
ATOM 3741 O O . PHE A 1 498 ? -25.113 0.341 8.173 1.00 79.88 498 PHE A O 1
ATOM 3748 N N . VAL A 1 499 ? -24.537 -1.790 7.747 1.00 74.31 499 VAL A N 1
ATOM 3749 C CA . VAL A 1 499 ? -23.194 -1.790 8.341 1.00 74.31 499 VAL A CA 1
ATOM 3750 C C . VAL A 1 499 ? -22.227 -2.491 7.378 1.00 74.31 499 VAL A C 1
ATOM 3752 O O . VAL A 1 499 ? -22.668 -3.319 6.587 1.00 74.31 499 VAL A O 1
ATOM 3755 N N . PRO A 1 500 ? -20.912 -2.213 7.412 1.00 62.62 500 PRO A N 1
ATOM 3756 C CA . PRO A 1 500 ? -19.960 -2.736 6.418 1.00 62.62 500 PRO A CA 1
ATOM 3757 C C . PRO A 1 500 ? -19.639 -4.238 6.558 1.00 62.62 500 PRO A C 1
ATOM 3759 O O . PRO A 1 500 ? -18.976 -4.812 5.694 1.00 62.62 500 PRO A O 1
ATOM 3762 N N . ASN A 1 501 ? -20.075 -4.871 7.647 1.00 75.50 501 ASN A N 1
ATOM 3763 C CA . ASN A 1 501 ? -19.852 -6.280 7.962 1.00 75.50 501 ASN A CA 1
ATOM 3764 C C . ASN A 1 501 ? -20.964 -7.169 7.375 1.00 75.50 501 ASN A C 1
ATOM 3766 O O . ASN A 1 501 ? -22.108 -6.741 7.266 1.00 75.50 501 ASN A O 1
ATOM 3770 N N . ILE A 1 502 ? -20.648 -8.432 7.070 1.00 87.56 502 ILE A N 1
ATOM 3771 C CA . ILE A 1 502 ? -21.636 -9.477 6.760 1.00 87.56 502 ILE A CA 1
ATOM 3772 C C . ILE A 1 502 ? -21.443 -10.609 7.764 1.00 87.56 502 ILE A C 1
ATOM 3774 O O . ILE A 1 502 ? -20.325 -11.102 7.911 1.00 87.56 502 ILE A O 1
ATOM 3778 N N . THR A 1 503 ? -22.510 -11.014 8.453 1.00 87.31 503 THR A N 1
ATOM 3779 C CA . THR A 1 503 ? -22.421 -12.031 9.514 1.00 87.31 503 THR A CA 1
ATOM 3780 C C . THR A 1 503 ? -23.138 -13.317 9.132 1.00 87.31 503 THR A C 1
ATOM 3782 O O . THR A 1 503 ? -22.513 -14.283 8.697 1.00 87.31 503 THR A O 1
ATOM 3785 N N . LEU A 1 504 ? -24.454 -13.354 9.307 1.00 93.62 504 LEU A N 1
ATOM 3786 C CA . LEU A 1 504 ? -25.278 -14.544 9.160 1.00 93.62 504 LEU A CA 1
ATOM 3787 C C . LEU A 1 504 ? -26.695 -14.167 8.732 1.00 93.62 504 LEU A C 1
ATOM 3789 O O . LEU A 1 504 ? -27.130 -13.035 8.904 1.00 93.62 504 LEU A O 1
ATOM 3793 N N . GLY A 1 505 ? -27.422 -15.131 8.173 1.00 94.50 505 GLY A N 1
ATOM 3794 C CA . GLY A 1 505 ? -28.809 -14.952 7.741 1.00 94.50 505 GLY A CA 1
ATOM 3795 C C . GLY A 1 505 ? -29.794 -15.862 8.481 1.00 94.50 505 GLY A C 1
ATOM 3796 O O . GLY A 1 505 ? -29.387 -16.670 9.324 1.00 94.50 505 GLY A O 1
ATOM 3797 N N . PRO A 1 506 ? -31.088 -15.822 8.109 1.00 96.56 506 PRO A N 1
ATOM 3798 C CA . PRO A 1 506 ? -32.140 -16.605 8.763 1.00 96.56 506 PRO A CA 1
ATOM 3799 C C . PRO A 1 506 ? -31.858 -18.113 8.789 1.00 96.56 506 PRO A C 1
ATOM 3801 O O . PRO A 1 506 ? -32.204 -18.797 9.744 1.00 96.56 506 PRO A O 1
ATOM 3804 N N . GLN A 1 507 ? -31.170 -18.647 7.774 1.00 96.38 507 GLN A N 1
ATOM 3805 C CA . GLN A 1 507 ? -30.826 -20.074 7.711 1.00 96.38 507 GLN A CA 1
ATOM 3806 C C . GLN A 1 507 ? -29.914 -20.516 8.864 1.00 96.38 507 GLN A C 1
ATOM 3808 O O . GLN A 1 507 ? -30.056 -21.627 9.371 1.00 96.38 507 GLN A O 1
ATOM 3813 N N . VAL A 1 508 ? -29.001 -19.645 9.302 1.00 96.19 508 VAL A N 1
ATOM 3814 C CA . VAL A 1 508 ? -28.106 -19.928 10.433 1.00 96.19 508 VAL A CA 1
ATOM 3815 C C . VAL A 1 508 ? -28.895 -19.864 11.737 1.00 96.19 508 VAL A C 1
ATOM 3817 O O . VAL A 1 508 ? -28.776 -20.769 12.556 1.00 96.19 508 VAL A O 1
ATOM 3820 N N . VAL A 1 509 ? -29.773 -18.868 11.899 1.00 97.25 509 VAL A N 1
ATOM 3821 C CA . VAL A 1 509 ? -30.688 -18.772 13.052 1.00 97.25 509 VAL A CA 1
ATOM 3822 C C . VAL A 1 509 ? -31.535 -20.045 13.181 1.00 97.25 509 VAL A C 1
ATOM 3824 O O . VAL A 1 509 ? -31.573 -20.653 14.251 1.00 97.25 509 VAL A O 1
ATOM 3827 N N . ALA A 1 510 ? -32.109 -20.520 12.073 1.00 97.69 510 ALA A N 1
ATOM 3828 C CA . ALA A 1 510 ? -32.889 -21.755 12.028 1.00 97.69 510 ALA A CA 1
ATOM 3829 C C . ALA A 1 510 ? -32.060 -22.997 12.389 1.00 97.69 510 ALA A C 1
ATOM 3831 O O . ALA A 1 510 ? -32.544 -23.877 13.101 1.00 97.69 510 ALA A O 1
ATOM 3832 N N . ALA A 1 511 ? -30.804 -23.065 11.937 1.00 97.31 511 ALA A N 1
ATOM 3833 C CA . ALA A 1 511 ? -29.890 -24.150 12.286 1.00 97.31 511 ALA A CA 1
ATOM 3834 C C . ALA A 1 511 ? -29.476 -24.125 13.769 1.00 97.31 511 ALA A C 1
ATOM 3836 O O . ALA A 1 511 ? -29.233 -25.180 14.353 1.00 97.31 511 ALA A O 1
ATOM 3837 N N . LEU A 1 512 ? -29.415 -22.940 14.386 1.00 97.00 512 LEU A N 1
ATOM 3838 C CA . LEU A 1 512 ? -29.050 -22.767 15.792 1.00 97.00 512 LEU A CA 1
ATOM 3839 C C . LEU A 1 512 ? -30.219 -22.966 16.757 1.00 97.00 512 LEU A C 1
ATOM 3841 O O . LEU A 1 512 ? -29.996 -23.386 17.893 1.00 97.00 512 LEU A O 1
ATOM 3845 N N . ARG A 1 513 ? -31.461 -22.735 16.322 1.00 96.06 513 ARG A N 1
ATOM 3846 C CA . ARG A 1 513 ? -32.653 -22.837 17.176 1.00 96.06 513 ARG A CA 1
ATOM 3847 C C . ARG A 1 513 ? -32.790 -24.170 17.938 1.00 96.06 513 ARG A C 1
ATOM 3849 O O . ARG A 1 513 ? -33.151 -24.123 19.111 1.00 96.06 513 ARG A O 1
ATOM 3856 N N . PRO A 1 514 ? -32.488 -25.357 17.371 1.00 97.00 514 PRO A N 1
ATOM 3857 C CA . PRO A 1 514 ? -32.552 -26.621 18.114 1.00 97.00 514 PRO A CA 1
ATOM 3858 C C . PRO A 1 514 ? -31.511 -26.760 19.237 1.00 97.00 514 PRO A C 1
ATOM 3860 O O . PRO A 1 514 ? -31.596 -27.699 20.028 1.00 97.00 514 PRO A O 1
ATOM 3863 N N . HIS A 1 515 ? -30.508 -25.880 19.293 1.00 95.81 515 HIS A N 1
ATOM 3864 C CA . HIS A 1 515 ? -29.392 -25.968 20.234 1.00 95.81 515 HIS A CA 1
ATOM 3865 C C . HIS A 1 515 ? -29.605 -25.196 21.542 1.00 95.81 515 HIS A C 1
ATOM 3867 O O . HIS A 1 515 ? -28.826 -25.404 22.470 1.00 95.81 515 HIS A O 1
ATOM 3873 N N . SER A 1 516 ? -30.651 -24.368 21.654 1.00 95.75 516 SER A N 1
ATOM 3874 C CA . SER A 1 516 ? -31.048 -23.737 22.916 1.00 95.75 516 SER A CA 1
ATOM 3875 C C . SER A 1 516 ? -32.544 -23.420 22.952 1.00 95.75 516 SER A C 1
ATOM 3877 O O . SER A 1 516 ? -33.158 -23.070 21.944 1.00 95.75 516 SER A O 1
ATOM 3879 N N . ALA A 1 517 ? -33.142 -23.533 24.139 1.00 94.25 517 ALA A N 1
ATOM 3880 C CA . ALA A 1 517 ? -34.515 -23.094 24.381 1.00 94.25 517 ALA A CA 1
ATOM 3881 C C . ALA A 1 517 ? -34.604 -21.618 24.807 1.00 94.25 517 ALA A C 1
ATOM 3883 O O . ALA A 1 517 ? -35.716 -21.097 24.925 1.00 94.25 517 ALA A O 1
ATOM 3884 N N . LYS A 1 518 ? -33.465 -20.952 25.046 1.00 96.88 518 LYS A N 1
ATOM 3885 C CA . LYS A 1 518 ? -33.416 -19.546 25.457 1.00 96.88 518 LYS A CA 1
ATOM 3886 C C . LYS A 1 518 ? -33.954 -18.626 24.357 1.00 96.88 518 LYS A C 1
ATOM 3888 O O . LYS A 1 518 ? -33.943 -19.014 23.186 1.00 96.88 518 LYS A O 1
ATOM 3893 N N . PRO A 1 519 ? -34.437 -17.426 24.716 1.00 97.69 519 PRO A N 1
ATOM 3894 C CA . PRO A 1 519 ? -34.844 -16.440 23.731 1.00 97.69 519 PRO A CA 1
ATOM 3895 C C . PRO A 1 519 ? -33.694 -16.057 22.794 1.00 97.69 519 PRO A C 1
ATOM 3897 O O . PRO A 1 519 ? -32.582 -15.794 23.258 1.00 97.69 519 PRO A O 1
ATOM 3900 N N . PHE A 1 520 ? -33.969 -16.037 21.491 1.00 98.25 520 PHE A N 1
ATOM 3901 C CA . PHE A 1 520 ? -33.050 -15.521 20.477 1.00 98.25 520 PHE A CA 1
ATOM 3902 C C . PHE A 1 520 ? -33.390 -14.058 20.225 1.00 98.25 520 PHE A C 1
ATOM 3904 O O . PHE A 1 520 ? -34.458 -13.748 19.680 1.00 98.25 520 PHE A O 1
ATOM 3911 N N . ASP A 1 521 ? -32.483 -13.187 20.648 1.00 98.00 521 ASP A N 1
ATOM 3912 C CA . ASP A 1 521 ? -32.559 -11.755 20.421 1.00 98.00 521 ASP A CA 1
ATOM 3913 C C . ASP A 1 521 ? -31.770 -11.405 19.163 1.00 98.00 521 ASP A C 1
ATOM 3915 O O . ASP A 1 521 ? -30.547 -11.526 19.126 1.00 98.00 521 ASP A O 1
ATOM 3919 N N . VAL A 1 522 ? -32.493 -11.094 18.089 1.00 98.38 522 VAL A N 1
ATOM 3920 C CA . VAL A 1 522 ? -31.913 -10.904 16.762 1.00 98.38 522 VAL A CA 1
ATOM 3921 C C . VAL A 1 522 ? -31.890 -9.419 16.438 1.00 98.38 522 VAL A C 1
ATOM 3923 O O . VAL A 1 522 ? -32.920 -8.801 16.146 1.00 98.38 522 VAL A O 1
ATOM 3926 N N . HIS A 1 523 ? -30.688 -8.862 16.452 1.00 98.19 523 HIS A N 1
ATOM 3927 C CA . HIS A 1 523 ? -30.417 -7.471 16.151 1.00 98.19 523 HIS A CA 1
ATOM 3928 C C . HIS A 1 523 ? -30.119 -7.312 14.656 1.00 98.19 523 HIS A C 1
ATOM 3930 O O . HIS A 1 523 ? -29.097 -7.753 14.131 1.00 98.19 523 HIS A O 1
ATOM 3936 N N . LEU A 1 524 ? -31.071 -6.711 13.946 1.00 97.38 524 LEU A N 1
ATOM 3937 C CA . LEU A 1 524 ? -31.056 -6.524 12.503 1.00 97.38 524 LEU A CA 1
ATOM 3938 C C . LEU A 1 524 ? -30.373 -5.201 12.142 1.00 97.38 524 LEU A C 1
ATOM 3940 O O . LEU A 1 524 ? -31.029 -4.187 11.892 1.00 97.38 524 LEU A O 1
ATOM 3944 N N . MET A 1 525 ? -29.046 -5.236 12.052 1.00 96.75 525 MET A N 1
ATOM 3945 C CA . MET A 1 525 ? -28.234 -4.198 11.414 1.00 96.75 525 MET A CA 1
ATOM 3946 C C . MET A 1 525 ? -28.240 -4.396 9.890 1.00 96.75 525 MET A C 1
ATOM 3948 O O . MET A 1 525 ? -27.199 -4.624 9.274 1.00 96.75 525 MET A O 1
ATOM 3952 N N . ILE A 1 526 ? -29.432 -4.339 9.285 1.00 94.81 526 ILE A N 1
ATOM 3953 C CA . ILE A 1 526 ? -29.655 -4.547 7.844 1.00 94.81 526 ILE A CA 1
ATOM 3954 C C . ILE A 1 526 ? -30.605 -3.493 7.271 1.00 94.81 526 ILE A C 1
ATOM 3956 O O . ILE A 1 526 ? -31.475 -3.009 7.990 1.00 94.81 526 ILE A O 1
ATOM 3960 N N . ALA A 1 527 ? -30.503 -3.171 5.980 1.00 92.81 527 ALA A N 1
ATOM 3961 C CA . ALA A 1 527 ? -31.430 -2.268 5.304 1.00 92.81 527 ALA A CA 1
ATOM 3962 C C . ALA A 1 527 ? -31.675 -2.650 3.825 1.00 92.81 527 ALA A C 1
ATOM 3964 O O . ALA A 1 527 ? -30.741 -2.916 3.074 1.00 92.81 527 ALA A O 1
ATOM 3965 N N . PRO A 1 528 ? -32.933 -2.637 3.347 1.00 93.62 528 PRO A N 1
ATOM 3966 C CA . PRO A 1 528 ? -34.160 -2.500 4.128 1.00 93.62 528 PRO A CA 1
ATOM 3967 C C . PRO A 1 528 ? -34.412 -3.726 5.029 1.00 93.62 528 PRO A C 1
ATOM 3969 O O . PRO A 1 528 ? -34.230 -4.854 4.579 1.00 93.62 528 PRO A O 1
ATOM 3972 N N . ALA A 1 529 ? -34.877 -3.524 6.268 1.00 93.38 529 ALA A N 1
ATOM 3973 C CA . ALA A 1 529 ? -35.167 -4.625 7.201 1.00 93.38 529 ALA A CA 1
ATOM 3974 C C . ALA A 1 529 ? -36.490 -5.355 6.904 1.00 93.38 529 ALA A C 1
ATOM 3976 O O . ALA A 1 529 ? -36.549 -6.580 7.018 1.00 93.38 529 ALA A O 1
ATOM 3977 N N . ASP A 1 530 ? -37.530 -4.626 6.471 1.00 96.12 530 ASP A N 1
ATOM 3978 C CA . ASP A 1 530 ? -38.886 -5.157 6.234 1.00 96.12 530 ASP A CA 1
ATOM 3979 C C . ASP A 1 530 ? -38.933 -6.493 5.465 1.00 96.12 530 ASP A C 1
ATOM 3981 O O . ASP A 1 530 ? -39.623 -7.405 5.925 1.00 96.12 530 ASP A O 1
ATOM 3985 N N . PRO A 1 531 ? -38.206 -6.671 4.340 1.00 96.25 531 PRO A N 1
ATOM 3986 C CA . PRO A 1 531 ? -38.274 -7.902 3.549 1.00 96.25 531 PRO A CA 1
ATOM 3987 C C . PRO A 1 531 ? -37.758 -9.158 4.262 1.00 96.25 531 PRO A C 1
ATOM 3989 O O . PRO A 1 531 ? -38.030 -10.264 3.802 1.00 96.25 531 PRO A O 1
ATOM 3992 N N . TYR A 1 532 ? -37.001 -9.007 5.350 1.00 97.00 532 TYR A N 1
ATOM 3993 C CA . TYR A 1 532 ? -36.351 -10.120 6.046 1.00 97.00 532 TYR A CA 1
ATOM 3994 C C . TYR A 1 532 ? -37.039 -10.496 7.363 1.00 97.00 532 TYR A C 1
ATOM 3996 O O . TYR A 1 532 ? -36.736 -11.551 7.921 1.00 97.00 532 TYR A O 1
ATOM 4004 N N . ILE A 1 533 ? -37.976 -9.675 7.850 1.00 97.88 533 ILE A N 1
ATOM 4005 C CA . ILE A 1 533 ? -38.628 -9.863 9.156 1.00 97.88 533 ILE A CA 1
ATOM 4006 C C . ILE A 1 533 ? -39.339 -11.214 9.250 1.00 97.88 533 ILE A C 1
ATOM 4008 O O . ILE A 1 533 ? -39.106 -11.951 10.207 1.00 97.88 533 ILE A O 1
ATOM 4012 N N . GLU A 1 534 ? -40.157 -11.565 8.254 1.00 97.62 534 GLU A N 1
ATOM 4013 C CA . GLU A 1 534 ? -40.885 -12.843 8.240 1.00 97.62 534 GLU A CA 1
ATOM 4014 C C . GLU A 1 534 ? -39.914 -14.032 8.255 1.00 97.62 534 GLU A C 1
ATOM 4016 O O . GLU A 1 534 ? -40.063 -14.946 9.063 1.00 97.62 534 GLU A O 1
ATOM 4021 N N . ALA A 1 535 ? -38.847 -13.974 7.450 1.00 97.81 535 ALA A N 1
ATOM 4022 C CA . ALA A 1 535 ? -37.857 -15.045 7.373 1.00 97.81 535 ALA A CA 1
ATOM 4023 C C . ALA A 1 535 ? -37.114 -15.260 8.704 1.00 97.81 535 ALA A C 1
ATOM 4025 O O . ALA A 1 535 ? -36.914 -16.402 9.120 1.00 97.81 535 ALA A O 1
ATOM 4026 N N . PHE A 1 536 ? -36.716 -14.189 9.401 1.00 98.50 536 PHE A N 1
ATOM 4027 C CA . PHE A 1 536 ? -36.088 -14.312 10.722 1.00 98.50 536 PHE A CA 1
ATOM 4028 C C . PHE A 1 536 ? -37.080 -14.757 11.806 1.00 98.50 536 PHE A C 1
ATOM 4030 O O . PHE A 1 536 ? -36.720 -15.547 12.684 1.00 98.50 536 PHE A O 1
ATOM 4037 N N . ALA A 1 537 ? -38.335 -14.311 11.732 1.00 98.19 537 ALA A N 1
ATOM 4038 C CA . ALA A 1 537 ? -39.387 -14.752 12.641 1.00 98.19 537 ALA A CA 1
ATOM 4039 C C . ALA A 1 537 ? -39.656 -16.263 12.515 1.00 98.19 537 ALA A C 1
ATOM 4041 O O . ALA A 1 537 ? -39.755 -16.958 13.535 1.00 98.19 537 ALA A O 1
ATOM 4042 N N . GLU A 1 538 ? -39.728 -16.776 11.285 1.00 97.50 538 GLU A N 1
ATOM 4043 C CA . GLU A 1 538 ? -39.881 -18.205 10.978 1.00 97.50 538 GLU A CA 1
ATOM 4044 C C . GLU A 1 538 ? -38.642 -19.021 11.363 1.00 97.50 538 GLU A C 1
ATOM 4046 O O . GLU A 1 538 ? -38.772 -20.141 11.857 1.00 97.50 538 GLU A O 1
ATOM 4051 N N . ALA A 1 539 ? -37.445 -18.446 11.212 1.00 97.62 539 ALA A N 1
ATOM 4052 C CA . ALA A 1 539 ? -36.187 -19.076 11.608 1.00 97.62 539 ALA A CA 1
ATOM 4053 C C . ALA A 1 539 ? -36.048 -19.288 13.126 1.00 97.62 539 ALA A C 1
ATOM 4055 O O . ALA A 1 539 ? -35.177 -20.038 13.564 1.00 97.62 539 ALA A O 1
ATOM 4056 N N . GLY A 1 540 ? -36.904 -18.663 13.937 1.00 96.44 540 GLY A N 1
ATOM 4057 C CA . GLY A 1 540 ? -36.929 -18.862 15.384 1.00 96.44 540 GLY A CA 1
ATOM 4058 C C . GLY A 1 540 ? -36.373 -17.701 16.203 1.00 96.44 540 GLY A C 1
ATOM 4059 O O . GLY A 1 540 ? -36.056 -17.914 17.373 1.00 96.44 540 GLY A O 1
ATOM 4060 N N . ALA A 1 541 ? -36.284 -16.497 15.624 1.00 98.25 541 ALA A N 1
ATOM 4061 C CA . ALA A 1 541 ? -36.124 -15.274 16.406 1.00 98.25 541 ALA A CA 1
ATOM 4062 C C . ALA A 1 541 ? -37.314 -15.103 17.366 1.00 98.25 541 ALA A C 1
ATOM 4064 O O . ALA A 1 541 ? -38.465 -15.352 16.980 1.00 98.25 541 ALA A O 1
ATOM 4065 N N . ASP A 1 542 ? -37.049 -14.674 18.598 1.00 98.62 542 ASP A N 1
ATOM 4066 C CA . ASP A 1 542 ? -38.080 -14.339 19.591 1.00 98.62 542 ASP A CA 1
ATOM 4067 C C . ASP A 1 542 ? -38.263 -12.823 19.704 1.00 98.62 542 ASP A C 1
ATOM 4069 O O . ASP A 1 542 ? -39.392 -12.336 19.839 1.00 98.62 542 ASP A O 1
ATOM 4073 N N . ILE A 1 543 ? -37.152 -12.089 19.601 1.00 98.62 543 ILE A N 1
ATOM 4074 C CA . ILE A 1 543 ? -37.090 -10.631 19.544 1.00 98.62 543 ILE A CA 1
ATOM 4075 C C . ILE A 1 543 ? -36.424 -10.248 18.221 1.00 98.62 543 ILE A C 1
ATOM 4077 O O . ILE A 1 543 ? -35.430 -10.856 17.822 1.00 98.62 543 ILE A O 1
ATOM 4081 N N . LEU A 1 544 ? -37.006 -9.272 17.526 1.00 98.69 544 LEU A N 1
ATOM 4082 C CA . LEU A 1 544 ? -36.416 -8.663 16.338 1.00 98.69 544 LEU A CA 1
ATOM 4083 C C . LEU A 1 544 ? -36.219 -7.179 16.605 1.00 98.69 544 LEU A C 1
ATOM 4085 O O . LEU A 1 544 ? -37.196 -6.442 16.767 1.00 98.69 544 LEU A O 1
ATOM 4089 N N . THR A 1 545 ? -34.960 -6.758 16.632 1.00 98.62 545 THR A N 1
ATOM 4090 C CA . THR A 1 545 ? -34.566 -5.379 16.918 1.00 98.62 545 THR A CA 1
ATOM 4091 C C . THR A 1 545 ? -34.074 -4.721 15.641 1.00 98.62 545 THR A C 1
ATOM 4093 O O . THR A 1 545 ? -33.084 -5.156 15.063 1.00 98.62 545 THR A O 1
ATOM 4096 N N . VAL A 1 546 ? -34.775 -3.688 15.175 1.00 98.19 546 VAL A N 1
ATOM 4097 C CA . VAL A 1 546 ? -34.449 -2.965 13.934 1.00 98.19 546 VAL A CA 1
ATOM 4098 C C . VAL A 1 546 ? -33.931 -1.568 14.232 1.00 98.19 546 VAL A C 1
ATOM 4100 O O . VAL A 1 546 ? -34.234 -0.981 15.270 1.00 98.19 546 VAL A O 1
ATOM 4103 N N . HIS A 1 547 ? -33.193 -0.993 13.293 1.00 98.06 547 HIS A N 1
ATOM 4104 C CA . HIS A 1 547 ? -32.819 0.415 13.368 1.00 98.06 547 HIS A CA 1
ATOM 4105 C C . HIS A 1 547 ? -33.897 1.303 12.735 1.00 98.06 547 HIS A C 1
ATOM 4107 O O . HIS A 1 547 ? -34.467 0.932 11.706 1.00 98.06 547 HIS A O 1
ATOM 4113 N N . PRO A 1 548 ? -34.171 2.502 13.273 1.00 95.94 548 PRO A N 1
ATOM 4114 C CA . PRO A 1 548 ? -35.025 3.491 12.618 1.00 95.94 548 PRO A CA 1
ATOM 4115 C C . PRO A 1 548 ? -34.556 3.832 11.204 1.00 95.94 548 PRO A C 1
ATOM 4117 O O . PRO A 1 548 ? -35.369 4.105 10.324 1.00 95.94 548 PRO A O 1
ATOM 4120 N N . GLU A 1 549 ? -33.245 3.785 10.983 1.00 95.44 549 GLU A N 1
ATOM 4121 C CA . GLU A 1 549 ? -32.594 4.050 9.705 1.00 95.44 549 GLU A CA 1
ATOM 4122 C C . GLU A 1 549 ? -32.676 2.860 8.728 1.00 95.44 549 GLU A C 1
ATOM 4124 O O . GLU A 1 549 ? -32.330 3.009 7.556 1.00 95.44 549 GLU A O 1
ATOM 4129 N N . ALA A 1 550 ? -33.157 1.690 9.169 1.00 90.12 550 ALA A N 1
ATOM 4130 C CA . ALA A 1 550 ? -33.221 0.464 8.369 1.00 90.12 550 ALA A CA 1
ATOM 4131 C C . ALA A 1 550 ? -34.422 0.385 7.407 1.00 90.12 550 ALA A C 1
ATOM 4133 O O . ALA A 1 550 ? -34.633 -0.629 6.738 1.00 90.12 550 ALA A O 1
ATOM 4134 N N . GLY A 1 551 ? -35.244 1.431 7.321 1.00 86.69 551 GLY A N 1
ATOM 4135 C CA . GLY A 1 551 ? -36.413 1.462 6.451 1.00 86.69 551 GLY A CA 1
ATOM 4136 C C . GLY A 1 551 ? -37.114 2.816 6.454 1.00 86.69 551 GLY A C 1
ATOM 4137 O O . GLY A 1 551 ? -36.815 3.697 7.250 1.00 86.69 551 GLY A O 1
ATOM 4138 N N . ALA A 1 552 ? -38.076 2.996 5.548 1.00 79.69 552 ALA A N 1
ATOM 4139 C CA . ALA A 1 552 ? -38.774 4.277 5.403 1.00 79.69 552 ALA A CA 1
ATOM 4140 C C . ALA A 1 552 ? -39.818 4.542 6.507 1.00 79.69 552 ALA A C 1
ATOM 4142 O O . ALA A 1 552 ? -40.180 5.694 6.753 1.00 79.69 552 ALA A O 1
ATOM 4143 N N . HIS A 1 553 ? -40.359 3.491 7.134 1.00 93.94 553 HIS A N 1
ATOM 4144 C CA . HIS A 1 553 ? -41.537 3.589 7.999 1.00 93.94 553 HIS A CA 1
ATOM 4145 C C . HIS A 1 553 ? -41.420 2.703 9.245 1.00 93.94 553 HIS A C 1
ATOM 4147 O O . HIS A 1 553 ? -42.074 1.665 9.325 1.00 93.94 553 HIS A O 1
ATOM 4153 N N . LEU A 1 554 ? -40.668 3.159 10.252 1.00 94.69 554 LEU A N 1
ATOM 4154 C CA . LEU A 1 554 ? -40.442 2.422 11.503 1.00 94.69 554 LEU A CA 1
ATOM 4155 C C . LEU A 1 554 ? -41.732 1.866 12.138 1.00 94.69 554 LEU A C 1
ATOM 4157 O O . LEU A 1 554 ? -41.793 0.697 12.496 1.00 94.69 554 LEU A O 1
ATOM 4161 N N . HIS A 1 555 ? -42.802 2.662 12.216 1.00 97.12 555 HIS A N 1
ATOM 4162 C CA . HIS A 1 555 ? -44.086 2.205 12.766 1.00 97.12 555 HIS A CA 1
ATOM 4163 C C . HIS A 1 555 ? -44.654 0.984 12.015 1.00 97.12 555 HIS A C 1
ATOM 4165 O O . HIS A 1 555 ? -45.141 0.041 12.636 1.00 97.12 555 HIS A O 1
ATOM 4171 N N . ARG A 1 556 ? -44.571 0.969 10.676 1.00 95.69 556 ARG A N 1
ATOM 4172 C CA . ARG A 1 556 ? -45.020 -0.167 9.853 1.00 95.69 556 ARG A CA 1
ATOM 4173 C C . ARG A 1 556 ? -44.139 -1.392 10.091 1.00 95.69 556 ARG A C 1
ATOM 4175 O O . ARG A 1 556 ? -44.668 -2.493 10.220 1.00 95.69 556 ARG A O 1
ATOM 4182 N N . THR A 1 557 ? -42.828 -1.193 10.173 1.00 97.56 557 THR A N 1
ATOM 4183 C CA . THR A 1 557 ? -41.850 -2.244 10.470 1.00 97.56 557 THR A CA 1
ATOM 4184 C C . THR A 1 557 ? -42.164 -2.922 11.805 1.00 97.56 557 THR A C 1
ATOM 4186 O O . THR A 1 557 ? -42.288 -4.143 11.866 1.00 97.56 557 THR A O 1
ATOM 4189 N N . LEU A 1 558 ? -42.410 -2.147 12.864 1.00 98.12 558 LEU A N 1
ATOM 4190 C CA . LEU A 1 558 ? -42.749 -2.684 14.188 1.00 98.12 558 LEU A CA 1
ATOM 4191 C C . LEU A 1 558 ? -44.085 -3.439 14.190 1.00 98.12 558 LEU A C 1
ATOM 4193 O O . LEU A 1 558 ? -44.194 -4.506 14.795 1.00 98.12 558 LEU A O 1
ATOM 4197 N N . GLN A 1 559 ? -45.092 -2.941 13.465 1.00 97.50 559 GLN A N 1
ATOM 4198 C CA . GLN A 1 559 ? -46.355 -3.662 13.284 1.00 97.50 559 GLN A CA 1
ATOM 4199 C C . GLN A 1 559 ? -46.166 -5.001 12.562 1.00 97.50 559 GLN A C 1
ATOM 4201 O O . GLN A 1 559 ? -46.819 -5.976 12.931 1.00 97.50 559 GLN A O 1
ATOM 4206 N N . LEU A 1 560 ? -45.270 -5.069 11.572 1.00 97.81 560 LEU A N 1
ATOM 4207 C CA . LEU A 1 560 ? -44.948 -6.312 10.870 1.00 97.81 560 LEU A CA 1
ATOM 4208 C C . LEU A 1 560 ? -44.302 -7.338 11.815 1.00 97.81 560 LEU A C 1
ATOM 4210 O O . LEU A 1 560 ? -44.723 -8.494 11.833 1.00 97.81 560 LEU A O 1
ATOM 4214 N N . ILE A 1 561 ? -43.360 -6.913 12.663 1.00 98.50 561 ILE A N 1
ATOM 4215 C CA . ILE A 1 561 ? -42.741 -7.786 13.678 1.00 98.50 561 ILE A CA 1
ATOM 4216 C C . ILE A 1 561 ? -43.806 -8.351 14.629 1.00 98.50 561 ILE A C 1
ATOM 4218 O O . ILE A 1 561 ? -43.868 -9.562 14.860 1.00 98.50 561 ILE A O 1
ATOM 4222 N N . LYS A 1 562 ? -44.701 -7.491 15.129 1.00 97.88 562 LYS A N 1
ATOM 4223 C CA . LYS A 1 562 ? -45.812 -7.897 16.004 1.00 97.88 562 LYS A CA 1
ATOM 4224 C C . LYS A 1 562 ? -46.796 -8.836 15.303 1.00 97.88 562 LYS A C 1
ATOM 4226 O O . LYS A 1 562 ? -47.272 -9.783 15.925 1.00 97.88 562 LYS A O 1
ATOM 4231 N N . ALA A 1 563 ? -47.087 -8.611 14.021 1.00 96.62 563 ALA A N 1
ATOM 4232 C CA . ALA A 1 563 ? -47.954 -9.482 13.225 1.00 96.62 563 ALA A CA 1
ATOM 4233 C C . ALA A 1 563 ? -47.361 -10.890 13.043 1.00 96.62 563 ALA A C 1
ATOM 4235 O O . ALA A 1 563 ? -48.111 -11.863 12.991 1.00 96.62 563 ALA A O 1
ATOM 4236 N N . CYS A 1 564 ? -46.029 -11.013 13.049 1.00 97.06 564 CYS A N 1
ATOM 4237 C CA . CYS A 1 564 ? -45.321 -12.297 13.088 1.00 97.06 564 CYS A CA 1
ATOM 4238 C C . CYS A 1 564 ? -45.332 -12.963 14.482 1.00 97.06 564 CYS A C 1
ATOM 4240 O O . CYS A 1 564 ? -44.722 -14.016 14.674 1.00 97.06 564 CYS A O 1
ATOM 4242 N N . GLY A 1 565 ? -45.992 -12.354 15.475 1.00 97.44 565 GLY A N 1
ATOM 4243 C CA . GLY A 1 565 ? -46.072 -12.853 16.848 1.00 97.44 565 GLY A CA 1
ATOM 4244 C C . GLY A 1 565 ? -44.770 -12.716 17.639 1.00 97.44 565 GLY A C 1
ATOM 4245 O O . GLY A 1 565 ? -44.586 -13.440 18.617 1.00 97.44 565 GLY A O 1
ATOM 4246 N N . LYS A 1 566 ? -43.856 -11.835 17.212 1.00 98.38 566 LYS A N 1
ATOM 4247 C CA . LYS A 1 566 ? -42.542 -11.628 17.839 1.00 98.38 566 LYS A CA 1
ATOM 4248 C C . LYS A 1 566 ? -42.508 -10.347 18.661 1.00 98.38 566 LYS A C 1
ATOM 4250 O O . LYS A 1 566 ? -43.342 -9.457 18.476 1.00 98.38 566 LYS A O 1
ATOM 4255 N N . LYS A 1 567 ? -41.537 -10.259 19.570 1.00 98.56 567 LYS A N 1
ATOM 4256 C CA . LYS A 1 567 ? -41.252 -9.018 20.291 1.00 98.56 567 LYS A CA 1
ATOM 4257 C C . LYS A 1 567 ? -40.540 -8.029 19.367 1.00 98.56 567 LYS A C 1
ATOM 4259 O O . LYS A 1 567 ? -39.619 -8.418 18.651 1.00 98.56 567 LYS A O 1
ATOM 4264 N N . ALA A 1 568 ? -40.972 -6.773 19.376 1.00 98.44 568 ALA A N 1
ATOM 4265 C CA . ALA A 1 568 ? -40.462 -5.726 18.500 1.00 98.44 568 ALA A CA 1
ATOM 4266 C C . ALA A 1 568 ? -39.502 -4.802 19.253 1.00 98.44 568 ALA A C 1
ATOM 4268 O O . ALA A 1 568 ? -39.882 -4.183 20.250 1.00 98.44 568 ALA A O 1
ATOM 4269 N N . GLY A 1 569 ? -38.267 -4.718 18.764 1.00 98.31 569 GLY A N 1
ATOM 4270 C CA . GLY A 1 569 ? -37.211 -3.892 19.330 1.00 98.31 569 GLY A CA 1
ATOM 4271 C C . GLY A 1 569 ? -36.773 -2.762 18.402 1.00 98.31 569 GLY A C 1
ATOM 4272 O O . GLY A 1 569 ? -36.877 -2.874 17.176 1.00 98.31 569 GLY A O 1
ATOM 4273 N N . VAL A 1 570 ? -36.248 -1.685 18.987 1.00 98.44 570 VAL A N 1
ATOM 4274 C CA . VAL A 1 570 ? -35.575 -0.608 18.246 1.00 98.44 570 VAL A CA 1
ATOM 4275 C C . VAL A 1 570 ? -34.186 -0.354 18.801 1.00 98.44 570 VAL A C 1
ATOM 4277 O O . VAL A 1 570 ? -34.043 -0.085 19.990 1.00 98.44 570 VAL A O 1
ATOM 4280 N N . SER A 1 571 ? -33.183 -0.391 17.927 1.00 98.06 571 SER A N 1
ATOM 4281 C CA . SER A 1 571 ? -31.814 0.003 18.251 1.00 98.06 571 SER A CA 1
ATOM 4282 C C . SER A 1 571 ? -31.565 1.467 17.894 1.00 98.06 571 SER A C 1
ATOM 4284 O O . SER A 1 571 ? -31.982 1.936 16.837 1.00 98.06 571 SER A O 1
ATOM 4286 N N . LEU A 1 572 ? -30.912 2.210 18.787 1.00 97.38 572 LEU A N 1
ATOM 4287 C CA . LEU A 1 572 ? -30.536 3.605 18.580 1.00 97.38 572 LEU A CA 1
ATOM 4288 C C . LEU A 1 572 ? -29.027 3.732 18.396 1.00 97.38 572 LEU A C 1
ATOM 4290 O O . LEU A 1 572 ? -28.264 3.617 19.361 1.00 97.38 572 LEU A O 1
ATOM 4294 N N . ASN A 1 573 ? -28.613 4.096 17.181 1.00 95.38 573 ASN A N 1
ATOM 4295 C CA . ASN A 1 573 ? -27.226 4.460 16.885 1.00 95.38 573 ASN A CA 1
ATOM 4296 C C . ASN A 1 573 ? -26.789 5.682 17.694 1.00 95.38 573 ASN A C 1
ATOM 4298 O O . ASN A 1 573 ? -27.645 6.453 18.134 1.00 95.38 573 ASN A O 1
ATOM 4302 N N . PRO A 1 574 ? -25.479 5.937 17.872 1.00 91.44 574 PRO A N 1
ATOM 4303 C CA . PRO A 1 574 ? -24.994 7.041 18.702 1.00 91.44 574 PRO A CA 1
ATOM 4304 C C . PRO A 1 574 ? -25.628 8.397 18.359 1.00 91.44 574 PRO A C 1
ATOM 4306 O O . PRO A 1 574 ? -26.077 9.101 19.266 1.00 91.44 574 PRO A O 1
ATOM 4309 N N . ALA A 1 575 ? -25.777 8.706 17.068 1.00 91.44 575 ALA A N 1
ATOM 4310 C CA . ALA A 1 575 ? -26.387 9.947 16.586 1.00 91.44 575 ALA A CA 1
ATOM 4311 C C . ALA A 1 575 ? -27.929 9.957 16.615 1.00 91.44 575 ALA A C 1
ATOM 4313 O O . ALA A 1 575 ? -28.527 11.032 16.573 1.00 91.44 575 ALA A O 1
ATOM 4314 N N . THR A 1 576 ? -28.583 8.795 16.705 1.00 94.25 576 THR A N 1
ATOM 4315 C CA . THR A 1 576 ? -30.047 8.690 16.706 1.00 94.25 576 THR A CA 1
ATOM 4316 C C . THR A 1 576 ? -30.595 9.185 18.044 1.00 94.25 576 THR A C 1
ATOM 4318 O O . THR A 1 576 ? -30.256 8.619 19.093 1.00 94.25 576 THR A O 1
ATOM 4321 N N . PRO A 1 577 ? -31.415 10.248 18.066 1.00 94.06 577 PRO A N 1
ATOM 4322 C CA . PRO A 1 577 ? -31.905 10.802 19.317 1.00 94.06 577 PRO A CA 1
ATOM 4323 C C . PRO A 1 577 ? -32.960 9.890 19.953 1.00 94.06 577 PRO A C 1
ATOM 4325 O O . PRO A 1 577 ? -33.709 9.203 19.262 1.00 94.06 577 PRO A O 1
ATOM 4328 N N . VAL A 1 578 ? -33.062 9.938 21.285 1.00 94.69 578 VAL A N 1
ATOM 4329 C CA . VAL A 1 578 ? -34.082 9.208 22.069 1.00 94.69 578 VAL A CA 1
ATOM 4330 C C . VAL A 1 578 ? -35.498 9.488 21.570 1.00 94.69 578 VAL A C 1
ATOM 4332 O O . VAL A 1 578 ? -36.339 8.598 21.564 1.00 94.69 578 VAL A O 1
ATOM 4335 N N . SER A 1 579 ? -35.752 10.701 21.084 1.00 94.19 579 SER A N 1
ATOM 4336 C CA . SER A 1 579 ? -37.069 11.107 20.600 1.00 94.19 579 SER A CA 1
ATOM 4337 C C . SER A 1 579 ? -37.596 10.278 19.426 1.00 94.19 579 SER A C 1
ATOM 4339 O O . SER A 1 579 ? -38.791 10.316 19.152 1.00 94.19 579 SER A O 1
ATOM 4341 N N . VAL A 1 580 ? -36.748 9.500 18.743 1.00 94.00 580 VAL A N 1
ATOM 4342 C CA . VAL A 1 580 ? -37.172 8.619 17.644 1.00 94.00 580 VAL A CA 1
ATOM 4343 C C . VAL A 1 580 ? -38.104 7.500 18.117 1.00 94.00 580 VAL A C 1
ATOM 4345 O O . VAL A 1 580 ? -38.995 7.106 17.367 1.00 94.00 580 VAL A O 1
ATOM 4348 N N . VAL A 1 581 ? -37.944 7.003 19.348 1.00 95.69 581 VAL A N 1
ATOM 4349 C CA . VAL A 1 581 ? -38.789 5.914 19.873 1.00 95.69 581 VAL A CA 1
ATOM 4350 C C . VAL A 1 581 ? -40.090 6.401 20.506 1.00 95.69 581 VAL A C 1
ATOM 4352 O O . VAL A 1 581 ? -41.026 5.617 20.631 1.00 95.69 581 VAL A O 1
ATOM 4355 N N . GLU A 1 582 ? -40.188 7.682 20.876 1.00 93.25 582 GLU A N 1
ATOM 4356 C CA . GLU A 1 582 ? -41.370 8.239 21.554 1.00 93.25 582 GLU A CA 1
ATOM 4357 C C . GLU A 1 582 ? -42.688 7.986 20.792 1.00 93.25 582 GLU A C 1
ATOM 4359 O O . GLU A 1 582 ? -43.645 7.528 21.421 1.00 93.25 582 GLU A O 1
ATOM 4364 N N . PRO A 1 583 ? -42.777 8.191 19.457 1.00 94.69 583 PRO A N 1
ATOM 4365 C CA . PRO A 1 583 ? -44.035 8.032 18.722 1.00 94.69 583 PRO A CA 1
ATOM 4366 C C . PRO A 1 583 ? -44.475 6.579 18.527 1.00 94.69 583 PRO A C 1
ATOM 4368 O O . PRO A 1 583 ? -45.581 6.346 18.047 1.00 94.69 583 PRO A O 1
ATOM 4371 N N . VAL A 1 584 ? -43.602 5.615 18.825 1.00 96.19 584 VAL A N 1
ATOM 4372 C CA . VAL A 1 584 ? -43.837 4.178 18.607 1.00 96.19 584 VAL A CA 1
ATOM 4373 C C . VAL A 1 584 ? -43.691 3.364 19.891 1.00 96.19 584 VAL A C 1
ATOM 4375 O O . VAL A 1 584 ? -43.685 2.137 19.846 1.00 96.19 584 VAL A O 1
ATOM 4378 N N . LEU A 1 585 ? -43.580 4.030 21.043 1.00 95.00 585 LEU A N 1
ATOM 4379 C CA . LEU A 1 585 ? -43.286 3.415 22.338 1.00 95.00 585 LEU A CA 1
ATOM 4380 C C . LEU A 1 585 ? -44.324 2.358 22.750 1.00 95.00 585 LEU A C 1
ATOM 4382 O O . LEU A 1 585 ? -44.024 1.448 23.514 1.00 95.00 585 LEU A O 1
ATOM 4386 N N . ASP A 1 586 ? -45.554 2.457 22.247 1.00 94.31 586 ASP A N 1
ATOM 4387 C CA . ASP A 1 586 ? -46.624 1.491 22.479 1.00 94.31 586 ASP A CA 1
ATOM 4388 C C . ASP A 1 586 ? -46.464 0.169 21.722 1.00 94.31 586 ASP A C 1
ATOM 4390 O O . ASP A 1 586 ? -47.063 -0.833 22.122 1.00 94.31 586 ASP A O 1
ATOM 4394 N N . LEU A 1 587 ? -45.640 0.162 20.675 1.00 96.00 587 LEU A N 1
ATOM 4395 C CA . LEU A 1 587 ? -45.308 -1.014 19.879 1.00 96.00 587 LEU A CA 1
ATOM 4396 C C . LEU A 1 587 ? -44.011 -1.693 20.333 1.00 96.00 587 LEU A C 1
ATOM 4398 O O . LEU A 1 587 ? -43.761 -2.820 19.913 1.00 96.00 587 LEU A O 1
ATOM 4402 N N . LEU A 1 588 ? -43.197 -1.039 21.164 1.00 97.94 588 LEU A N 1
ATOM 4403 C CA . LEU A 1 588 ? -41.885 -1.540 21.568 1.00 97.94 588 LEU A CA 1
ATOM 4404 C C . LEU A 1 588 ? -41.975 -2.500 22.753 1.00 97.94 588 LEU A C 1
ATOM 4406 O O . LEU A 1 588 ? -42.676 -2.242 23.728 1.00 97.94 588 LEU A O 1
ATOM 4410 N N . ASP A 1 589 ? -41.219 -3.590 22.669 1.00 98.00 589 ASP A N 1
ATOM 4411 C CA . ASP A 1 589 ? -40.912 -4.480 23.792 1.00 98.00 589 ASP A CA 1
ATOM 4412 C C . ASP A 1 589 ? -39.461 -4.325 24.257 1.00 98.00 589 ASP A C 1
ATOM 4414 O O . ASP A 1 589 ? -39.156 -4.667 25.397 1.00 98.00 589 ASP A O 1
ATOM 4418 N N . LEU A 1 590 ? -38.577 -3.823 23.387 1.00 97.69 590 LEU A N 1
ATOM 4419 C CA . LEU A 1 590 ? -37.155 -3.650 23.662 1.00 97.69 590 LEU A CA 1
ATOM 4420 C C . LEU A 1 590 ? -36.619 -2.363 23.020 1.00 97.69 590 LEU A C 1
ATOM 4422 O O . LEU A 1 590 ? -36.982 -2.014 21.895 1.00 97.69 590 LEU A O 1
ATOM 4426 N N . ILE A 1 591 ? -35.752 -1.649 23.732 1.00 98.25 591 ILE A N 1
ATOM 4427 C CA . ILE A 1 591 ? -34.956 -0.555 23.174 1.00 98.25 591 ILE A CA 1
ATOM 4428 C C . ILE A 1 591 ? -33.491 -0.854 23.443 1.00 98.25 591 ILE A C 1
ATOM 4430 O O . ILE A 1 591 ? -33.093 -0.988 24.598 1.00 98.25 591 ILE A O 1
ATOM 4434 N N . LEU A 1 592 ? -32.703 -0.917 22.376 1.00 97.94 592 LEU A N 1
ATOM 4435 C CA . LEU A 1 592 ? -31.271 -1.163 22.420 1.00 97.94 592 LEU A CA 1
ATOM 4436 C C . LEU A 1 592 ? -30.527 0.155 22.188 1.00 97.94 592 LEU A C 1
ATOM 4438 O O . LEU A 1 592 ? -30.854 0.927 21.286 1.00 97.94 592 LEU A O 1
ATOM 4442 N N . VAL A 1 593 ? -29.531 0.444 23.018 1.00 97.31 593 VAL A N 1
ATOM 4443 C CA . VAL A 1 593 ? -28.620 1.575 22.822 1.00 97.31 593 VAL A CA 1
ATOM 4444 C C . VAL A 1 593 ? -27.287 1.052 22.333 1.00 97.31 593 VAL A C 1
ATOM 4446 O O . VAL A 1 593 ? -26.599 0.351 23.070 1.00 97.31 593 VAL A O 1
ATOM 4449 N N . MET A 1 594 ? -26.888 1.484 21.140 1.00 95.56 594 MET A N 1
ATOM 4450 C CA . MET A 1 594 ? -25.539 1.228 20.660 1.00 95.56 594 MET A CA 1
ATOM 4451 C C . MET A 1 594 ? -24.538 2.052 21.477 1.00 95.56 594 MET A C 1
ATOM 4453 O O . MET A 1 594 ? -24.593 3.290 21.504 1.00 95.56 594 MET A O 1
ATOM 4457 N N . SER A 1 595 ? -23.614 1.369 22.145 1.00 90.12 595 SER A N 1
ATOM 4458 C CA . SER A 1 595 ? -22.525 1.965 22.921 1.00 90.12 595 SER A CA 1
ATOM 4459 C C . SER A 1 595 ? -21.346 2.427 22.056 1.00 90.12 595 SER A C 1
ATOM 4461 O O . SER A 1 595 ? -20.475 3.169 22.518 1.00 90.12 595 SER A O 1
ATOM 4463 N N . VAL A 1 596 ? -21.352 2.025 20.784 1.00 88.25 596 VAL A N 1
ATOM 4464 C CA . VAL A 1 596 ? -20.423 2.382 19.702 1.00 88.25 596 VAL A CA 1
ATOM 4465 C C . VAL A 1 596 ? -21.211 2.568 18.397 1.00 88.25 596 VAL A C 1
ATOM 4467 O O . VAL A 1 596 ? -22.429 2.429 18.398 1.00 88.25 596 VAL A O 1
ATOM 4470 N N . ASN A 1 597 ? -20.586 2.918 17.268 1.00 85.88 597 ASN A N 1
ATOM 4471 C CA . ASN A 1 597 ? -21.328 2.876 15.998 1.00 85.88 597 ASN A CA 1
ATOM 4472 C C . ASN A 1 597 ? -21.566 1.410 15.586 1.00 85.88 597 ASN A C 1
ATOM 4474 O O . ASN A 1 597 ? -20.670 0.589 15.790 1.00 85.88 597 ASN A O 1
ATOM 4478 N N . PRO A 1 598 ? -22.728 1.061 15.009 1.00 80.88 598 PRO A N 1
ATOM 4479 C CA . PRO A 1 598 ? -23.026 -0.316 14.616 1.00 80.88 598 PRO A CA 1
ATOM 4480 C C . PRO A 1 598 ? -22.022 -0.818 13.564 1.00 80.88 598 PRO A C 1
ATOM 4482 O O . PRO A 1 598 ? -21.546 -0.049 12.724 1.00 80.88 598 PRO A O 1
ATOM 4485 N N . GLY A 1 599 ? -21.686 -2.109 13.611 1.00 78.50 599 GLY A N 1
ATOM 4486 C CA . GLY A 1 599 ? -20.689 -2.729 12.731 1.00 78.50 599 GLY A CA 1
ATOM 4487 C C . GLY A 1 599 ? -19.522 -3.348 13.502 1.00 78.50 599 GLY A C 1
ATOM 4488 O O . GLY A 1 599 ? -19.707 -4.308 14.243 1.00 78.50 599 GLY A O 1
ATOM 4489 N N . PHE A 1 600 ? -18.299 -2.851 13.297 1.00 66.88 600 PHE A N 1
ATOM 4490 C CA . PHE A 1 600 ? -17.090 -3.503 13.814 1.00 66.88 600 PHE A CA 1
ATOM 4491 C C . PHE A 1 600 ? -16.998 -3.514 15.348 1.00 66.88 600 PHE A C 1
ATOM 4493 O O . PHE A 1 600 ? -17.121 -2.480 16.004 1.00 66.88 600 PHE A O 1
ATOM 4500 N N . GLY A 1 601 ? -16.661 -4.671 15.921 1.00 65.06 601 GLY A N 1
ATOM 4501 C CA . GLY A 1 601 ? -16.290 -4.782 17.333 1.00 65.06 601 GLY A CA 1
ATOM 4502 C C . GLY A 1 601 ? -14.941 -4.118 17.653 1.00 65.06 601 GLY A C 1
ATOM 4503 O O . GLY A 1 601 ? -14.129 -3.854 16.769 1.00 65.06 601 GLY A O 1
ATOM 4504 N N . GLY A 1 602 ? -14.680 -3.860 18.939 1.00 66.81 602 GLY A N 1
ATOM 4505 C CA . GLY A 1 602 ? -13.406 -3.292 19.416 1.00 66.81 602 GLY A CA 1
ATOM 4506 C C . GLY A 1 602 ? -13.303 -1.764 19.341 1.00 66.81 602 GLY A C 1
ATOM 4507 O O . GLY A 1 602 ? -12.264 -1.199 19.685 1.00 66.81 602 GLY A O 1
ATOM 4508 N N . GLN A 1 603 ? -14.379 -1.090 18.933 1.00 82.06 603 GLN A N 1
ATOM 4509 C CA . GLN A 1 603 ? -14.507 0.361 19.032 1.00 82.06 603 GLN A CA 1
ATOM 4510 C C . GLN A 1 603 ? -14.460 0.828 20.497 1.00 82.06 603 GLN A C 1
ATOM 4512 O O . GLN A 1 603 ? -14.806 0.099 21.428 1.00 82.06 603 GLN A O 1
ATOM 4517 N N . LYS A 1 604 ? -14.031 2.077 20.711 1.00 79.88 604 LYS A N 1
ATOM 4518 C CA . LYS A 1 604 ? -14.053 2.692 22.043 1.00 79.88 604 LYS A CA 1
ATOM 4519 C C . LYS A 1 604 ? -15.487 3.053 22.415 1.00 79.88 604 LYS A C 1
ATOM 4521 O O . LYS A 1 604 ? -16.163 3.718 21.637 1.00 79.88 604 LYS A O 1
ATOM 4526 N N . PHE A 1 605 ? -15.888 2.677 23.627 1.00 88.75 605 PHE A N 1
ATOM 4527 C CA . PHE A 1 605 ? -17.158 3.070 24.232 1.00 88.75 605 PHE A CA 1
ATOM 4528 C C . PHE A 1 605 ? -17.400 4.581 24.102 1.00 88.75 605 PHE A C 1
ATOM 4530 O O . PHE A 1 605 ? -16.528 5.380 24.458 1.00 88.75 605 PHE A O 1
ATOM 4537 N N . ILE A 1 606 ? -18.582 4.961 23.620 1.00 89.88 606 ILE A N 1
ATOM 4538 C CA . ILE A 1 606 ? -19.024 6.346 23.449 1.00 89.88 606 ILE A CA 1
ATOM 4539 C C . ILE A 1 606 ? -19.755 6.776 24.733 1.00 89.88 606 ILE A C 1
ATOM 4541 O O . ILE A 1 606 ? -20.873 6.318 24.975 1.00 89.88 606 ILE A O 1
ATOM 4545 N N . PRO A 1 607 ? -19.184 7.671 25.570 1.00 88.69 607 PRO A N 1
ATOM 4546 C CA . PRO A 1 607 ? -19.761 8.014 26.875 1.00 88.69 607 PRO A CA 1
ATOM 4547 C C . PRO A 1 607 ? -21.204 8.532 26.829 1.00 88.69 607 PRO A C 1
ATOM 4549 O O . PRO A 1 607 ? -21.977 8.283 27.751 1.00 88.69 607 PRO A O 1
ATOM 4552 N N . GLN A 1 608 ? -21.591 9.193 25.736 1.00 87.31 608 GLN A N 1
ATOM 4553 C CA . GLN A 1 608 ? -22.940 9.719 25.509 1.00 87.31 608 GLN A CA 1
ATOM 4554 C C . GLN A 1 608 ? -24.018 8.618 25.454 1.00 87.31 608 GLN A C 1
ATOM 4556 O O . GLN A 1 608 ? -25.203 8.910 25.630 1.00 87.31 608 GLN A O 1
ATOM 4561 N N . ALA A 1 609 ? -23.642 7.348 25.260 1.00 91.19 609 ALA A N 1
ATOM 4562 C CA . ALA A 1 609 ? -24.565 6.222 25.381 1.00 91.19 609 ALA A CA 1
ATOM 4563 C C . ALA A 1 609 ? -25.173 6.126 26.795 1.00 91.19 609 ALA A C 1
ATOM 4565 O O . ALA A 1 609 ? -26.347 5.789 26.931 1.00 91.19 609 ALA A O 1
ATOM 4566 N N . LEU A 1 610 ? -24.430 6.507 27.846 1.00 92.81 610 LEU A N 1
ATOM 4567 C CA . LEU A 1 610 ? -24.937 6.532 29.228 1.00 92.81 610 LEU A CA 1
ATOM 4568 C C . LEU A 1 610 ? -26.033 7.586 29.430 1.00 92.81 610 LEU A C 1
ATOM 4570 O O . LEU A 1 610 ? -27.012 7.340 30.144 1.00 92.81 610 LEU A O 1
ATOM 4574 N N . ASP A 1 611 ? -25.898 8.740 28.777 1.00 92.75 611 ASP A N 1
ATOM 4575 C CA . ASP A 1 611 ? -26.914 9.795 28.807 1.00 92.75 611 ASP A CA 1
ATOM 4576 C C . ASP A 1 611 ? -28.190 9.320 28.103 1.00 92.75 611 ASP A C 1
ATOM 4578 O O . ASP A 1 611 ? -29.300 9.513 28.609 1.00 92.75 611 ASP A O 1
ATOM 4582 N N . LYS A 1 612 ? -28.029 8.614 26.975 1.00 94.50 612 LYS A N 1
ATOM 4583 C CA . LYS A 1 612 ? -29.132 8.004 26.223 1.00 94.50 612 LYS A CA 1
ATOM 4584 C C . LYS A 1 612 ? -29.855 6.933 27.034 1.00 94.50 612 LYS A C 1
ATOM 4586 O O . LYS A 1 612 ? -31.079 6.980 27.133 1.00 94.50 612 LYS A O 1
ATOM 4591 N N . LEU A 1 613 ? -29.112 6.027 27.669 1.00 95.56 613 LEU A N 1
ATOM 4592 C CA . LEU A 1 613 ? -29.654 5.006 28.570 1.00 95.56 613 LEU A CA 1
ATOM 4593 C C . LEU A 1 613 ? -30.444 5.635 29.722 1.00 95.56 613 LEU A C 1
ATOM 4595 O O . LEU A 1 613 ? -31.560 5.212 30.016 1.00 95.56 613 LEU A O 1
ATOM 4599 N N . SER A 1 614 ? -29.902 6.684 30.342 1.00 94.44 614 SER A N 1
ATOM 4600 C CA . SER A 1 614 ? -30.568 7.391 31.442 1.00 94.44 614 SER A CA 1
ATOM 4601 C C . SER A 1 614 ? -31.874 8.056 30.993 1.00 94.44 614 SER A C 1
ATOM 4603 O O . SER A 1 614 ? -32.879 7.992 31.704 1.00 94.44 614 SER A O 1
ATOM 4605 N N . ALA A 1 615 ? -31.877 8.677 29.811 1.00 94.56 615 ALA A N 1
ATOM 4606 C CA . ALA A 1 615 ? -33.066 9.293 29.229 1.00 94.56 615 ALA A CA 1
ATOM 4607 C C . ALA A 1 615 ? -34.127 8.251 28.840 1.00 94.56 615 ALA A C 1
ATOM 4609 O O . ALA A 1 615 ? -35.302 8.423 29.163 1.00 94.56 615 ALA A O 1
ATOM 4610 N N . LEU A 1 616 ? -33.719 7.140 28.226 1.00 96.50 616 LEU A N 1
ATOM 4611 C CA . LEU A 1 616 ? -34.615 6.044 27.862 1.00 96.50 616 LEU A CA 1
ATOM 4612 C C . LEU A 1 616 ? -35.219 5.349 29.077 1.00 96.50 616 LEU A C 1
ATOM 4614 O O . LEU A 1 616 ? -36.411 5.060 29.073 1.00 96.50 616 LEU A O 1
ATOM 4618 N N . ARG A 1 617 ? -34.441 5.117 30.141 1.00 94.88 617 ARG A N 1
ATOM 4619 C CA . ARG A 1 617 ? -34.968 4.523 31.378 1.00 94.88 617 ARG A CA 1
ATOM 4620 C C . ARG A 1 617 ? -36.105 5.365 31.951 1.00 94.88 617 ARG A C 1
ATOM 4622 O O . ARG A 1 617 ? -37.146 4.810 32.292 1.00 94.88 617 ARG A O 1
ATOM 4629 N N . ARG A 1 618 ? -35.930 6.692 31.990 1.00 94.31 618 ARG A N 1
ATOM 4630 C CA . ARG A 1 618 ? -36.982 7.632 32.409 1.00 94.31 618 ARG A CA 1
ATOM 4631 C C . ARG A 1 618 ? -38.199 7.554 31.492 1.00 94.31 618 ARG A C 1
ATOM 4633 O O . ARG A 1 618 ? -39.301 7.380 31.995 1.00 94.31 618 ARG A O 1
ATOM 4640 N N . LEU A 1 619 ? -37.993 7.595 30.173 1.00 93.56 619 LEU A N 1
ATOM 4641 C CA . LEU A 1 619 ? -39.075 7.499 29.186 1.00 93.56 619 LEU A CA 1
ATOM 4642 C C . LEU A 1 619 ? -39.898 6.209 29.358 1.00 93.56 619 LEU A C 1
ATOM 4644 O O . LEU A 1 619 ? -41.128 6.241 29.332 1.00 93.56 619 LEU A O 1
ATOM 4648 N N . ILE A 1 620 ? -39.231 5.072 29.572 1.00 94.69 620 ILE A N 1
ATOM 4649 C CA . ILE A 1 620 ? -39.901 3.787 29.795 1.00 94.69 620 ILE A CA 1
ATOM 4650 C C . ILE A 1 620 ? -40.665 3.802 31.125 1.00 94.69 620 ILE A C 1
ATOM 4652 O O . ILE A 1 620 ? -41.832 3.412 31.147 1.00 94.69 620 ILE A O 1
ATOM 4656 N N . ASP A 1 621 ? -40.045 4.264 32.215 1.00 91.12 621 ASP A N 1
ATOM 4657 C CA . ASP A 1 621 ? -40.687 4.339 33.535 1.00 91.12 621 ASP A CA 1
ATOM 4658 C C . ASP A 1 621 ? -41.946 5.214 33.513 1.00 91.12 621 ASP A C 1
ATOM 4660 O O . ASP A 1 621 ? -42.995 4.800 34.007 1.00 91.12 621 ASP A O 1
ATOM 4664 N N . GLU A 1 622 ? -41.868 6.385 32.880 1.00 91.62 622 GLU A N 1
ATOM 4665 C CA . GLU A 1 622 ? -42.985 7.325 32.730 1.00 91.62 622 GLU A CA 1
ATOM 4666 C C . GLU A 1 622 ? -44.119 6.750 31.875 1.00 91.62 622 GLU A C 1
ATOM 4668 O O . GLU A 1 622 ? -45.294 7.014 32.134 1.00 91.62 622 GLU A O 1
ATOM 4673 N N . SER A 1 623 ? -43.792 5.923 30.879 1.00 92.00 623 SER A N 1
ATOM 4674 C CA . SER A 1 623 ? -44.799 5.279 30.034 1.00 92.00 623 SER A CA 1
ATOM 4675 C C . SER A 1 623 ? -45.612 4.199 30.760 1.00 92.00 623 SER A C 1
ATOM 4677 O O . SER A 1 623 ? -46.685 3.821 30.283 1.00 92.00 623 SER A O 1
ATOM 4679 N N . GLY A 1 624 ? -45.099 3.663 31.876 1.00 89.81 624 GLY A N 1
ATOM 4680 C CA . GLY A 1 624 ? -45.680 2.517 32.584 1.00 89.81 624 GLY A CA 1
ATOM 4681 C C . GLY A 1 624 ? -45.669 1.209 31.780 1.00 89.81 624 GLY A C 1
ATOM 4682 O O . GLY A 1 624 ? -46.353 0.253 32.150 1.00 89.81 624 GLY A O 1
ATOM 4683 N N . ARG A 1 625 ? -44.936 1.157 30.660 1.00 90.31 625 ARG A N 1
ATOM 4684 C CA . ARG A 1 625 ? -44.864 -0.007 29.769 1.00 90.31 625 ARG A CA 1
ATOM 4685 C C . ARG A 1 625 ? -43.731 -0.938 30.181 1.00 90.31 625 ARG A C 1
ATOM 4687 O O . ARG A 1 625 ? -42.672 -0.510 30.634 1.00 90.31 625 ARG A O 1
ATOM 4694 N N . ALA A 1 626 ? -43.945 -2.232 29.972 1.00 91.88 626 ALA A N 1
ATOM 4695 C CA . ALA A 1 626 ? -42.925 -3.250 30.182 1.00 91.88 626 ALA A CA 1
ATOM 4696 C C . ALA A 1 626 ? -42.003 -3.334 28.954 1.00 91.88 626 ALA A C 1
ATOM 4698 O O . ALA A 1 626 ? -42.154 -4.235 28.134 1.00 91.88 626 ALA A O 1
ATOM 4699 N N . ILE A 1 627 ? -41.089 -2.369 28.832 1.00 95.56 627 ILE A N 1
ATOM 4700 C CA . ILE A 1 627 ? -40.079 -2.309 27.767 1.00 95.56 627 ILE A CA 1
ATOM 4701 C C . ILE A 1 627 ? -38.714 -2.631 28.375 1.00 95.56 627 ILE A C 1
ATOM 4703 O O . ILE A 1 627 ? -38.302 -2.012 29.366 1.00 95.56 627 ILE A O 1
ATOM 4707 N N . ASP A 1 628 ? -38.031 -3.607 27.790 1.00 95.06 628 ASP A N 1
ATOM 4708 C CA . ASP A 1 628 ? -36.660 -3.958 28.134 1.00 95.06 628 ASP A CA 1
ATOM 4709 C C . ASP A 1 628 ? -35.707 -2.873 27.597 1.00 95.06 628 ASP A C 1
ATOM 4711 O O . ASP A 1 628 ? -35.873 -2.381 26.482 1.00 95.06 628 ASP A O 1
ATOM 4715 N N . LEU A 1 629 ? -34.729 -2.458 28.406 1.00 96.06 629 LEU A N 1
ATOM 4716 C CA . LEU A 1 629 ? -33.691 -1.509 27.999 1.00 96.06 629 LEU A CA 1
ATOM 4717 C C . LEU A 1 629 ? -32.359 -2.247 27.948 1.00 96.06 629 LEU A C 1
ATOM 4719 O O . LEU A 1 629 ? -31.912 -2.773 28.968 1.00 96.06 629 LEU A O 1
ATOM 4723 N N . GLU A 1 630 ? -31.744 -2.251 26.777 1.00 95.75 630 GLU A N 1
ATOM 4724 C CA . GLU A 1 630 ? -30.519 -2.975 26.471 1.00 95.75 630 GLU A CA 1
ATOM 4725 C C . GLU A 1 630 ? -29.403 -2.015 26.044 1.00 95.75 630 GLU A C 1
ATOM 4727 O O . GLU A 1 630 ? -29.653 -0.907 25.560 1.00 95.75 630 GLU A O 1
ATOM 4732 N N . VAL A 1 631 ? -28.159 -2.439 26.257 1.00 93.69 631 VAL A N 1
ATOM 4733 C CA . VAL A 1 631 ? -26.954 -1.771 25.769 1.00 93.69 631 VAL A CA 1
ATOM 4734 C C . VAL A 1 631 ? -26.072 -2.811 25.094 1.00 93.69 631 VAL A C 1
ATOM 4736 O O . VAL A 1 631 ? -25.822 -3.859 25.689 1.00 93.69 631 VAL A O 1
ATOM 4739 N N . ASP A 1 632 ? -25.616 -2.486 23.888 1.00 87.06 632 ASP A N 1
ATOM 4740 C CA . ASP A 1 632 ? -24.706 -3.299 23.071 1.00 87.06 632 ASP A CA 1
ATOM 4741 C C . ASP A 1 632 ? -23.401 -2.538 22.813 1.00 87.06 632 ASP A C 1
ATOM 4743 O O . ASP A 1 632 ? -23.462 -1.373 22.337 1.00 87.06 632 ASP A O 1
#

Secondary structure (DSSP, 8-state):
-HHHHT--TT--------TTSHHHHHHHHHHHHHTT-SSEE--SSHHHHHHHHHHHHHTT--EEE--S-GGG--SSEEE-SPPHHHHHHHHHHHHHHTT--EEEEEEESSHHHHHHHHHHHHHHHHHT-EEEEEEEE-TT-TTTHHHHHHHHHHTTTS-SEEE----HHHHHHHTTHHHHTT--TTTSEEEE-GGG--GGGGGSGGGTT-EEEE--HHHHHHHHHHHHHHHSSPPPTTHHHHHHHHHHHHHHHHHHHHTTS-----HHHHT-TT-EEETTEEEEE-TTS-EEE--EEEEE-SS-EEEEEPPPPPEEEEEEEEEPTT-HHHHHHHHHHHHHHHHTSTTEEEEEEEE-SSSTT-EEEEEEES-HHHHHHHHHSHHHHHHHHHIIIIIEEEEEEEEEE------TT-GGGS-HHHHHHHHHHHHHHTT----------------------PPP----BGGGS-GGGHHHHHHHHHHTT-S-EEEEEEBSSSSS-B---HHHHHHHGGG--S-EEEEEE-SS-GGGHHHHHHHT-SEEEE-GGGSS-HHHHHHHHHHTT-EEEEEE-TTS-GGGTGGGTTT-SEEEE-SS-SS-TTPPP-THHHHHHHHHHHHHHHHT---EEEE-

Radius of gyration: 31.23 Å; chains: 1; bounding box: 85×59×75 Å

Organism: NCBI:txid1628268

Sequence (632 aa):
MAVFDVGGESFELTVHDTTGRPQGAEQAMQAALDQGADLVLGPLFSASVAAGAPRARSRQVPVIAFSNDRSVGGRGVWVIGLDPAAQVDRVVDYATRQGLTRFAALAPRNPYGDTVLQALQQAAARYGGYVAQVATYDPRAVNEAGPVVRQLAAARGSYDALLIPAGGNELLGLAPLLPYYDIDPAETQYLGTQLWEDPGLGRENALVGGWFGAPEREGWTQWAARYRELYGETPPRLASLAYDATALAAVLAREAGQAGQAPDYATAELTDPNGFAGVDGIFRLSGDGTAERGLAVLELQRDAIELREAAPPMIAVIFELTPKPGRRDDYLAMAAELRPLLEQADGFISIERFESLSQPGKLLSLSIWRDEAAVRAWRCTGQHRAAQACGRAELFSDYRLRVAGIIRDYGLAERDQAPADSRALHDAASERREKAGTPGTAALTGAAGADTSNPMQQPVRIAPSILSADFARLGEEVRALDAAGADYIHVDVMDGHFVPNITLGPQVVAALRPHSAKPFDVHLMIAPADPYIEAFAEAGADILTVHPEAGAHLHRTLQLIKACGKKAGVSLNPATPVSVVEPVLDLLDLILVMSVNPGFGGQKFIPQALDKLSALRRLIDESGRAIDLEVD